Protein AF-A0A6L5QPS6-F1 (afdb_monomer_lite)

Sequence (572 aa):
MTLAFALTRRLPVKGLLPLLLSAAVSQAYAVDHGANGAADNKNQTLSGAGNVSATLSATGGNGGDGALSGGNGGAASAVLDLTALWTANATISATGGNGGNVVPANPDSGYGYGGDATASGVLHGAGAAGSATAQGGSFGGLYAGVPNAGNATSSLTALTSGAQAVDLASSAYAGLGGGASVASLLVDSGVAQPAAGHASVTGNVKAIGNDATTAGNSTATLGLRGSGNLSGSSLALAGAVFDDPYVGQSPRATALSTVTGVTSGQHDVSLTSTAKTGVRFPADGTAIANASGQSGSGKVVVGADASTVGYTYVVGAATAHAVARATEQGGSATATASADGMSSSALAEAYSVGAGSAKAVAIGSTGELLGGGSTIAHSTSTDGGQRALYASVVSASNYTATSETSFGGLGLVLPGLQSPYANGYATATAGGAAGLGGGVQAANGPGFGYVELETHHSWQQSIAADHLWLKFLDVNSTPLGYFSLDISNNGQSLYFGEFNSQSEADQFFIGHALDLGPLGVGMQNLVIHSSLATGSYGFSYILAVPEPLEWLLMLSGLTLVMVAARRKSRQS

Foldseek 3Di:
DDDDDDDPDCPPVVVVVVVVVVVVVVVVVCQAEWAAWAAWEEEDEDEDAAEDADEWEWETGATGEYAQEWHAWYATYTEYEYYYQAEYEYEWEWETYAIYYHPPDDVNGYWYAWYATETEYEYEYQEYEYETEWEIYATHDDDFADQRIYAWEWEYEYDHLQNEEYYYEWETHIYHRAYEWYTEYAYAQNPVPPRGHQHEYEYEWYFAFDAGRAAHETATYEHEEGAHAYAYETEFEIHHDDPDPPDPEHDEHETHWEYEYEHEEAHEYHYEWEFEYEDEPPYEYETETYEEYEYAQYEYAYETYFEYDYDPDFNYETETYWYFYHRHANYETETEFETAGLEYETEFEFEHEHQYETEWEWEYEHDAERGEYETETETEYEHLHHYEYETEYEEQAAYEYEYEYEYEEPPFDADDDDDDDDDDDWDPPPHDTSKDKYKYKYAHAPYAHKYKYKYKDKYFYADKFFWKKKAWDDKDWDWAAKKKKWKAKPPHTQDIDIDRTPVRVCVPRPGDMDTSGIDDGTMIMMMIMMMGRHTMMMIMIIIDRDDPVNVVVVVVVVVVVVVVVVVVVVVD

Structure (mmCIF, N/CA/C/O backbone):
data_AF-A0A6L5QPS6-F1
#
_entry.id   AF-A0A6L5QPS6-F1
#
loop_
_atom_site.group_PDB
_atom_site.id
_atom_site.type_symbol
_atom_site.label_atom_id
_atom_site.label_alt_id
_atom_site.label_comp_id
_atom_site.label_asym_id
_atom_site.label_entity_id
_atom_site.label_seq_id
_atom_site.pdbx_PDB_ins_code
_atom_site.Cartn_x
_atom_site.Cartn_y
_atom_site.Cartn_z
_atom_site.occupancy
_atom_site.B_iso_or_equiv
_atom_site.auth_seq_id
_atom_site.auth_comp_id
_atom_site.auth_asym_id
_atom_site.auth_atom_id
_atom_site.pdbx_PDB_model_num
ATOM 1 N N . MET A 1 1 ? 53.210 -7.205 -31.992 1.00 38.84 1 MET A N 1
ATOM 2 C CA . MET A 1 1 ? 52.910 -8.606 -32.346 1.00 38.84 1 MET A CA 1
ATOM 3 C C . MET A 1 1 ? 52.880 -8.701 -33.855 1.00 38.84 1 MET A C 1
ATOM 5 O O . MET A 1 1 ? 52.059 -8.070 -34.506 1.00 38.84 1 MET A O 1
ATOM 9 N N . THR A 1 2 ? 53.888 -9.368 -34.385 1.00 39.31 2 THR A N 1
ATOM 10 C CA . THR A 1 2 ? 54.191 -9.566 -35.796 1.00 39.31 2 THR A CA 1
ATOM 11 C C . THR A 1 2 ? 53.205 -10.574 -36.376 1.00 39.31 2 THR A C 1
ATOM 13 O O . THR A 1 2 ? 53.222 -11.731 -35.970 1.00 39.31 2 THR A O 1
ATOM 16 N N . LEU A 1 3 ? 52.372 -10.166 -37.333 1.00 34.25 3 LEU A N 1
ATOM 17 C CA . LEU A 1 3 ? 51.776 -11.106 -38.279 1.00 34.25 3 LEU A CA 1
ATOM 18 C C . LEU A 1 3 ? 51.963 -10.554 -39.692 1.00 34.25 3 LEU A C 1
ATOM 20 O O . LEU A 1 3 ? 51.116 -9.871 -40.256 1.00 34.25 3 LEU A O 1
ATOM 24 N N . ALA A 1 4 ? 53.149 -10.828 -40.224 1.00 46.09 4 ALA A N 1
ATOM 25 C CA . ALA A 1 4 ? 53.470 -10.692 -41.628 1.00 46.09 4 ALA A CA 1
ATOM 26 C C . ALA A 1 4 ? 53.530 -12.099 -42.238 1.00 46.09 4 ALA A C 1
ATOM 28 O O . ALA A 1 4 ? 54.220 -12.968 -41.717 1.00 46.09 4 ALA A O 1
ATOM 29 N N . PHE A 1 5 ? 52.833 -12.251 -43.365 1.00 51.28 5 PHE A N 1
ATOM 30 C CA . PHE A 1 5 ? 53.126 -13.172 -44.465 1.00 51.28 5 PHE A CA 1
ATOM 31 C C . PHE A 1 5 ? 53.144 -14.687 -44.206 1.00 51.28 5 PHE A C 1
ATOM 33 O O . PHE A 1 5 ? 54.154 -15.249 -43.807 1.00 51.28 5 PHE A O 1
ATOM 40 N N . ALA A 1 6 ? 52.079 -15.360 -44.663 1.00 42.16 6 ALA A N 1
ATOM 41 C CA . ALA A 1 6 ? 52.181 -16.554 -45.516 1.00 42.16 6 ALA A CA 1
ATOM 42 C C . ALA A 1 6 ? 50.801 -16.945 -46.084 1.00 42.16 6 ALA A C 1
ATOM 44 O O . ALA A 1 6 ? 50.193 -17.912 -45.641 1.00 42.16 6 ALA A O 1
ATOM 45 N N . LEU A 1 7 ? 50.293 -16.213 -47.084 1.00 39.31 7 LEU A N 1
ATOM 46 C CA . LEU A 1 7 ? 49.258 -16.758 -47.974 1.00 39.31 7 LEU A CA 1
ATOM 47 C C . LEU A 1 7 ? 49.334 -16.136 -49.379 1.00 39.31 7 LEU A C 1
ATOM 49 O O . LEU A 1 7 ? 48.450 -15.419 -49.832 1.00 39.31 7 LEU A O 1
ATOM 53 N N . THR A 1 8 ? 50.400 -16.439 -50.117 1.00 44.50 8 THR A N 1
ATOM 54 C CA . THR A 1 8 ? 50.493 -16.235 -51.573 1.00 44.50 8 THR A CA 1
ATOM 55 C C . THR A 1 8 ? 49.768 -17.356 -52.330 1.00 44.50 8 THR A C 1
ATOM 57 O O . THR A 1 8 ? 50.321 -18.006 -53.214 1.00 44.50 8 THR A O 1
ATOM 60 N N . ARG A 1 9 ? 48.490 -17.593 -52.010 1.00 46.75 9 ARG A N 1
ATOM 61 C CA . ARG A 1 9 ? 47.566 -18.258 -52.939 1.00 46.75 9 ARG A CA 1
ATOM 62 C C . ARG A 1 9 ? 46.756 -17.162 -53.613 1.00 46.75 9 ARG A C 1
ATOM 64 O O . ARG A 1 9 ? 46.099 -16.384 -52.931 1.00 46.75 9 ARG A O 1
ATOM 71 N N . ARG A 1 10 ? 46.830 -17.095 -54.947 1.00 50.41 10 ARG A N 1
ATOM 72 C CA . ARG A 1 10 ? 45.977 -16.250 -55.795 1.00 50.41 10 ARG A CA 1
ATOM 73 C C . ARG A 1 10 ? 44.511 -16.605 -55.524 1.00 50.41 10 ARG A C 1
ATOM 75 O O . ARG A 1 10 ? 43.948 -17.455 -56.206 1.00 50.41 10 ARG A O 1
ATOM 82 N N . LEU A 1 11 ? 43.905 -15.986 -54.514 1.00 52.47 11 LEU A N 1
ATOM 83 C CA . LEU A 1 11 ? 42.456 -15.939 -54.399 1.00 52.47 11 LEU A CA 1
ATOM 84 C C . LEU A 1 11 ? 41.959 -15.232 -55.667 1.00 52.47 11 LEU A C 1
ATOM 86 O O . LEU A 1 11 ? 42.456 -14.147 -55.986 1.00 52.47 11 LEU A O 1
ATOM 90 N N . PRO A 1 12 ? 41.062 -15.846 -56.454 1.00 54.41 12 PRO A N 1
ATOM 91 C CA . PRO A 1 12 ? 40.547 -15.206 -57.649 1.00 54.41 12 PRO A CA 1
ATOM 92 C C . PRO A 1 12 ? 39.875 -13.900 -57.223 1.00 54.41 12 PRO A C 1
ATOM 94 O O . PRO A 1 12 ? 38.937 -13.912 -56.433 1.00 54.41 12 PRO A O 1
ATOM 97 N N . VAL A 1 13 ? 40.344 -12.772 -57.760 1.00 57.28 13 VAL A N 1
ATOM 98 C CA . VAL A 1 13 ? 39.807 -11.416 -57.512 1.00 57.28 13 VAL A CA 1
ATOM 99 C C . VAL A 1 13 ? 38.279 -11.362 -57.708 1.00 57.28 13 VAL A C 1
ATOM 101 O O . VAL A 1 13 ? 37.589 -10.587 -57.052 1.00 57.28 13 VAL A O 1
ATOM 104 N N . LYS A 1 14 ? 37.731 -12.277 -58.522 1.00 57.00 14 LYS A N 1
ATOM 105 C CA . LYS A 1 14 ? 36.289 -12.494 -58.719 1.00 57.00 14 LYS A CA 1
ATOM 106 C C . LYS A 1 14 ? 35.514 -12.903 -57.451 1.00 57.00 14 LYS A C 1
ATOM 108 O O . LYS A 1 14 ? 34.314 -12.680 -57.417 1.00 57.00 14 LYS A O 1
ATOM 113 N N . GLY A 1 15 ? 36.161 -13.473 -56.430 1.00 57.41 15 GLY A N 1
ATOM 114 C CA . GLY A 1 15 ? 35.536 -13.837 -55.147 1.00 57.41 15 GLY A CA 1
ATOM 115 C C . GLY A 1 15 ? 35.641 -12.763 -54.057 1.00 57.41 15 GLY A C 1
ATOM 116 O O . GLY A 1 15 ? 34.850 -12.771 -53.121 1.00 57.41 15 GLY A O 1
ATOM 117 N N . LEU A 1 16 ? 36.576 -11.814 -54.189 1.00 61.75 16 LEU A N 1
ATOM 118 C CA . LEU A 1 16 ? 36.757 -10.692 -53.255 1.00 61.75 16 LEU A CA 1
ATOM 119 C C . LEU A 1 16 ? 35.862 -9.497 -53.594 1.00 61.75 16 LEU A C 1
ATOM 121 O O . LEU A 1 16 ? 35.421 -8.793 -52.692 1.00 61.75 16 LEU A O 1
ATOM 125 N N . LEU A 1 17 ? 35.564 -9.286 -54.879 1.00 68.19 17 LEU A N 1
ATOM 126 C CA . LEU A 1 17 ? 34.702 -8.190 -55.323 1.00 68.19 17 LEU A CA 1
ATOM 127 C C . LEU A 1 17 ? 33.279 -8.263 -54.729 1.00 68.19 17 LEU A C 1
ATOM 129 O O . LEU A 1 17 ? 32.826 -7.240 -54.229 1.00 68.19 17 LEU A O 1
ATOM 133 N N . PRO A 1 18 ? 32.593 -9.428 -54.688 1.00 73.31 18 PRO A N 1
ATOM 134 C CA . PRO A 1 18 ? 31.280 -9.540 -54.047 1.00 73.31 18 PRO A CA 1
ATOM 135 C C . PRO A 1 18 ? 31.333 -9.270 -52.540 1.00 73.31 18 PRO A C 1
ATOM 137 O O . PRO A 1 18 ? 30.413 -8.666 -52.008 1.00 73.31 18 PRO A O 1
ATOM 140 N N . LEU A 1 19 ? 32.426 -9.665 -51.876 1.00 68.06 19 LEU A N 1
ATOM 141 C CA . LEU A 1 19 ? 32.671 -9.463 -50.442 1.00 68.06 19 LEU A CA 1
ATOM 142 C C . LEU A 1 19 ? 32.925 -7.989 -50.092 1.00 68.06 19 LEU A C 1
ATOM 144 O O . LEU A 1 19 ? 32.402 -7.476 -49.105 1.00 68.06 19 LEU A O 1
ATOM 148 N N . LEU A 1 20 ? 33.705 -7.292 -50.920 1.00 71.38 20 LEU A N 1
ATOM 149 C CA . LEU A 1 20 ? 33.946 -5.856 -50.778 1.00 71.38 20 LEU A CA 1
ATOM 150 C C . LEU A 1 20 ? 32.694 -5.046 -51.118 1.00 71.38 20 LEU A C 1
ATOM 152 O O . LEU A 1 20 ? 32.397 -4.079 -50.424 1.00 71.38 20 LEU A O 1
ATOM 156 N N . LEU A 1 21 ? 31.931 -5.460 -52.134 1.00 73.12 21 LEU A N 1
ATOM 157 C CA . LEU A 1 21 ? 30.673 -4.811 -52.494 1.00 73.12 21 LEU A CA 1
ATOM 158 C C . LEU A 1 21 ? 29.606 -5.040 -51.415 1.00 73.12 21 LEU A C 1
ATOM 160 O O . LEU A 1 21 ? 28.920 -4.095 -51.048 1.00 73.12 21 LEU A O 1
ATOM 164 N N . SER A 1 22 ? 29.515 -6.242 -50.832 1.00 63.16 22 SER A N 1
ATOM 165 C CA . SER A 1 22 ? 28.620 -6.500 -49.697 1.00 63.16 22 SER A CA 1
ATOM 166 C C . SER A 1 22 ? 29.027 -5.717 -48.451 1.00 63.16 22 SER A C 1
ATOM 168 O O . SER A 1 22 ? 28.158 -5.211 -47.750 1.00 63.16 22 SER A O 1
ATOM 170 N N . ALA A 1 23 ? 30.330 -5.562 -48.189 1.00 66.69 23 ALA A N 1
ATOM 171 C CA . ALA A 1 23 ? 30.818 -4.748 -47.077 1.00 66.69 23 ALA A CA 1
ATOM 172 C C . ALA A 1 23 ? 30.535 -3.252 -47.296 1.00 66.69 23 ALA A C 1
ATOM 174 O O . ALA A 1 23 ? 30.089 -2.580 -46.374 1.00 66.69 23 ALA A O 1
ATOM 175 N N . ALA A 1 24 ? 30.727 -2.740 -48.515 1.00 66.81 24 ALA A N 1
ATOM 176 C CA . ALA A 1 24 ? 30.450 -1.347 -48.857 1.00 66.81 24 ALA A CA 1
ATOM 177 C C . ALA A 1 24 ? 28.946 -1.026 -48.836 1.00 66.81 24 ALA A C 1
ATOM 179 O O . ALA A 1 24 ? 28.555 -0.001 -48.289 1.00 66.81 24 ALA A O 1
ATOM 180 N N . VAL A 1 25 ? 28.094 -1.913 -49.365 1.00 70.31 25 VAL A N 1
ATOM 181 C CA . VAL A 1 25 ? 26.629 -1.764 -49.298 1.00 70.31 25 VAL A CA 1
ATOM 182 C C . VAL A 1 25 ? 26.139 -1.877 -47.853 1.00 70.31 25 VAL A C 1
ATOM 184 O O . VAL A 1 25 ? 25.292 -1.095 -47.442 1.00 70.31 25 VAL A O 1
ATOM 187 N N . SER A 1 26 ? 26.714 -2.780 -47.050 1.00 62.50 26 SER A N 1
ATOM 188 C CA . SER A 1 26 ? 26.416 -2.879 -45.616 1.00 62.50 26 SER A CA 1
ATOM 189 C C . SER A 1 26 ? 26.836 -1.629 -44.840 1.00 62.50 26 SER A C 1
ATOM 191 O O . SER A 1 26 ? 26.133 -1.249 -43.909 1.00 62.50 26 SER A O 1
ATOM 193 N N . GLN A 1 27 ? 27.956 -0.995 -45.197 1.00 64.62 27 GLN A N 1
ATOM 194 C CA . GLN A 1 27 ? 28.400 0.256 -44.577 1.00 64.62 27 GLN A CA 1
ATOM 195 C C . GLN A 1 27 ? 27.537 1.442 -45.013 1.00 64.62 27 GLN A C 1
ATOM 197 O O . GLN A 1 27 ? 27.144 2.229 -44.165 1.00 64.62 27 GLN A O 1
ATOM 202 N N . ALA A 1 28 ? 27.190 1.550 -46.299 1.00 60.47 28 ALA A N 1
ATOM 203 C CA . ALA A 1 28 ? 26.304 2.602 -46.798 1.00 60.47 28 ALA A CA 1
ATOM 204 C C . ALA A 1 28 ? 24.897 2.496 -46.184 1.00 60.47 28 ALA A C 1
ATOM 206 O O . ALA A 1 28 ? 24.364 3.485 -45.693 1.00 60.47 28 ALA A O 1
ATOM 207 N N . TYR A 1 29 ? 24.343 1.283 -46.102 1.00 65.69 29 TYR A N 1
ATOM 208 C CA . TYR A 1 29 ? 23.060 1.046 -45.441 1.00 65.69 29 TYR A CA 1
ATOM 209 C C . TYR A 1 29 ? 23.103 1.389 -43.945 1.00 65.69 29 TYR A C 1
ATOM 211 O O . TYR A 1 29 ? 22.142 1.953 -43.442 1.00 65.69 29 TYR A O 1
ATOM 219 N N . ALA A 1 30 ? 24.213 1.106 -43.250 1.00 59.34 30 ALA A N 1
ATOM 220 C CA . ALA A 1 30 ? 24.397 1.452 -41.836 1.00 59.34 30 ALA A CA 1
ATOM 221 C C . ALA A 1 30 ? 24.592 2.961 -41.576 1.00 59.34 30 ALA A C 1
ATOM 223 O O . ALA A 1 30 ? 24.396 3.423 -40.456 1.00 59.34 30 ALA A O 1
ATOM 224 N N . VAL A 1 31 ? 25.010 3.725 -42.590 1.00 65.88 31 VAL A N 1
ATOM 225 C CA . VAL A 1 31 ? 25.101 5.194 -42.528 1.00 65.88 31 VAL A CA 1
ATOM 226 C C . VAL A 1 31 ? 23.722 5.821 -42.752 1.00 65.88 31 VAL A C 1
ATOM 228 O O . VAL A 1 31 ? 23.354 6.776 -42.069 1.00 65.88 31 VAL A O 1
ATOM 231 N N . ASP A 1 32 ? 22.932 5.251 -43.662 1.00 72.12 32 ASP A N 1
ATOM 232 C CA . ASP A 1 32 ? 21.562 5.702 -43.906 1.00 72.12 32 ASP A CA 1
ATOM 233 C C . ASP A 1 32 ? 20.609 5.264 -42.778 1.00 72.12 32 ASP A C 1
ATOM 235 O O . ASP A 1 32 ? 19.732 6.027 -42.382 1.00 72.12 32 ASP A O 1
ATOM 239 N N . HIS A 1 33 ? 20.800 4.069 -42.216 1.00 75.12 33 HIS A N 1
ATOM 240 C CA . HIS A 1 33 ? 19.988 3.488 -41.145 1.00 75.12 33 HIS A CA 1
ATOM 241 C C . HIS A 1 33 ? 20.911 3.075 -40.000 1.00 75.12 33 HIS A C 1
ATOM 243 O O . HIS A 1 33 ? 21.719 2.159 -40.150 1.00 75.12 33 HIS A O 1
ATOM 249 N N . GLY A 1 34 ? 20.784 3.731 -38.852 1.00 80.31 34 GLY A N 1
ATOM 250 C CA . GLY A 1 34 ? 21.595 3.452 -37.680 1.00 80.31 34 GLY A CA 1
ATOM 251 C C . GLY A 1 34 ? 21.561 1.971 -37.298 1.00 80.31 34 GLY A C 1
ATOM 252 O O . GLY A 1 34 ? 20.514 1.322 -37.323 1.00 80.31 34 GLY A O 1
ATOM 253 N N . ALA A 1 35 ? 22.722 1.405 -36.967 1.00 86.00 35 ALA A N 1
ATOM 254 C CA . ALA A 1 35 ? 22.820 -0.007 -36.608 1.00 86.00 35 ALA A CA 1
ATOM 255 C C . ALA A 1 35 ? 22.093 -0.298 -35.286 1.00 86.00 35 ALA A C 1
ATOM 257 O O . ALA A 1 35 ? 22.225 0.456 -34.329 1.00 86.00 35 ALA A O 1
ATOM 258 N N . ASN A 1 36 ? 21.379 -1.419 -35.187 1.00 89.12 36 ASN A N 1
ATOM 259 C CA . ASN A 1 36 ? 20.800 -1.829 -33.908 1.00 89.12 36 ASN A CA 1
ATOM 260 C C . ASN A 1 36 ? 21.899 -2.188 -32.898 1.00 89.12 36 ASN A C 1
ATOM 262 O O . ASN A 1 36 ? 22.894 -2.836 -33.233 1.00 89.12 36 ASN A O 1
ATOM 266 N N . GLY A 1 37 ? 21.677 -1.811 -31.646 1.00 91.62 37 GLY A N 1
ATOM 267 C CA . GLY A 1 37 ? 22.487 -2.200 -30.513 1.00 91.62 37 GLY A CA 1
ATOM 268 C C . GLY A 1 37 ? 22.411 -3.701 -30.245 1.00 91.62 37 GLY A C 1
ATOM 269 O O . GLY A 1 37 ? 21.368 -4.339 -30.399 1.00 91.62 37 GLY A O 1
ATOM 270 N N . ALA A 1 38 ? 23.538 -4.284 -29.840 1.00 93.56 38 ALA A N 1
ATOM 271 C CA . ALA A 1 38 ? 23.609 -5.704 -29.514 1.00 93.56 38 ALA A CA 1
ATOM 272 C C . ALA A 1 38 ? 22.822 -6.017 -28.233 1.00 93.56 38 ALA A C 1
ATOM 274 O O . ALA A 1 38 ? 22.978 -5.325 -27.229 1.00 93.56 38 ALA A O 1
ATOM 275 N N . ALA A 1 39 ? 22.012 -7.074 -28.244 1.00 94.88 39 ALA A N 1
ATOM 276 C CA . ALA A 1 39 ? 21.380 -7.569 -27.025 1.00 94.88 39 ALA A CA 1
ATOM 277 C C . ALA A 1 39 ? 22.409 -8.258 -26.109 1.00 94.88 39 ALA A C 1
ATOM 279 O O . ALA A 1 39 ? 23.333 -8.913 -26.600 1.00 94.88 39 ALA A O 1
ATOM 280 N N . ASP A 1 40 ? 22.218 -8.165 -24.793 1.00 97.06 40 ASP A N 1
ATOM 281 C CA . ASP A 1 40 ? 23.028 -8.877 -23.799 1.00 97.06 40 ASP A CA 1
ATOM 282 C C . ASP A 1 40 ? 22.136 -9.720 -22.889 1.00 97.06 40 ASP A C 1
ATOM 284 O O . ASP A 1 40 ? 21.285 -9.203 -22.170 1.00 97.06 40 ASP A O 1
ATOM 288 N N . ASN A 1 41 ? 22.343 -11.035 -22.920 1.00 96.31 41 ASN A N 1
ATOM 289 C CA . ASN A 1 41 ? 21.582 -11.993 -22.131 1.00 96.31 41 ASN A CA 1
ATOM 290 C C . ASN A 1 41 ? 22.547 -12.802 -21.265 1.00 96.31 41 ASN A C 1
ATOM 292 O O . ASN A 1 41 ? 23.407 -13.525 -21.777 1.00 96.31 41 ASN A O 1
ATOM 296 N N . LYS A 1 42 ? 22.388 -12.699 -19.948 1.00 96.88 42 LYS A N 1
ATOM 297 C CA . LYS A 1 42 ? 23.136 -13.456 -18.948 1.00 96.88 42 LYS A CA 1
ATOM 298 C C . LYS A 1 42 ? 22.184 -14.354 -18.172 1.00 96.88 42 LYS A C 1
ATOM 300 O O . LYS A 1 42 ? 21.180 -13.891 -17.639 1.00 96.88 42 LYS A O 1
ATOM 305 N N . ASN A 1 43 ? 22.537 -15.627 -18.071 1.00 97.00 43 ASN A N 1
ATOM 306 C CA . ASN A 1 43 ? 21.845 -16.586 -17.223 1.00 97.00 43 ASN A CA 1
ATOM 307 C C . ASN A 1 43 ? 22.882 -17.336 -16.386 1.00 97.00 43 ASN A C 1
ATOM 309 O O . ASN A 1 43 ? 23.893 -17.791 -16.929 1.00 97.00 43 ASN A O 1
ATOM 313 N N . GLN A 1 44 ? 22.655 -17.433 -15.081 1.00 97.12 44 GLN A N 1
ATOM 314 C CA . GLN A 1 44 ? 23.566 -18.094 -14.163 1.00 97.12 44 GLN A CA 1
ATOM 315 C C . GLN A 1 44 ? 22.801 -18.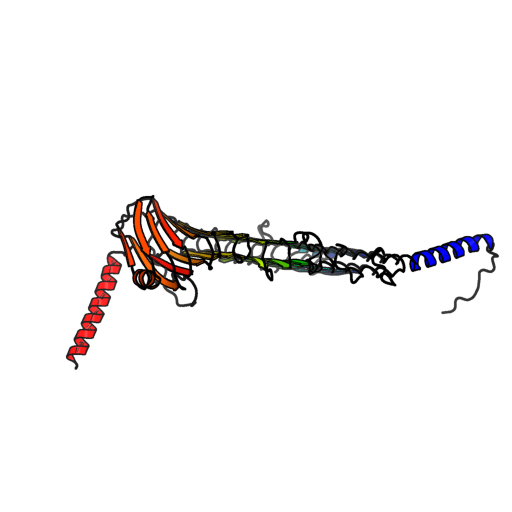875 -13.093 1.00 97.12 44 GLN A C 1
ATOM 317 O O . GLN A 1 44 ? 21.887 -18.356 -12.462 1.00 97.12 44 GLN A O 1
ATOM 322 N N . THR A 1 45 ? 23.244 -20.105 -12.839 1.00 97.00 45 THR A N 1
ATOM 323 C CA . THR A 1 45 ? 22.790 -20.923 -11.710 1.00 97.00 45 THR A CA 1
ATOM 324 C C . THR A 1 45 ? 23.988 -21.240 -10.827 1.00 97.00 45 THR A C 1
ATOM 326 O O . THR A 1 45 ? 25.023 -21.695 -11.320 1.00 97.00 45 THR A O 1
ATOM 329 N N . LEU A 1 46 ? 23.872 -20.990 -9.527 1.00 95.88 46 LEU A N 1
ATOM 330 C CA . LEU A 1 46 ? 24.936 -21.199 -8.548 1.00 95.88 46 LEU A CA 1
ATOM 331 C C . LEU A 1 46 ? 24.397 -21.960 -7.342 1.00 95.88 46 LEU A C 1
ATOM 333 O O . LEU A 1 46 ? 23.305 -21.682 -6.854 1.00 95.88 46 LEU A O 1
ATOM 337 N N . SER A 1 47 ? 25.191 -22.900 -6.832 1.00 95.38 47 SER A N 1
ATOM 338 C CA . SER A 1 47 ? 24.875 -23.626 -5.604 1.00 95.38 47 SER A CA 1
ATOM 339 C C . SER A 1 47 ? 26.105 -23.777 -4.713 1.00 95.38 47 SER A C 1
ATOM 341 O O . SER A 1 47 ? 27.227 -23.907 -5.209 1.00 95.38 47 SER A O 1
ATOM 343 N N . GLY A 1 48 ? 25.916 -23.747 -3.393 1.00 92.88 48 GLY A N 1
ATOM 344 C CA . GLY A 1 48 ? 27.017 -23.884 -2.441 1.00 92.88 48 GLY A CA 1
ATOM 345 C C . GLY A 1 48 ? 26.582 -24.285 -1.033 1.00 92.88 48 GLY A C 1
ATOM 346 O O . GLY A 1 48 ? 25.488 -23.965 -0.573 1.00 92.88 48 GLY A O 1
ATOM 347 N N . ALA A 1 49 ? 27.478 -24.983 -0.331 1.00 87.12 49 ALA A N 1
ATOM 348 C CA . ALA A 1 49 ? 27.227 -25.564 0.992 1.00 87.12 49 ALA A CA 1
ATOM 349 C C . ALA A 1 49 ? 27.275 -24.555 2.164 1.00 87.12 49 ALA A C 1
ATOM 351 O O . ALA A 1 49 ? 27.179 -24.945 3.324 1.00 87.12 49 ALA A O 1
ATOM 352 N N . GLY A 1 50 ? 27.441 -23.264 1.886 1.00 91.69 50 GLY A N 1
ATOM 353 C CA . GLY A 1 50 ? 27.519 -22.211 2.898 1.00 91.69 50 GLY A CA 1
ATOM 354 C C . GLY A 1 50 ? 26.804 -20.957 2.423 1.00 91.69 50 GLY A C 1
ATOM 355 O O . GLY A 1 50 ? 25.788 -21.051 1.737 1.00 91.69 50 GLY A O 1
ATOM 356 N N . ASN A 1 51 ? 27.351 -19.791 2.762 1.00 93.69 51 ASN A N 1
ATOM 357 C CA . ASN A 1 51 ? 26.924 -18.542 2.142 1.00 93.69 51 ASN A CA 1
ATOM 358 C C . ASN A 1 51 ? 27.349 -18.541 0.674 1.00 93.69 51 ASN A C 1
ATOM 360 O O . ASN A 1 51 ? 28.494 -18.877 0.360 1.00 93.69 51 ASN A O 1
ATOM 364 N N . VAL A 1 52 ? 26.448 -18.135 -0.211 1.00 96.31 52 VAL A N 1
ATOM 365 C CA . VAL A 1 52 ? 26.746 -17.993 -1.637 1.00 96.31 52 VAL A CA 1
ATOM 366 C C . VAL A 1 52 ? 26.416 -16.570 -2.039 1.00 96.31 52 VAL A C 1
ATOM 368 O O . VAL A 1 52 ? 25.364 -16.054 -1.670 1.00 96.31 52 VAL A O 1
ATOM 371 N N . SER A 1 53 ? 27.326 -15.933 -2.770 1.00 96.81 53 SER A N 1
ATOM 372 C CA . SER A 1 53 ? 27.163 -14.561 -3.240 1.00 96.81 53 SER A CA 1
ATOM 373 C C . SER A 1 53 ? 27.377 -14.496 -4.744 1.00 96.81 53 SER A C 1
ATOM 375 O O . SER A 1 53 ? 28.333 -15.083 -5.253 1.00 96.81 53 SER A O 1
ATOM 377 N N . ALA A 1 54 ? 26.514 -13.770 -5.447 1.00 96.81 54 ALA A N 1
ATOM 378 C CA . ALA A 1 54 ? 26.581 -13.623 -6.893 1.00 96.81 54 ALA A CA 1
ATOM 379 C C . ALA A 1 54 ? 26.191 -12.213 -7.340 1.00 96.81 54 ALA A C 1
ATOM 381 O O . ALA A 1 54 ? 25.248 -11.617 -6.818 1.00 96.81 54 ALA A O 1
ATOM 382 N N . THR A 1 55 ? 26.892 -11.720 -8.358 1.00 97.56 55 THR A N 1
ATOM 383 C CA . THR A 1 55 ? 26.545 -10.483 -9.060 1.00 97.56 55 THR A CA 1
ATOM 384 C C . THR A 1 55 ? 26.391 -10.796 -10.539 1.00 97.56 55 THR A C 1
ATOM 386 O O . THR A 1 55 ? 27.327 -11.306 -11.155 1.00 97.56 55 THR A O 1
ATOM 389 N N . LEU A 1 56 ? 25.234 -10.475 -11.110 1.00 97.81 56 LEU A N 1
ATOM 390 C CA . LEU A 1 56 ? 24.928 -10.687 -12.520 1.00 97.81 56 LEU A CA 1
ATOM 391 C C . LEU A 1 56 ? 24.482 -9.368 -13.149 1.00 97.81 56 LEU A C 1
ATOM 393 O O . LEU A 1 56 ? 23.547 -8.737 -12.664 1.00 97.81 56 LEU A O 1
ATOM 397 N N . SER A 1 57 ? 25.144 -8.950 -14.228 1.00 97.75 57 SER A N 1
ATOM 398 C CA . SER A 1 57 ? 24.811 -7.714 -14.941 1.00 97.75 57 SER A CA 1
ATOM 399 C C . SER A 1 57 ? 24.713 -7.970 -16.438 1.00 97.75 57 SER A C 1
ATOM 401 O O . SER A 1 57 ? 25.619 -8.582 -17.007 1.00 97.75 57 SER A O 1
ATOM 403 N N . ALA A 1 58 ? 23.647 -7.473 -17.060 1.00 97.69 58 ALA A N 1
ATOM 404 C CA . ALA A 1 58 ? 23.465 -7.443 -18.506 1.00 97.69 58 ALA A CA 1
ATOM 405 C C . ALA A 1 58 ? 23.294 -6.000 -18.995 1.00 97.69 58 ALA A C 1
ATOM 407 O O . ALA A 1 58 ? 22.562 -5.215 -18.386 1.00 97.69 58 ALA A O 1
ATOM 408 N N . THR A 1 59 ? 23.957 -5.637 -20.091 1.00 97.50 59 THR A N 1
ATOM 409 C CA . THR A 1 59 ? 23.868 -4.286 -20.666 1.00 97.50 59 THR A CA 1
ATOM 410 C C . THR A 1 59 ? 23.713 -4.353 -22.176 1.00 97.50 59 THR A C 1
ATOM 412 O O . THR A 1 59 ? 24.621 -4.784 -22.886 1.00 97.50 59 THR A O 1
ATOM 415 N N . GLY A 1 60 ? 22.560 -3.901 -22.661 1.00 95.88 60 GLY A N 1
ATOM 416 C CA . GLY A 1 60 ? 22.276 -3.795 -24.082 1.00 95.88 60 GLY A CA 1
ATOM 417 C C . GLY A 1 60 ? 23.109 -2.690 -24.727 1.00 95.88 60 GLY A C 1
ATOM 418 O O . GLY A 1 60 ? 23.324 -1.627 -24.146 1.00 95.88 60 GLY A O 1
ATOM 419 N N . GLY A 1 61 ? 23.600 -2.935 -25.939 1.00 94.69 61 GLY A N 1
ATOM 420 C CA . GLY A 1 61 ? 24.309 -1.932 -26.727 1.00 94.69 61 GLY A CA 1
ATOM 421 C C . GLY A 1 61 ? 23.372 -0.818 -27.188 1.00 94.69 61 GLY A C 1
ATOM 422 O O . GLY A 1 61 ? 22.193 -1.057 -27.423 1.00 94.69 61 GLY A O 1
ATOM 423 N N . ASN A 1 62 ? 23.884 0.397 -27.359 1.00 93.06 62 ASN A N 1
ATOM 424 C CA . ASN A 1 62 ? 23.095 1.490 -27.929 1.00 93.06 62 ASN A CA 1
ATOM 425 C C . ASN A 1 62 ? 22.875 1.285 -29.433 1.00 93.06 62 ASN A C 1
ATOM 427 O O . ASN A 1 62 ? 23.732 0.719 -30.117 1.00 93.06 62 ASN A O 1
ATOM 431 N N . GLY A 1 63 ? 21.751 1.782 -29.938 1.00 90.00 63 GLY A N 1
ATOM 432 C CA . GLY A 1 63 ? 21.543 1.967 -31.364 1.00 90.00 63 GLY A CA 1
ATOM 433 C C . GLY A 1 63 ? 22.498 3.024 -31.920 1.00 90.00 63 GLY A C 1
ATOM 434 O O . GLY A 1 63 ? 22.809 4.011 -31.256 1.00 90.00 63 GLY A O 1
ATOM 435 N N . GLY A 1 64 ? 22.992 2.801 -33.132 1.00 87.56 64 GLY A N 1
ATOM 436 C CA . GLY A 1 64 ? 23.768 3.775 -33.885 1.00 87.56 64 GLY A CA 1
ATOM 437 C C . GLY A 1 64 ? 22.880 4.884 -34.438 1.00 87.56 64 GLY A C 1
ATOM 438 O O . GLY A 1 64 ? 21.693 4.676 -34.686 1.00 87.56 64 GLY A O 1
ATOM 439 N N . ASP A 1 65 ? 23.467 6.054 -34.661 1.00 86.06 65 ASP A N 1
ATOM 440 C CA . ASP A 1 65 ? 22.792 7.148 -35.355 1.00 86.06 65 ASP A CA 1
ATOM 441 C C . ASP A 1 65 ? 22.721 6.857 -36.866 1.00 86.06 65 ASP A C 1
ATOM 443 O O . ASP A 1 65 ? 23.622 6.216 -37.414 1.00 86.06 65 ASP A O 1
ATOM 447 N N . GLY A 1 66 ? 21.677 7.330 -37.547 1.00 80.81 66 GLY A N 1
ATOM 448 C CA . GLY A 1 66 ? 21.537 7.197 -39.004 1.00 80.81 66 GLY A CA 1
ATOM 449 C C . GLY A 1 66 ? 20.973 8.451 -39.666 1.00 80.81 66 GLY A C 1
ATOM 450 O O . GLY A 1 66 ? 20.415 9.320 -39.001 1.00 80.81 66 GLY A O 1
ATOM 451 N N . ALA A 1 67 ? 21.132 8.573 -40.983 1.00 78.81 67 ALA A N 1
ATOM 452 C CA . ALA A 1 67 ? 20.651 9.741 -41.728 1.00 78.81 67 ALA A CA 1
ATOM 453 C C . ALA A 1 67 ? 19.135 9.720 -42.013 1.00 78.81 67 ALA A C 1
ATOM 455 O O . ALA A 1 67 ? 18.507 10.773 -42.106 1.00 78.81 67 ALA A O 1
ATOM 456 N N . LEU A 1 68 ? 18.550 8.527 -42.152 1.00 76.69 68 LEU A N 1
ATOM 457 C CA . LEU A 1 68 ? 17.131 8.289 -42.448 1.00 76.69 68 LEU A CA 1
ATOM 458 C C . LEU A 1 68 ? 16.391 7.621 -41.286 1.00 76.69 68 LEU A C 1
ATOM 460 O O . LEU A 1 68 ? 15.182 7.811 -41.144 1.00 76.69 68 LEU A O 1
ATOM 464 N N . SER A 1 69 ? 17.094 6.835 -40.467 1.00 81.44 69 SER A N 1
ATOM 465 C CA . SER A 1 69 ? 16.535 6.261 -39.244 1.00 81.44 69 SER A CA 1
ATOM 466 C C . SER A 1 69 ? 17.592 5.970 -38.182 1.00 81.44 69 SER A C 1
ATOM 468 O O . SER A 1 69 ? 18.692 5.540 -38.521 1.00 81.44 69 SER A O 1
ATOM 470 N N . GLY A 1 70 ? 17.252 6.133 -36.905 1.00 83.75 70 GLY A N 1
ATOM 471 C CA . GLY A 1 70 ? 18.090 5.712 -35.781 1.00 83.75 70 GLY A CA 1
ATOM 472 C C . GLY A 1 70 ? 17.998 4.202 -35.548 1.00 83.75 70 GLY A C 1
ATOM 473 O O . GLY A 1 70 ? 16.952 3.597 -35.776 1.00 83.75 70 GLY A O 1
ATOM 474 N N . GLY A 1 71 ? 19.087 3.582 -35.095 1.00 88.25 71 GLY A N 1
ATOM 475 C CA . GLY A 1 71 ? 19.090 2.170 -34.711 1.00 88.25 71 GLY A CA 1
ATOM 476 C C . GLY A 1 71 ? 18.390 1.941 -33.374 1.00 88.25 71 GLY A C 1
ATOM 477 O O . GLY A 1 71 ? 18.393 2.807 -32.502 1.00 88.25 71 GLY A O 1
ATOM 478 N N . ASN A 1 72 ? 17.821 0.760 -33.164 1.00 90.75 72 ASN A N 1
ATOM 479 C CA . ASN A 1 72 ? 17.219 0.407 -31.877 1.00 90.75 72 ASN A CA 1
ATOM 480 C C . ASN A 1 72 ? 18.295 0.082 -30.846 1.00 90.75 72 ASN A C 1
ATOM 482 O O . ASN A 1 72 ? 19.306 -0.530 -31.178 1.00 90.75 72 ASN A O 1
ATOM 486 N N . GLY A 1 73 ? 18.058 0.424 -29.588 1.00 92.88 73 GLY A N 1
ATOM 487 C CA . GLY A 1 73 ? 18.828 -0.071 -28.462 1.00 92.88 73 GLY A CA 1
ATOM 488 C C . GLY A 1 73 ? 18.665 -1.580 -28.287 1.00 92.88 73 GLY A C 1
ATOM 489 O O . GLY A 1 73 ? 17.593 -2.148 -28.499 1.00 92.88 73 GLY A O 1
ATOM 490 N N . GLY A 1 74 ? 19.747 -2.247 -27.902 1.00 94.81 74 GLY A N 1
ATOM 491 C CA . GLY A 1 74 ? 19.758 -3.670 -27.595 1.00 94.81 74 GLY A CA 1
ATOM 492 C C . GLY A 1 74 ? 19.041 -3.961 -26.279 1.00 94.81 74 GLY A C 1
ATOM 493 O O . GLY A 1 74 ? 19.164 -3.209 -25.313 1.00 94.81 74 GLY A O 1
ATOM 494 N N . ALA A 1 75 ? 18.309 -5.070 -26.222 1.00 96.31 75 ALA A N 1
ATOM 495 C CA . ALA A 1 75 ? 17.691 -5.537 -24.983 1.00 96.31 75 ALA A CA 1
ATOM 496 C C . ALA A 1 75 ? 18.736 -6.088 -23.993 1.00 96.31 75 ALA A C 1
ATOM 498 O O . ALA A 1 75 ? 19.797 -6.570 -24.401 1.00 96.31 75 ALA A O 1
ATOM 499 N N . ALA A 1 76 ? 18.419 -6.063 -22.698 1.00 97.94 76 ALA A N 1
ATOM 500 C CA . ALA A 1 76 ? 19.244 -6.632 -21.636 1.00 97.94 76 ALA A CA 1
ATOM 501 C C . ALA A 1 76 ? 18.450 -7.596 -20.748 1.00 97.94 76 ALA A C 1
ATOM 503 O O . ALA A 1 76 ? 17.376 -7.256 -20.253 1.00 97.94 76 ALA A O 1
ATOM 504 N N . SER A 1 77 ? 18.999 -8.781 -20.485 1.00 98.19 77 SER A N 1
ATOM 505 C CA . SER A 1 77 ? 18.400 -9.766 -19.580 1.00 98.19 77 SER A CA 1
ATOM 506 C C . SER A 1 77 ? 19.441 -10.364 -18.640 1.00 98.19 77 SER A C 1
ATOM 508 O O . SER A 1 77 ? 20.444 -10.912 -19.094 1.00 98.19 77 SER A O 1
ATOM 510 N N . ALA A 1 78 ? 19.202 -10.283 -17.333 1.00 98.38 78 ALA A N 1
ATOM 511 C CA . ALA A 1 78 ? 20.002 -10.927 -16.299 1.00 98.38 78 ALA A CA 1
ATOM 512 C C . ALA A 1 78 ? 19.108 -11.850 -15.459 1.00 98.38 78 ALA A C 1
ATOM 514 O O . ALA A 1 78 ? 18.197 -11.382 -14.777 1.00 98.38 78 ALA A O 1
ATOM 515 N N . VAL A 1 79 ? 19.373 -13.157 -15.507 1.00 98.19 79 VAL A N 1
ATOM 516 C CA . VAL A 1 79 ? 18.623 -14.189 -14.775 1.00 98.19 79 VAL A CA 1
ATOM 517 C C . VAL A 1 79 ? 19.563 -14.972 -13.860 1.00 98.19 79 VAL A C 1
ATOM 519 O O . VAL A 1 79 ? 20.527 -15.572 -14.333 1.00 98.19 79 VAL A O 1
ATOM 522 N N . LEU A 1 80 ? 19.288 -14.965 -12.556 1.00 97.94 80 LEU A N 1
ATOM 523 C CA . LEU A 1 80 ? 20.087 -15.656 -11.544 1.00 97.94 80 LEU A CA 1
ATOM 524 C C . LEU A 1 80 ? 19.230 -16.635 -10.734 1.00 97.94 80 LEU A C 1
ATOM 526 O O . LEU A 1 80 ? 18.209 -16.260 -10.166 1.00 97.94 80 LEU A O 1
ATOM 530 N N . ASP A 1 81 ? 19.703 -17.865 -10.603 1.00 97.69 81 ASP A N 1
ATOM 531 C CA . ASP A 1 81 ? 19.206 -18.835 -9.627 1.00 97.69 81 ASP A CA 1
ATOM 532 C C . ASP A 1 81 ? 20.333 -19.155 -8.636 1.00 97.69 81 ASP A C 1
ATOM 534 O O . ASP A 1 81 ? 21.421 -19.592 -9.028 1.00 97.69 81 ASP A O 1
ATOM 538 N N . LEU A 1 82 ? 20.110 -18.862 -7.355 1.00 96.44 82 LEU A N 1
ATOM 539 C CA . LEU A 1 82 ? 21.114 -18.958 -6.304 1.00 96.44 82 LEU A CA 1
ATOM 540 C C . LEU A 1 82 ? 20.613 -19.842 -5.166 1.00 96.44 82 LEU A C 1
ATOM 542 O O . LEU A 1 82 ? 19.699 -19.475 -4.432 1.00 96.44 82 LEU A O 1
ATOM 546 N N . THR A 1 83 ? 21.279 -20.973 -4.959 1.00 96.38 83 THR A N 1
ATOM 547 C CA . THR A 1 83 ? 21.004 -21.876 -3.840 1.00 96.38 83 THR A CA 1
ATOM 548 C C . THR A 1 83 ? 22.155 -21.881 -2.839 1.00 96.38 83 THR A C 1
ATOM 550 O O . THR A 1 83 ? 23.280 -22.270 -3.150 1.00 96.38 83 THR A O 1
ATOM 553 N N . ALA A 1 84 ? 21.871 -21.494 -1.604 1.00 93.25 84 ALA A N 1
ATOM 554 C CA . ALA A 1 84 ? 22.793 -21.531 -0.480 1.00 93.25 84 ALA A CA 1
ATOM 555 C C . ALA A 1 84 ? 22.231 -22.442 0.614 1.00 93.25 84 ALA A C 1
ATOM 557 O O . ALA A 1 84 ? 21.028 -22.461 0.846 1.00 93.25 84 ALA A O 1
ATOM 558 N N . LEU A 1 85 ? 23.081 -23.170 1.345 1.00 89.62 85 LEU A N 1
ATOM 559 C CA . LEU A 1 85 ? 22.614 -23.806 2.586 1.00 89.62 85 LEU A CA 1
ATOM 560 C C . LEU A 1 85 ? 22.351 -22.767 3.686 1.00 89.62 85 LEU A C 1
ATOM 562 O O . LEU A 1 85 ? 21.524 -23.002 4.563 1.00 89.62 85 LEU A O 1
ATOM 566 N N . TRP A 1 86 ? 23.078 -21.645 3.669 1.00 91.12 86 TRP A N 1
ATOM 567 C CA . TRP A 1 86 ? 22.965 -20.567 4.656 1.00 91.12 86 TRP A CA 1
ATOM 568 C C . TRP A 1 86 ? 22.357 -19.322 4.001 1.00 91.12 86 TRP A C 1
ATOM 570 O O . TRP A 1 86 ? 21.192 -19.360 3.620 1.00 91.12 86 TRP A O 1
ATOM 580 N N . THR A 1 87 ? 23.101 -18.227 3.842 1.00 92.88 87 THR A N 1
ATOM 581 C CA . THR A 1 87 ? 22.575 -17.012 3.210 1.00 92.88 87 THR A CA 1
ATOM 582 C C . THR A 1 87 ? 22.837 -17.009 1.704 1.00 92.88 87 THR A C 1
ATOM 584 O O . THR A 1 87 ? 23.982 -17.176 1.270 1.00 92.88 87 THR A O 1
ATOM 587 N N . ALA A 1 88 ? 21.797 -16.756 0.910 1.00 96.00 88 ALA A N 1
ATOM 588 C CA . ALA A 1 88 ? 21.911 -16.450 -0.515 1.00 96.00 88 ALA A CA 1
ATOM 589 C C . ALA A 1 88 ? 21.994 -14.927 -0.723 1.00 96.00 88 ALA A C 1
ATOM 591 O O . ALA A 1 88 ? 21.052 -14.214 -0.386 1.00 96.00 88 ALA A O 1
ATOM 592 N N . ASN A 1 89 ? 23.106 -14.427 -1.269 1.00 96.69 89 ASN A N 1
ATOM 593 C CA . ASN A 1 89 ? 23.324 -13.003 -1.538 1.00 96.69 89 ASN A CA 1
ATOM 594 C C . ASN A 1 89 ? 23.361 -12.718 -3.045 1.00 96.69 89 ASN A C 1
ATOM 596 O O . ASN A 1 89 ? 24.232 -13.238 -3.744 1.00 96.69 89 ASN A O 1
ATOM 600 N N . ALA A 1 90 ? 22.472 -11.869 -3.554 1.00 96.94 90 ALA A N 1
ATOM 601 C CA . ALA A 1 90 ? 22.380 -11.604 -4.991 1.00 96.94 90 ALA A CA 1
ATOM 602 C C . ALA A 1 90 ? 22.292 -10.117 -5.343 1.00 96.94 90 ALA A C 1
ATOM 604 O O . ALA A 1 90 ? 21.484 -9.382 -4.785 1.00 96.94 90 ALA A O 1
ATOM 605 N N . THR A 1 91 ? 23.048 -9.701 -6.355 1.00 98.06 91 THR A N 1
ATOM 606 C CA . THR A 1 91 ? 22.863 -8.407 -7.022 1.00 98.06 91 THR A CA 1
ATOM 607 C C . THR A 1 91 ? 22.661 -8.647 -8.510 1.00 98.06 91 THR A C 1
ATOM 609 O O . THR A 1 91 ? 23.566 -9.124 -9.193 1.00 98.06 91 THR A O 1
ATOM 612 N N . ILE A 1 92 ? 21.474 -8.330 -9.020 1.00 98.38 92 ILE A N 1
ATOM 613 C CA . ILE A 1 92 ? 21.075 -8.591 -10.406 1.00 98.38 92 ILE A CA 1
ATOM 614 C C . ILE A 1 92 ? 20.741 -7.256 -11.062 1.00 98.38 92 ILE A C 1
ATOM 616 O O . ILE A 1 92 ? 19.925 -6.500 -10.537 1.00 98.38 92 ILE A O 1
ATOM 620 N N . SER A 1 93 ? 21.360 -6.956 -12.200 1.00 98.25 93 SER A N 1
ATOM 621 C CA . SER A 1 93 ? 21.128 -5.713 -12.936 1.00 98.25 93 SER A CA 1
ATOM 622 C C . SER A 1 93 ? 20.933 -5.972 -14.425 1.00 98.25 93 SER A C 1
ATOM 624 O O . SER A 1 93 ? 21.685 -6.733 -15.032 1.00 98.25 93 SER A O 1
ATOM 626 N N . ALA A 1 94 ? 19.957 -5.307 -15.031 1.00 98.00 94 ALA A N 1
ATOM 627 C CA . ALA A 1 94 ? 19.778 -5.275 -16.476 1.00 98.00 94 ALA A CA 1
ATOM 628 C C . ALA A 1 94 ? 19.518 -3.842 -16.940 1.00 98.00 94 ALA A C 1
ATOM 630 O O . ALA A 1 94 ? 18.635 -3.169 -16.407 1.00 98.00 94 ALA A O 1
ATOM 631 N N . THR A 1 95 ? 20.264 -3.390 -17.944 1.00 97.50 95 THR A N 1
ATOM 632 C CA . THR A 1 95 ? 20.117 -2.047 -18.519 1.00 97.50 95 THR A CA 1
ATOM 633 C C . THR A 1 95 ? 19.989 -2.146 -20.030 1.00 97.50 95 THR A C 1
ATOM 635 O O . THR A 1 95 ? 20.931 -2.565 -20.701 1.00 97.50 95 THR A O 1
ATOM 638 N N . GLY A 1 96 ? 18.826 -1.782 -20.562 1.00 96.06 96 GLY A N 1
ATOM 639 C CA . GLY A 1 96 ? 18.584 -1.732 -21.998 1.00 96.06 96 GLY A CA 1
ATOM 640 C C . GLY A 1 96 ? 19.389 -0.612 -22.655 1.00 96.06 96 GLY A C 1
ATOM 641 O O . GLY A 1 96 ? 19.645 0.427 -22.044 1.00 96.06 96 GLY A O 1
ATOM 642 N N . GLY A 1 97 ? 19.805 -0.825 -23.900 1.00 94.75 97 GLY A N 1
ATOM 643 C CA . GLY A 1 97 ? 20.520 0.182 -24.677 1.00 94.75 97 GLY A CA 1
ATOM 644 C C . GLY A 1 97 ? 19.602 1.319 -25.117 1.00 94.75 97 GLY A C 1
ATOM 645 O O . GLY A 1 97 ? 18.410 1.114 -25.337 1.00 94.75 97 GLY A O 1
ATOM 646 N N . ASN A 1 98 ? 20.142 2.519 -25.289 1.00 91.94 98 ASN A N 1
ATOM 647 C CA . ASN A 1 98 ? 19.376 3.646 -25.823 1.00 91.94 98 ASN A CA 1
ATOM 648 C C . ASN A 1 98 ? 19.175 3.506 -27.338 1.00 91.94 98 ASN A C 1
ATOM 650 O O . ASN A 1 98 ? 20.029 2.941 -28.025 1.00 91.94 98 ASN A O 1
ATOM 654 N N . GLY A 1 99 ? 18.077 4.051 -27.858 1.00 88.25 99 GLY A N 1
ATOM 655 C CA . GLY A 1 99 ? 17.891 4.232 -29.297 1.00 88.25 99 GLY A CA 1
ATOM 656 C C . GLY A 1 99 ? 18.880 5.251 -29.875 1.00 88.25 99 GLY A C 1
ATOM 657 O O . GLY A 1 99 ? 19.318 6.166 -29.177 1.00 88.25 99 GLY A O 1
ATOM 658 N N . GLY A 1 100 ? 19.239 5.083 -31.145 1.00 86.12 100 GLY A N 1
ATOM 659 C CA . GLY A 1 100 ? 20.061 6.024 -31.904 1.00 86.12 100 GLY A CA 1
ATOM 660 C C . GLY A 1 100 ? 19.255 7.204 -32.450 1.00 86.12 100 GLY A C 1
ATOM 661 O O . GLY A 1 100 ? 18.032 7.124 -32.605 1.00 86.12 100 GLY A O 1
ATOM 662 N N . ASN A 1 101 ? 19.950 8.297 -32.759 1.00 83.19 101 ASN A N 1
ATOM 663 C CA . ASN A 1 101 ? 19.372 9.537 -33.276 1.00 83.19 101 ASN A CA 1
ATOM 664 C C . ASN A 1 101 ? 19.319 9.558 -34.811 1.00 83.19 101 ASN A C 1
ATOM 666 O O . ASN A 1 101 ? 20.030 8.813 -35.489 1.00 83.19 101 ASN A O 1
ATOM 670 N N . VAL A 1 102 ? 18.520 10.478 -35.361 1.00 75.25 102 VAL A N 1
ATOM 671 C CA . VAL A 1 102 ? 18.544 10.812 -36.794 1.00 75.25 102 VAL A CA 1
ATOM 672 C C . VAL A 1 102 ? 19.253 12.146 -37.033 1.00 75.25 102 VAL A C 1
ATOM 674 O O . VAL A 1 102 ? 18.934 13.139 -36.375 1.00 75.25 102 VAL A O 1
ATOM 677 N N . VAL A 1 103 ? 20.194 12.194 -37.986 1.00 71.31 103 VAL A N 1
ATOM 678 C CA . VAL A 1 103 ? 20.957 13.410 -38.331 1.00 71.31 103 VAL A CA 1
ATOM 679 C C . VAL A 1 103 ? 20.975 13.657 -39.852 1.00 71.31 103 VAL A C 1
ATOM 681 O O . VAL A 1 103 ? 21.554 12.847 -40.574 1.00 71.31 103 VAL A O 1
ATOM 684 N N . PRO A 1 104 ? 20.462 14.801 -40.363 1.00 65.12 104 PRO A N 1
ATOM 685 C CA . PRO A 1 104 ? 19.771 15.879 -39.650 1.00 65.12 104 PRO A CA 1
ATOM 686 C C . PRO A 1 104 ? 18.346 15.472 -39.256 1.00 65.12 104 PRO A C 1
ATOM 688 O O . PRO A 1 104 ? 17.729 14.657 -39.931 1.00 65.12 104 PRO A O 1
ATOM 691 N N . ALA A 1 105 ? 17.825 16.063 -38.178 1.00 60.19 105 ALA A N 1
ATOM 692 C CA . ALA A 1 105 ? 16.486 15.792 -37.662 1.00 60.19 105 ALA A CA 1
ATOM 693 C C . ALA A 1 105 ? 15.407 16.126 -38.710 1.00 60.19 105 ALA A C 1
ATOM 695 O O . ALA A 1 105 ? 14.912 17.250 -38.776 1.00 60.19 105 ALA A O 1
ATOM 696 N N . ASN A 1 106 ? 15.065 15.155 -39.553 1.00 62.06 106 ASN A N 1
ATOM 697 C CA . ASN A 1 106 ? 13.889 15.218 -40.400 1.00 62.06 106 ASN A CA 1
ATOM 698 C C . ASN A 1 106 ? 12.696 14.737 -39.554 1.00 62.06 106 ASN A C 1
A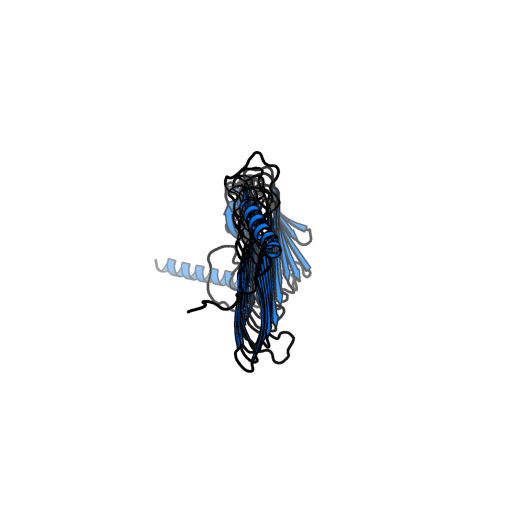TOM 700 O O . ASN A 1 106 ? 12.742 13.606 -39.073 1.00 62.06 106 ASN A O 1
ATOM 704 N N . PRO A 1 107 ? 11.644 15.540 -39.340 1.00 58.81 107 PRO A N 1
ATOM 705 C CA . PRO A 1 107 ? 10.470 15.107 -38.576 1.00 58.81 107 PRO A CA 1
ATOM 706 C C . PRO A 1 107 ? 9.771 13.863 -39.161 1.00 58.81 107 PRO A C 1
ATOM 708 O O . PRO A 1 107 ? 9.071 13.175 -38.427 1.00 58.81 107 PRO A O 1
ATOM 711 N N . ASP A 1 108 ? 10.020 13.525 -40.433 1.00 59.97 108 ASP A N 1
ATOM 712 C CA . ASP A 1 108 ? 9.463 12.337 -41.100 1.00 59.97 108 ASP A CA 1
ATOM 713 C C . ASP A 1 108 ? 10.348 11.071 -40.982 1.00 59.97 108 ASP A C 1
ATOM 715 O O . ASP A 1 108 ? 10.067 10.049 -41.611 1.00 59.97 108 ASP A O 1
ATOM 719 N N . SER A 1 109 ? 11.451 11.125 -40.225 1.00 60.09 109 SER A N 1
ATOM 720 C CA . SER A 1 109 ? 12.432 10.031 -40.122 1.00 60.09 109 SER A CA 1
ATOM 721 C C . SER A 1 109 ? 12.178 9.076 -38.946 1.00 60.09 109 SER A C 1
ATOM 723 O O . SER A 1 109 ? 11.687 9.469 -37.890 1.00 60.09 109 SER A O 1
ATOM 725 N N . GLY A 1 110 ? 12.501 7.789 -39.129 1.00 65.06 110 GLY A N 1
ATOM 726 C CA . GLY A 1 110 ? 12.245 6.742 -38.135 1.00 65.06 110 GLY A CA 1
ATOM 727 C C . GLY A 1 110 ? 13.241 6.788 -36.977 1.00 65.06 110 GLY A C 1
ATOM 728 O O . GLY A 1 110 ? 14.425 6.540 -37.161 1.00 65.06 110 GLY A O 1
ATOM 729 N N . TYR A 1 111 ? 12.793 7.084 -35.766 1.00 74.00 111 TYR A N 1
ATOM 730 C CA . TYR A 1 111 ? 13.672 7.121 -34.596 1.00 74.00 111 TYR A CA 1
ATOM 731 C C . TYR A 1 111 ? 14.015 5.725 -34.051 1.00 74.00 111 TYR A C 1
ATOM 733 O O . TYR A 1 111 ? 13.224 4.789 -34.177 1.00 74.00 111 TYR A O 1
ATOM 741 N N . GLY A 1 112 ? 15.169 5.612 -33.384 1.00 79.00 112 GLY A N 1
ATOM 742 C CA . GLY A 1 112 ? 15.566 4.399 -32.678 1.00 79.00 112 GLY A CA 1
ATOM 743 C C . GLY A 1 112 ? 14.772 4.184 -31.387 1.00 79.00 112 GLY A C 1
ATOM 744 O O . GLY A 1 112 ? 14.623 5.102 -30.576 1.00 79.00 112 GLY A O 1
ATOM 745 N N . TYR A 1 113 ? 14.297 2.958 -31.173 1.00 87.19 113 TYR A N 1
ATOM 746 C CA . TYR A 1 113 ? 13.604 2.552 -29.946 1.00 87.19 113 TYR A CA 1
ATOM 747 C C . TYR A 1 113 ? 14.606 2.227 -28.833 1.00 87.19 113 TYR A C 1
ATOM 749 O O . TYR A 1 113 ? 15.686 1.710 -29.108 1.00 87.19 113 TYR A O 1
ATOM 757 N N . GLY A 1 114 ? 14.257 2.489 -27.575 1.00 88.94 114 GLY A N 1
ATOM 758 C CA . GLY A 1 114 ? 15.017 2.012 -26.421 1.00 88.94 114 GLY A CA 1
ATOM 759 C C . GLY A 1 114 ? 14.877 0.497 -26.238 1.00 88.94 114 GLY A C 1
ATOM 760 O O . GLY A 1 114 ? 13.818 -0.071 -26.488 1.00 88.94 114 GLY A O 1
ATOM 761 N N . GLY A 1 115 ? 15.944 -0.169 -25.800 1.00 93.00 115 GLY A N 1
ATOM 762 C CA . GLY A 1 115 ? 15.936 -1.604 -25.523 1.00 93.00 115 GLY A CA 1
ATOM 763 C C . GLY A 1 115 ? 15.256 -1.942 -24.195 1.00 93.00 115 GLY A C 1
ATOM 764 O O . GLY A 1 115 ? 15.425 -1.231 -23.205 1.00 93.00 115 GLY A O 1
ATOM 765 N N . ASP A 1 116 ? 14.518 -3.050 -24.147 1.00 95.25 116 ASP A N 1
ATOM 766 C CA . ASP A 1 116 ? 13.917 -3.555 -22.907 1.00 95.25 116 ASP A CA 1
ATOM 767 C C . ASP A 1 116 ? 14.975 -4.077 -21.920 1.00 95.25 116 ASP A C 1
ATOM 769 O O . ASP A 1 116 ? 16.052 -4.535 -22.315 1.00 95.25 116 ASP A O 1
ATOM 773 N N . ALA A 1 117 ? 14.650 -4.067 -20.626 1.00 97.50 117 ALA A N 1
ATOM 774 C CA . ALA A 1 117 ? 15.497 -4.601 -19.565 1.00 97.50 117 ALA A CA 1
ATOM 775 C C . ALA A 1 117 ? 14.742 -5.552 -18.633 1.00 97.50 117 ALA A C 1
ATOM 777 O O . ALA A 1 117 ? 13.664 -5.228 -18.135 1.00 97.50 117 ALA A O 1
ATOM 778 N N . THR A 1 118 ? 15.334 -6.713 -18.348 1.00 98.25 118 THR A N 1
ATOM 779 C CA . THR A 1 118 ? 14.786 -7.715 -17.423 1.00 98.25 118 THR A CA 1
ATOM 780 C C . THR A 1 118 ? 15.835 -8.183 -16.417 1.00 98.25 118 THR A C 1
ATOM 782 O O . THR A 1 118 ? 16.856 -8.739 -16.813 1.00 98.25 118 THR A O 1
ATOM 785 N N . ALA A 1 119 ? 15.575 -8.019 -15.121 1.00 98.38 119 ALA A N 1
ATOM 786 C CA . ALA A 1 119 ? 16.406 -8.543 -14.035 1.00 98.38 119 ALA A CA 1
ATOM 787 C C . ALA A 1 119 ? 15.583 -9.501 -13.164 1.00 98.38 119 ALA A C 1
ATOM 789 O O . ALA A 1 119 ? 14.654 -9.065 -12.490 1.00 98.38 119 ALA A O 1
ATOM 790 N N . SER A 1 120 ? 15.912 -10.795 -13.168 1.00 98.00 120 SER A N 1
ATOM 791 C CA . SER A 1 120 ? 15.156 -11.819 -12.437 1.00 98.00 120 SER A CA 1
ATOM 792 C C . SER A 1 120 ? 16.045 -12.687 -11.554 1.00 98.00 120 SER A C 1
ATOM 794 O O . SER A 1 120 ? 17.084 -13.166 -12.008 1.00 98.00 120 SER A O 1
ATOM 796 N N . GLY A 1 121 ? 15.610 -12.942 -10.320 1.00 97.50 121 GLY A N 1
ATOM 797 C CA . GLY A 1 121 ? 16.325 -13.771 -9.354 1.00 97.50 121 GLY A CA 1
ATOM 798 C C . GLY A 1 121 ? 15.440 -14.743 -8.579 1.00 97.50 121 GLY A C 1
ATOM 799 O O . GLY A 1 121 ? 14.336 -14.382 -8.170 1.00 97.50 121 GLY A O 1
ATOM 800 N N . VAL A 1 122 ? 15.959 -15.939 -8.301 1.00 97.56 122 VAL A N 1
ATOM 801 C CA . VAL A 1 122 ? 15.408 -16.860 -7.296 1.00 97.56 122 VAL A CA 1
ATOM 802 C C . VAL A 1 122 ? 16.500 -17.210 -6.289 1.00 97.56 122 VAL A C 1
ATOM 804 O O . VAL A 1 122 ? 17.595 -17.614 -6.676 1.00 97.56 122 VAL A O 1
ATOM 807 N N . LEU A 1 123 ? 16.218 -17.012 -5.000 1.00 96.81 123 LEU A N 1
ATOM 808 C CA . LEU A 1 123 ? 17.154 -17.220 -3.897 1.00 96.81 123 LEU A CA 1
ATOM 809 C C . LEU A 1 123 ? 16.628 -18.307 -2.957 1.00 96.81 123 LEU A C 1
ATOM 811 O O . LEU A 1 123 ? 15.539 -18.183 -2.397 1.00 96.81 123 LEU A O 1
ATOM 815 N N . HIS A 1 124 ? 17.426 -19.345 -2.740 1.00 94.81 124 HIS A N 1
ATOM 816 C CA . HIS A 1 124 ? 17.132 -20.427 -1.807 1.00 94.81 124 HIS A CA 1
ATOM 817 C C . HIS A 1 124 ? 18.150 -20.439 -0.667 1.00 94.81 124 HIS A C 1
ATOM 819 O O . HIS A 1 124 ? 19.354 -20.382 -0.922 1.00 94.81 124 HIS A O 1
ATOM 825 N N . GLY A 1 125 ? 17.687 -20.563 0.580 1.00 91.88 125 GLY A N 1
ATOM 826 C CA . GLY A 1 125 ? 18.582 -20.785 1.719 1.00 91.88 125 GLY A CA 1
ATOM 827 C C . GLY A 1 125 ? 17.954 -20.643 3.100 1.00 91.88 125 GLY A C 1
ATOM 828 O O . GLY A 1 125 ? 16.741 -20.637 3.262 1.00 91.88 125 GLY A O 1
ATOM 829 N N . ALA A 1 126 ? 18.785 -20.546 4.132 1.00 89.69 126 ALA A N 1
ATOM 830 C CA . ALA A 1 126 ? 18.351 -20.228 5.491 1.00 89.69 126 ALA A CA 1
ATOM 831 C C . ALA A 1 126 ? 17.901 -18.764 5.637 1.00 89.69 126 ALA A C 1
ATOM 833 O O . ALA A 1 126 ? 17.009 -18.466 6.429 1.00 89.69 126 ALA A O 1
ATOM 834 N N . GLY A 1 127 ? 18.516 -17.875 4.856 1.00 92.06 127 GLY A N 1
ATOM 835 C CA . GLY A 1 127 ? 18.168 -16.464 4.699 1.00 92.06 127 GLY A CA 1
ATOM 836 C C . GLY A 1 127 ? 18.561 -15.978 3.308 1.00 92.06 127 GLY A C 1
ATOM 837 O O . GLY A 1 127 ? 19.183 -16.713 2.533 1.00 92.06 127 GLY A O 1
ATOM 838 N N . ALA A 1 128 ? 18.207 -14.741 2.983 1.00 94.88 128 ALA A N 1
ATOM 839 C CA . ALA A 1 128 ? 18.494 -14.168 1.674 1.00 94.88 128 ALA A CA 1
ATOM 840 C C . ALA A 1 128 ? 18.693 -12.657 1.768 1.00 94.88 128 ALA A C 1
ATOM 842 O O . ALA A 1 128 ? 17.925 -11.972 2.434 1.00 94.88 128 ALA A O 1
ATOM 843 N N . ALA A 1 129 ? 19.689 -12.128 1.070 1.00 96.75 129 ALA A N 1
ATOM 844 C CA . ALA A 1 129 ? 19.866 -10.692 0.931 1.00 96.75 129 ALA A CA 1
ATOM 845 C C . ALA A 1 129 ? 20.158 -10.328 -0.521 1.00 96.75 129 ALA A C 1
ATOM 847 O O . ALA A 1 129 ? 20.764 -11.108 -1.257 1.00 96.75 129 ALA A O 1
ATOM 848 N N . GLY A 1 130 ? 19.740 -9.150 -0.970 1.00 96.31 130 GLY A N 1
ATOM 849 C CA . GLY A 1 130 ? 20.014 -8.779 -2.349 1.00 96.31 130 GLY A CA 1
ATOM 850 C C . GLY A 1 130 ? 19.049 -7.826 -3.014 1.00 96.31 130 GLY A C 1
ATOM 851 O O . GLY A 1 130 ? 18.091 -7.327 -2.429 1.00 96.31 130 GLY A O 1
ATOM 852 N N . SER A 1 131 ? 19.324 -7.578 -4.288 1.00 97.88 131 SER A N 1
ATOM 853 C CA . SER A 1 131 ? 18.517 -6.695 -5.115 1.00 97.88 131 SER A CA 1
ATOM 854 C C . SER A 1 131 ? 18.461 -7.140 -6.574 1.00 97.88 131 SER A C 1
ATOM 856 O O . SER A 1 131 ? 19.425 -7.693 -7.108 1.00 97.88 131 SER A O 1
ATOM 858 N N . ALA A 1 132 ? 17.335 -6.856 -7.225 1.00 98.31 132 ALA A N 1
ATOM 859 C CA . ALA A 1 132 ? 17.167 -6.949 -8.670 1.00 98.31 132 ALA A CA 1
ATOM 860 C C . ALA A 1 132 ? 16.774 -5.575 -9.229 1.00 98.31 132 ALA A C 1
ATOM 862 O O . ALA A 1 132 ? 15.778 -4.987 -8.802 1.00 98.31 132 ALA A O 1
ATOM 863 N N . THR A 1 133 ? 17.536 -5.055 -10.190 1.00 98.38 133 THR A N 1
ATOM 864 C CA . THR A 1 133 ? 17.292 -3.747 -10.813 1.00 98.38 133 THR A CA 1
ATOM 865 C C . THR A 1 133 ? 17.204 -3.872 -12.327 1.00 98.38 133 THR A C 1
ATOM 867 O O . THR A 1 133 ? 18.135 -4.352 -12.965 1.00 98.38 133 THR A O 1
ATOM 870 N N . ALA A 1 134 ? 16.105 -3.406 -12.914 1.00 97.62 134 ALA A N 1
ATOM 871 C CA . ALA A 1 134 ? 15.947 -3.297 -14.359 1.00 97.62 134 ALA A CA 1
ATOM 872 C C . ALA A 1 134 ? 15.778 -1.833 -14.766 1.00 97.62 134 ALA A C 1
ATOM 874 O O . ALA A 1 134 ? 15.010 -1.100 -14.141 1.00 97.62 134 ALA A O 1
ATOM 875 N N . GLN A 1 135 ? 16.474 -1.417 -15.819 1.00 96.38 135 GLN A N 1
ATOM 876 C CA . GLN A 1 135 ? 16.374 -0.076 -16.382 1.00 96.38 135 GLN A CA 1
ATOM 877 C C . GLN A 1 135 ? 16.211 -0.144 -17.900 1.00 96.38 135 GLN A C 1
ATOM 879 O O . GLN A 1 135 ? 17.123 -0.576 -18.601 1.00 96.38 135 GLN A O 1
ATOM 884 N N . GLY A 1 136 ? 15.060 0.291 -18.403 1.00 93.12 136 GLY A N 1
ATOM 885 C CA . GLY A 1 136 ? 14.785 0.354 -19.833 1.00 93.12 136 GLY A CA 1
ATOM 886 C C . GLY A 1 136 ? 15.650 1.402 -20.533 1.00 93.12 136 GLY A C 1
ATOM 887 O O . GLY A 1 136 ? 16.014 2.428 -19.952 1.00 93.12 136 GLY A O 1
ATOM 888 N N . GLY A 1 137 ? 15.976 1.141 -21.794 1.00 90.75 137 GLY A N 1
ATOM 889 C CA . GLY A 1 137 ? 16.700 2.067 -22.652 1.00 90.75 137 GLY A CA 1
ATOM 890 C C . GLY A 1 137 ? 15.861 3.290 -23.008 1.00 90.75 137 GLY A C 1
ATOM 891 O O . GLY A 1 137 ? 14.648 3.198 -23.201 1.00 90.75 137 GLY A O 1
ATOM 892 N N . SER A 1 138 ? 16.501 4.449 -23.111 1.00 87.81 138 SER A N 1
ATOM 893 C CA . SER A 1 138 ? 15.835 5.697 -23.492 1.00 87.81 138 SER A CA 1
ATOM 894 C C . SER A 1 138 ? 15.714 5.846 -25.005 1.00 87.81 138 SER A C 1
ATOM 896 O O . SER A 1 138 ? 16.501 5.289 -25.772 1.00 87.81 138 SER A O 1
ATOM 898 N N . PHE A 1 139 ? 14.736 6.638 -25.422 1.00 80.31 139 PHE A N 1
ATOM 899 C CA . PHE A 1 139 ? 14.573 7.083 -26.798 1.00 80.31 139 PHE A CA 1
ATOM 900 C C . PHE A 1 139 ? 15.695 8.047 -27.238 1.00 80.31 139 PHE A C 1
ATOM 902 O O . PHE A 1 139 ? 16.137 8.889 -26.455 1.00 80.31 139 PHE A O 1
ATOM 909 N N . GLY A 1 140 ? 16.136 7.937 -28.496 1.00 62.00 140 GLY A N 1
ATOM 910 C CA . GLY A 1 140 ? 17.191 8.762 -29.105 1.00 62.00 140 GLY A CA 1
ATOM 911 C C . GLY A 1 140 ? 16.666 9.960 -29.904 1.00 62.00 140 GLY A C 1
ATOM 912 O O . GLY A 1 140 ? 16.935 10.075 -31.096 1.00 62.00 140 GLY A O 1
ATOM 913 N N . GLY A 1 141 ? 15.872 10.849 -29.304 1.00 63.66 141 GLY A N 1
ATOM 914 C CA . GLY A 1 141 ? 15.353 12.018 -30.022 1.00 63.66 141 GLY A CA 1
ATOM 915 C C . GLY A 1 141 ? 14.646 13.048 -29.140 1.00 63.66 141 GLY A C 1
ATOM 916 O O . GLY A 1 141 ? 14.283 12.777 -28.000 1.00 63.66 141 GLY A O 1
ATOM 917 N N . LEU A 1 142 ? 14.457 14.254 -29.685 1.00 56.09 142 LEU A N 1
ATOM 918 C CA . LEU A 1 142 ? 13.847 15.409 -29.004 1.00 56.09 142 LEU A CA 1
ATOM 919 C C . LEU A 1 142 ? 12.328 15.538 -29.219 1.00 56.09 142 LEU A C 1
ATOM 921 O O . LEU A 1 142 ? 11.708 16.393 -28.591 1.00 56.09 142 LEU A O 1
ATOM 925 N N . TYR A 1 143 ? 11.726 14.734 -30.104 1.00 61.28 143 TYR A N 1
ATOM 926 C CA . TYR A 1 143 ? 10.293 14.832 -30.386 1.00 61.28 143 TYR A CA 1
ATOM 927 C C . TYR A 1 143 ? 9.462 14.052 -29.362 1.00 61.28 143 TYR A C 1
ATOM 929 O O . TYR A 1 143 ? 9.462 12.824 -29.322 1.00 61.28 143 TYR A O 1
ATOM 937 N N . ALA A 1 144 ? 8.741 14.813 -28.546 1.00 53.19 144 ALA A N 1
ATOM 938 C CA . ALA A 1 144 ? 7.688 14.364 -27.651 1.00 53.19 144 ALA A CA 1
ATOM 939 C C . ALA A 1 144 ? 6.502 13.817 -28.466 1.00 53.19 144 ALA A C 1
ATOM 941 O O . ALA A 1 144 ? 5.862 14.590 -29.174 1.00 53.19 144 ALA A O 1
ATOM 942 N N . GLY A 1 145 ? 6.197 12.516 -28.397 1.00 54.94 145 GLY A N 1
ATOM 943 C CA . GLY A 1 145 ? 4.938 12.014 -28.972 1.00 54.94 145 GLY A CA 1
ATOM 944 C C . GLY A 1 145 ? 4.871 10.556 -29.429 1.00 54.94 145 GLY A C 1
ATOM 945 O O . GLY A 1 145 ? 3.772 10.101 -29.738 1.00 54.94 145 GLY A O 1
ATOM 946 N N . VAL A 1 146 ? 5.976 9.799 -29.469 1.00 59.12 146 VAL A N 1
ATOM 947 C CA . VAL A 1 146 ? 5.945 8.376 -29.873 1.00 59.12 146 VAL A CA 1
ATOM 948 C C . VAL A 1 146 ? 6.445 7.478 -28.725 1.00 59.12 146 VAL A C 1
ATOM 950 O O . VAL A 1 146 ? 7.564 7.699 -28.255 1.00 59.12 146 VAL A O 1
ATOM 953 N N . PRO A 1 147 ? 5.649 6.493 -28.245 1.00 58.53 147 PRO A N 1
ATOM 954 C CA . PRO A 1 147 ? 6.000 5.627 -27.112 1.00 58.53 147 PRO A CA 1
ATOM 955 C C . PRO A 1 147 ? 7.070 4.612 -27.516 1.00 58.53 147 PRO A C 1
ATOM 957 O O . PRO A 1 147 ? 6.761 3.483 -27.893 1.00 58.53 147 PRO A O 1
ATOM 960 N N . ASN A 1 148 ? 8.334 5.023 -27.460 1.00 70.12 148 ASN A N 1
ATOM 961 C CA . ASN A 1 148 ? 9.443 4.265 -28.043 1.00 70.12 148 ASN A CA 1
ATOM 962 C C . ASN A 1 148 ? 10.561 3.951 -27.040 1.00 70.12 148 ASN A C 1
ATOM 964 O O . ASN A 1 148 ? 11.658 3.570 -27.445 1.00 70.12 148 ASN A O 1
ATOM 968 N N . ALA A 1 149 ? 10.317 4.118 -25.740 1.00 82.12 149 ALA A N 1
ATOM 969 C CA . ALA A 1 149 ? 11.271 3.740 -24.703 1.00 82.12 149 ALA A CA 1
ATOM 970 C C . ALA A 1 149 ? 11.162 2.262 -24.308 1.00 82.12 149 ALA A C 1
ATOM 972 O O . ALA A 1 149 ? 10.092 1.659 -24.376 1.00 82.12 149 ALA A O 1
ATOM 973 N N . GLY A 1 150 ? 12.276 1.705 -23.837 1.00 88.12 150 GLY A N 1
ATOM 974 C CA . GLY A 1 150 ? 12.333 0.335 -23.348 1.00 88.12 150 GLY A CA 1
ATOM 975 C C . GLY A 1 150 ? 11.562 0.155 -22.042 1.00 88.12 150 GLY A C 1
ATOM 976 O O . GLY A 1 150 ? 11.596 1.009 -21.144 1.00 88.12 150 GLY A O 1
ATOM 977 N N . ASN A 1 151 ? 10.903 -0.990 -21.916 1.00 92.75 151 ASN A N 1
ATOM 978 C CA . ASN A 1 151 ? 10.261 -1.435 -20.689 1.00 92.75 151 ASN A CA 1
ATOM 979 C C . ASN A 1 151 ? 11.300 -1.950 -19.689 1.00 92.75 151 ASN A C 1
ATOM 981 O O . ASN A 1 151 ? 12.375 -2.428 -20.060 1.00 92.75 151 ASN A O 1
ATOM 985 N N . ALA A 1 152 ? 10.956 -1.906 -18.405 1.00 95.88 152 ALA A N 1
ATOM 986 C CA . ALA A 1 152 ? 11.775 -2.461 -17.335 1.00 95.88 152 ALA A CA 1
ATOM 987 C C . ALA A 1 152 ? 10.979 -3.455 -16.494 1.00 95.88 152 ALA A C 1
ATOM 989 O O . ALA A 1 152 ? 9.939 -3.110 -15.936 1.00 95.88 152 ALA A O 1
ATOM 990 N N . THR A 1 153 ? 11.496 -4.674 -16.360 1.00 97.88 153 THR A N 1
ATOM 991 C CA . THR A 1 153 ? 10.913 -5.721 -15.515 1.00 97.88 153 THR A CA 1
ATOM 992 C C . THR A 1 153 ? 11.938 -6.217 -14.503 1.00 97.88 153 THR A C 1
ATOM 994 O O . THR A 1 153 ? 12.996 -6.717 -14.878 1.00 97.88 153 THR A O 1
ATOM 997 N N . SER A 1 154 ? 11.631 -6.105 -13.215 1.00 98.31 154 SER A N 1
ATOM 998 C CA . SER A 1 154 ? 12.434 -6.661 -12.129 1.00 98.31 154 SER A CA 1
ATOM 999 C C . SER A 1 154 ? 11.611 -7.646 -11.302 1.00 98.31 154 SER A C 1
ATOM 1001 O O . SER A 1 154 ? 10.474 -7.360 -10.923 1.00 98.31 154 SER A O 1
ATOM 1003 N N . SER A 1 155 ? 12.181 -8.811 -11.008 1.00 98.19 155 SER A N 1
ATOM 1004 C CA . SER A 1 155 ? 11.547 -9.827 -10.171 1.00 98.19 155 SER A CA 1
ATOM 1005 C C . SER A 1 155 ? 12.558 -10.516 -9.272 1.00 98.19 155 SER A C 1
ATOM 1007 O O . SER A 1 155 ? 13.602 -10.981 -9.724 1.00 98.19 155 SER A O 1
ATOM 1009 N N . LEU A 1 156 ? 12.243 -10.632 -7.989 1.00 97.69 156 LEU A N 1
ATOM 1010 C CA . LEU A 1 156 ? 13.057 -11.388 -7.047 1.00 97.69 156 LEU A CA 1
ATOM 1011 C C . LEU A 1 156 ? 12.153 -12.280 -6.205 1.00 97.69 156 LEU A C 1
ATOM 1013 O O . LEU A 1 156 ? 11.134 -11.838 -5.683 1.00 97.69 156 LEU A O 1
ATOM 1017 N N . THR A 1 157 ? 12.502 -13.555 -6.097 1.00 97.69 157 THR A N 1
ATOM 1018 C CA . THR A 1 157 ? 11.804 -14.508 -5.232 1.00 97.69 157 THR A CA 1
ATOM 1019 C C . THR A 1 157 ? 12.792 -15.091 -4.241 1.00 97.69 157 THR A C 1
ATOM 1021 O O . THR A 1 157 ? 13.888 -15.484 -4.634 1.00 97.69 157 THR A O 1
ATOM 1024 N N . ALA A 1 158 ? 12.416 -15.174 -2.969 1.00 95.25 158 ALA A N 1
ATOM 1025 C CA . ALA A 1 158 ? 13.182 -15.895 -1.967 1.00 95.25 158 ALA A CA 1
ATOM 1026 C C . ALA A 1 158 ? 12.337 -16.966 -1.289 1.00 95.25 158 ALA A C 1
ATOM 1028 O O . ALA A 1 158 ? 11.233 -16.705 -0.813 1.00 95.25 158 ALA A O 1
ATOM 1029 N N . LEU A 1 159 ? 12.898 -18.168 -1.247 1.00 94.00 159 LEU A N 1
ATOM 1030 C CA . LEU A 1 159 ? 12.330 -19.348 -0.617 1.00 94.00 159 LEU A CA 1
ATOM 1031 C C . LEU A 1 159 ? 13.299 -19.766 0.483 1.00 94.00 159 LEU A C 1
ATOM 1033 O O . LEU A 1 159 ? 14.319 -20.411 0.214 1.00 94.00 159 LEU A O 1
ATOM 1037 N N . THR A 1 160 ? 13.020 -19.338 1.712 1.00 90.75 160 THR A N 1
ATOM 1038 C CA . THR A 1 160 ? 13.926 -19.532 2.842 1.00 90.75 160 THR A CA 1
ATOM 1039 C C . THR A 1 160 ? 13.312 -20.365 3.958 1.00 90.75 160 THR A C 1
ATOM 1041 O O . THR A 1 160 ? 12.095 -20.495 4.085 1.00 90.75 160 THR A O 1
ATOM 1044 N N . SER A 1 161 ? 14.167 -20.958 4.792 1.00 87.06 161 SER A N 1
ATOM 1045 C CA . SER A 1 161 ? 13.717 -21.678 5.990 1.00 87.06 161 SER A CA 1
ATOM 1046 C C . SER A 1 161 ? 13.364 -20.756 7.165 1.00 87.06 161 SER A C 1
ATOM 1048 O O . SER A 1 161 ? 12.927 -21.242 8.204 1.00 87.06 161 SER A O 1
ATOM 1050 N N . GLY A 1 162 ? 13.601 -19.445 7.048 1.00 80.81 162 GLY A N 1
ATOM 1051 C CA . GLY A 1 162 ? 13.399 -18.466 8.121 1.00 80.81 162 GLY A CA 1
ATOM 1052 C C . GLY A 1 162 ? 14.396 -18.541 9.278 1.00 80.81 162 GLY A C 1
ATOM 1053 O O . GLY A 1 162 ? 14.254 -17.822 10.265 1.00 80.81 162 GLY A O 1
ATOM 1054 N N . ALA A 1 163 ? 15.434 -19.377 9.176 1.00 84.56 163 ALA A N 1
ATOM 1055 C CA . ALA A 1 163 ? 16.486 -19.464 10.189 1.00 84.56 163 ALA A CA 1
ATOM 1056 C C . ALA A 1 163 ? 17.397 -18.219 10.230 1.00 84.56 163 ALA A C 1
ATOM 1058 O O . ALA A 1 163 ? 18.063 -17.982 11.237 1.00 84.56 163 ALA A O 1
ATOM 1059 N N . GLN A 1 164 ? 17.437 -17.425 9.158 1.00 89.06 164 GLN A N 1
ATOM 1060 C CA . GLN A 1 164 ? 18.189 -16.174 9.058 1.00 89.06 164 GLN A CA 1
ATOM 1061 C C . GLN A 1 164 ? 17.334 -15.077 8.417 1.00 89.06 164 GLN A C 1
ATOM 1063 O O . GLN A 1 164 ? 16.342 -15.358 7.745 1.00 89.06 164 GLN A O 1
ATOM 1068 N N . ALA A 1 165 ? 17.721 -13.820 8.647 1.00 91.88 165 ALA A N 1
ATOM 1069 C CA . ALA A 1 165 ? 16.984 -12.666 8.147 1.00 91.88 165 ALA A CA 1
ATOM 1070 C C . ALA A 1 165 ? 16.912 -12.654 6.614 1.00 91.88 165 ALA A C 1
ATOM 1072 O O . ALA A 1 165 ? 17.806 -13.157 5.924 1.00 91.88 165 ALA A O 1
ATOM 1073 N N . VAL A 1 166 ? 15.840 -12.053 6.103 1.00 95.06 166 VAL A N 1
ATOM 1074 C CA . VAL A 1 166 ? 15.658 -11.799 4.676 1.00 95.06 166 VAL A CA 1
ATOM 1075 C C . VAL A 1 166 ? 15.580 -10.294 4.443 1.00 95.06 166 VAL A C 1
ATOM 1077 O O . VAL A 1 166 ? 14.784 -9.629 5.099 1.00 95.06 166 VAL A O 1
ATOM 1080 N N . ASP A 1 167 ? 16.386 -9.761 3.527 1.00 97.00 167 ASP A N 1
ATOM 1081 C CA . ASP A 1 167 ? 16.380 -8.341 3.146 1.00 97.00 167 ASP A CA 1
ATOM 1082 C C . ASP A 1 167 ? 16.550 -8.183 1.633 1.00 97.00 167 ASP A C 1
ATOM 1084 O O . ASP A 1 167 ? 17.635 -8.387 1.083 1.00 97.00 167 ASP A O 1
ATOM 1088 N N . LEU A 1 168 ? 15.454 -7.877 0.940 1.00 97.81 168 LEU A N 1
ATOM 1089 C CA . LEU A 1 168 ? 15.407 -7.923 -0.517 1.00 97.81 168 LEU A CA 1
ATOM 1090 C C . LEU A 1 168 ? 14.785 -6.671 -1.121 1.00 97.81 168 LEU A C 1
ATOM 1092 O O . LEU A 1 168 ? 13.839 -6.089 -0.587 1.00 97.81 168 LEU A O 1
ATOM 1096 N N . ALA A 1 169 ? 15.282 -6.299 -2.299 1.00 98.06 169 ALA A N 1
ATOM 1097 C CA . ALA A 1 169 ? 14.736 -5.200 -3.080 1.00 98.06 169 ALA A CA 1
ATOM 1098 C C . ALA A 1 169 ? 14.517 -5.573 -4.554 1.00 98.06 169 ALA A C 1
ATOM 1100 O O . ALA A 1 169 ? 15.356 -6.212 -5.185 1.00 98.06 169 ALA A O 1
ATOM 1101 N N . SER A 1 170 ? 13.412 -5.116 -5.139 1.00 98.38 170 SER A N 1
ATOM 1102 C CA . SER A 1 170 ? 13.165 -5.170 -6.584 1.00 98.38 170 SER A CA 1
ATOM 1103 C C . SER A 1 170 ? 12.855 -3.766 -7.094 1.00 98.38 170 SER A C 1
ATOM 1105 O O . SER A 1 170 ? 12.005 -3.067 -6.548 1.00 98.38 170 SER A O 1
ATOM 1107 N N . SER A 1 171 ? 13.581 -3.311 -8.111 1.00 98.06 171 SER A N 1
ATOM 1108 C CA . SER A 1 171 ? 13.394 -1.990 -8.711 1.00 98.06 171 SER A CA 1
ATOM 1109 C C . SER A 1 171 ? 13.331 -2.064 -10.234 1.00 98.06 171 SER A C 1
ATOM 1111 O O . SER A 1 171 ? 14.186 -2.685 -10.861 1.00 98.06 171 SER A O 1
ATOM 1113 N N . ALA A 1 172 ? 12.348 -1.402 -10.833 1.00 97.00 172 ALA A N 1
ATOM 1114 C CA . ALA A 1 172 ? 12.196 -1.269 -12.275 1.00 97.00 172 ALA A CA 1
ATOM 1115 C C . ALA A 1 172 ? 12.028 0.206 -12.655 1.00 97.00 172 ALA A C 1
ATOM 1117 O O . ALA A 1 172 ? 11.175 0.903 -12.105 1.00 97.00 172 ALA A O 1
ATOM 1118 N N . TYR A 1 173 ? 12.838 0.666 -13.604 1.00 94.12 173 TYR A N 1
ATOM 1119 C CA . TYR A 1 173 ? 12.855 2.037 -14.102 1.00 94.12 173 TYR A CA 1
ATOM 1120 C C . TYR A 1 173 ? 12.653 2.017 -15.612 1.00 94.12 173 TYR A C 1
ATOM 1122 O O . TYR A 1 173 ? 13.528 1.565 -16.348 1.00 94.12 173 TYR A O 1
ATOM 1130 N N . ALA A 1 174 ? 11.506 2.483 -16.084 1.00 90.00 174 ALA A N 1
ATOM 1131 C CA . ALA A 1 174 ? 11.263 2.608 -17.512 1.00 90.00 174 ALA A CA 1
ATOM 1132 C C . ALA A 1 174 ? 12.255 3.581 -18.169 1.00 90.00 174 ALA A C 1
ATOM 1134 O O . ALA A 1 174 ? 12.727 4.531 -17.536 1.00 90.00 174 ALA A O 1
ATOM 1135 N N . GLY A 1 175 ? 12.542 3.362 -19.452 1.00 84.38 175 GLY A N 1
ATOM 1136 C CA . GLY A 1 175 ? 13.336 4.298 -20.239 1.00 84.38 175 GLY A CA 1
ATOM 1137 C C . GLY A 1 175 ? 12.621 5.631 -20.473 1.00 84.38 175 GLY A C 1
ATOM 1138 O O . GLY A 1 175 ? 11.396 5.744 -20.342 1.00 84.38 175 GLY A O 1
ATOM 1139 N N . LEU A 1 176 ? 13.380 6.662 -20.857 1.00 81.06 176 LEU A N 1
ATOM 1140 C CA . LEU A 1 176 ? 12.788 7.960 -21.165 1.00 81.06 176 LEU A CA 1
ATOM 1141 C C . LEU A 1 176 ? 11.997 7.901 -22.484 1.00 81.06 176 LEU A C 1
ATOM 1143 O O . LEU A 1 176 ? 12.604 7.717 -23.537 1.00 81.06 176 LEU A O 1
ATOM 1147 N N . GLY A 1 177 ? 10.666 8.062 -22.417 1.00 71.12 177 GLY A N 1
ATOM 1148 C CA . GLY A 1 177 ? 9.771 8.144 -23.588 1.00 71.12 177 GLY A CA 1
ATOM 1149 C C . GLY A 1 177 ? 8.627 7.118 -23.599 1.00 71.12 177 GLY A C 1
ATOM 1150 O O . GLY A 1 177 ? 8.385 6.504 -24.635 1.00 71.12 177 GLY A O 1
ATOM 1151 N N . GLY A 1 178 ? 7.973 6.881 -22.450 1.00 73.00 178 GLY A N 1
ATOM 1152 C CA . GLY A 1 178 ? 6.742 6.075 -22.378 1.00 73.00 178 GLY A CA 1
ATOM 1153 C C . GLY A 1 178 ? 6.869 4.594 -22.022 1.00 73.00 178 GLY A C 1
ATOM 1154 O O . GLY A 1 178 ? 5.910 3.856 -22.225 1.00 73.00 178 GLY A O 1
ATOM 1155 N N . GLY A 1 179 ? 8.017 4.129 -21.521 1.00 82.19 179 GLY A N 1
ATOM 1156 C CA . GLY A 1 179 ? 8.180 2.720 -21.145 1.00 82.19 179 GLY A CA 1
ATOM 1157 C C . GLY A 1 179 ? 7.339 2.336 -19.919 1.00 82.19 179 GLY A C 1
ATOM 1158 O O . GLY A 1 179 ? 7.100 3.159 -19.027 1.00 82.19 179 GLY A O 1
ATOM 1159 N N . ALA A 1 180 ? 6.931 1.069 -19.841 1.00 89.75 180 ALA A N 1
ATOM 1160 C CA . ALA A 1 180 ? 6.302 0.500 -18.653 1.00 89.75 180 ALA A CA 1
ATOM 1161 C C . ALA A 1 180 ? 7.352 -0.017 -17.656 1.00 89.75 180 ALA A C 1
ATOM 1163 O O . ALA A 1 180 ? 8.437 -0.470 -18.036 1.00 89.75 180 ALA A O 1
ATOM 1164 N N . SER A 1 181 ? 7.015 0.020 -16.367 1.00 94.06 181 SER A N 1
ATOM 1165 C CA . SER A 1 181 ? 7.843 -0.531 -15.295 1.00 94.06 181 SER A CA 1
ATOM 1166 C C . SER A 1 181 ? 7.068 -1.550 -14.462 1.00 94.06 181 SER A C 1
ATOM 1168 O O . SER A 1 181 ? 5.952 -1.296 -14.006 1.00 94.06 181 SER A O 1
ATOM 1170 N N . VAL A 1 182 ? 7.659 -2.724 -14.252 1.00 97.38 182 VAL A N 1
ATOM 1171 C CA . VAL A 1 182 ? 7.089 -3.793 -13.425 1.00 97.38 182 VAL A CA 1
ATOM 1172 C C . VAL A 1 182 ? 8.151 -4.269 -12.446 1.00 97.38 182 VAL A C 1
ATOM 1174 O O . VAL A 1 182 ? 9.194 -4.768 -12.857 1.00 97.38 182 VAL A O 1
ATOM 1177 N N . ALA A 1 183 ? 7.899 -4.126 -11.150 1.00 98.00 183 ALA A N 1
ATOM 1178 C CA . ALA A 1 183 ? 8.767 -4.621 -10.089 1.00 98.00 183 ALA A CA 1
ATOM 1179 C C . ALA A 1 183 ? 7.983 -5.573 -9.180 1.00 98.00 183 ALA A C 1
ATOM 1181 O O . ALA A 1 183 ? 6.859 -5.273 -8.770 1.00 98.00 183 ALA A O 1
ATOM 1182 N N . SER A 1 184 ? 8.568 -6.724 -8.859 1.00 98.31 184 SER A N 1
ATOM 1183 C CA . SER A 1 184 ? 7.933 -7.741 -8.021 1.00 98.31 184 SER A CA 1
ATOM 1184 C C . SER A 1 184 ? 8.917 -8.383 -7.048 1.00 98.31 184 SER A C 1
ATOM 1186 O O . SER A 1 184 ? 10.053 -8.707 -7.397 1.00 98.31 184 SER A O 1
ATOM 1188 N N . LEU A 1 185 ? 8.471 -8.581 -5.810 1.00 98.38 185 LEU A N 1
ATOM 1189 C CA . LEU A 1 185 ? 9.217 -9.294 -4.780 1.00 98.38 185 LEU A CA 1
ATOM 1190 C C . LEU A 1 185 ? 8.285 -10.248 -4.038 1.00 98.38 185 LEU A C 1
ATOM 1192 O O . LEU A 1 185 ? 7.262 -9.828 -3.495 1.00 98.38 185 LEU A O 1
ATOM 1196 N N . LEU A 1 186 ? 8.666 -11.521 -3.985 1.00 97.69 186 LEU A N 1
ATOM 1197 C CA . LEU A 1 186 ? 7.987 -12.543 -3.198 1.00 97.69 186 LEU A CA 1
ATOM 1198 C C . LEU A 1 186 ? 8.971 -13.175 -2.214 1.00 97.69 186 LEU A C 1
ATOM 1200 O O . LEU A 1 186 ? 10.015 -13.683 -2.615 1.00 97.69 186 LEU A O 1
ATOM 1204 N N . VAL A 1 187 ? 8.621 -13.185 -0.933 1.00 95.62 187 VAL A N 1
ATOM 1205 C CA . VAL A 1 187 ? 9.376 -13.881 0.110 1.00 95.62 187 VAL A CA 1
ATOM 1206 C C . VAL A 1 187 ? 8.474 -14.892 0.794 1.00 95.62 187 VAL A C 1
ATOM 1208 O O . VAL A 1 187 ? 7.429 -14.524 1.328 1.00 95.62 187 VAL A O 1
ATOM 1211 N N . ASP A 1 188 ? 8.909 -16.146 0.815 1.00 92.81 188 ASP A N 1
ATOM 1212 C CA . ASP A 1 188 ? 8.362 -17.188 1.678 1.00 92.81 188 ASP A CA 1
ATOM 1213 C C . ASP A 1 188 ? 9.461 -17.680 2.623 1.00 92.81 188 ASP A C 1
ATOM 1215 O O . ASP A 1 188 ? 10.405 -18.354 2.213 1.00 92.81 188 ASP A O 1
ATOM 1219 N N . SER A 1 189 ? 9.352 -17.276 3.885 1.00 85.00 189 SER A N 1
ATOM 1220 C CA . SER A 1 189 ? 10.292 -17.546 4.970 1.00 85.00 189 SER A CA 1
ATOM 1221 C C . SER A 1 189 ? 9.675 -18.541 5.953 1.00 85.00 189 SER A C 1
ATOM 1223 O O . SER A 1 189 ? 9.336 -18.210 7.089 1.00 85.00 189 SER A O 1
ATOM 1225 N N . GLY A 1 190 ? 9.464 -19.771 5.482 1.00 71.06 190 GLY A N 1
ATOM 1226 C CA . GLY A 1 190 ? 9.161 -20.918 6.335 1.00 71.06 190 GLY A CA 1
ATOM 1227 C C . GLY A 1 190 ? 7.737 -21.029 6.892 1.00 71.06 190 GLY A C 1
ATOM 1228 O O . GLY A 1 190 ? 7.510 -21.916 7.706 1.00 71.06 190 GLY A O 1
ATOM 1229 N N . VAL A 1 191 ? 6.743 -20.247 6.449 1.00 59.28 191 VAL A N 1
ATOM 1230 C CA . VAL A 1 191 ? 5.359 -20.354 6.988 1.00 59.28 191 VAL A CA 1
ATOM 1231 C C . VAL A 1 191 ? 4.772 -21.765 6.820 1.00 59.28 191 VAL A C 1
ATOM 1233 O O . VAL A 1 191 ? 3.974 -22.216 7.636 1.00 59.28 191 VAL A O 1
ATOM 1236 N N . ALA A 1 192 ? 5.203 -22.495 5.787 1.00 52.31 192 ALA A N 1
ATOM 1237 C CA . ALA A 1 192 ? 4.797 -23.876 5.527 1.00 52.31 192 ALA A CA 1
ATOM 1238 C C . ALA A 1 192 ? 5.667 -24.948 6.225 1.00 52.31 192 ALA A C 1
ATOM 1240 O O . ALA A 1 192 ? 5.434 -26.140 6.019 1.00 52.31 192 ALA A O 1
ATOM 1241 N N . GLN A 1 193 ? 6.685 -24.567 7.006 1.00 55.06 193 GLN A N 1
ATOM 1242 C CA . GLN A 1 193 ? 7.681 -25.488 7.566 1.00 55.06 193 GLN A CA 1
ATOM 1243 C C . GLN A 1 193 ? 7.646 -25.489 9.111 1.00 55.06 193 GLN A C 1
ATOM 1245 O O . GLN A 1 193 ? 7.883 -24.453 9.727 1.00 55.06 193 GLN A O 1
ATOM 1250 N N . PRO A 1 194 ? 7.442 -26.647 9.776 1.00 44.31 194 PRO A N 1
ATOM 1251 C CA . PRO A 1 194 ? 7.360 -26.756 11.245 1.00 44.31 194 PRO A CA 1
ATOM 1252 C C . PRO A 1 194 ? 8.618 -26.329 12.026 1.00 44.31 194 PRO A C 1
ATOM 1254 O O . PRO A 1 194 ? 8.574 -26.240 13.249 1.00 44.31 194 PRO A O 1
ATOM 1257 N N . ALA A 1 195 ? 9.743 -26.111 11.337 1.00 49.03 195 ALA A N 1
ATOM 1258 C CA . ALA A 1 195 ? 11.044 -25.751 11.905 1.00 49.03 195 ALA A CA 1
ATOM 1259 C C . ALA A 1 195 ? 11.496 -24.331 11.507 1.00 49.03 195 ALA A C 1
ATOM 1261 O O . ALA A 1 195 ? 12.697 -24.064 11.435 1.00 49.03 195 ALA A O 1
ATOM 1262 N N . ALA A 1 196 ? 10.555 -23.443 11.180 1.00 56.81 196 ALA A N 1
ATOM 1263 C CA . ALA A 1 196 ? 10.884 -22.102 10.726 1.00 56.81 196 ALA A CA 1
ATOM 1264 C C . ALA A 1 196 ? 11.464 -21.245 11.859 1.00 56.81 196 ALA A C 1
ATOM 1266 O O . ALA A 1 196 ? 10.900 -21.159 12.951 1.00 56.81 196 ALA A O 1
ATOM 1267 N N . GLY A 1 197 ? 12.610 -20.612 11.603 1.00 61.62 197 GLY A N 1
ATOM 1268 C CA . GLY A 1 197 ? 13.150 -19.611 12.521 1.00 61.62 197 GLY A CA 1
ATOM 1269 C C . GLY A 1 197 ? 12.282 -18.348 12.541 1.00 61.62 197 GLY A C 1
ATOM 1270 O O . GLY A 1 197 ? 11.490 -18.099 11.639 1.00 61.62 197 GLY A O 1
ATOM 1271 N N . HIS A 1 198 ? 12.419 -17.524 13.576 1.00 77.69 198 HIS A N 1
ATOM 1272 C CA . HIS A 1 198 ? 11.646 -16.282 13.727 1.00 77.69 198 HIS A CA 1
ATOM 1273 C C . HIS A 1 198 ? 12.373 -15.060 13.154 1.00 77.69 198 HIS A C 1
ATOM 1275 O O . HIS A 1 198 ? 12.263 -13.954 13.686 1.00 77.69 198 HIS A O 1
ATOM 1281 N N . ALA A 1 199 ? 13.188 -15.252 12.116 1.00 83.56 199 ALA A N 1
ATOM 1282 C CA . ALA A 1 199 ? 13.979 -14.162 11.576 1.00 83.56 199 ALA A CA 1
ATOM 1283 C C . ALA A 1 199 ? 13.098 -13.113 10.882 1.00 83.56 199 ALA A C 1
ATOM 1285 O O . ALA A 1 199 ? 12.072 -13.430 10.276 1.00 83.56 199 ALA A O 1
ATOM 1286 N N . SER A 1 200 ? 13.513 -11.851 10.975 1.00 91.94 200 SER A N 1
ATOM 1287 C CA . SER A 1 200 ? 12.811 -10.737 10.346 1.00 91.94 200 SER A CA 1
ATOM 1288 C C . SER A 1 200 ? 12.901 -10.802 8.823 1.00 91.94 200 SER A C 1
ATOM 1290 O O . SER A 1 200 ? 13.948 -11.151 8.269 1.00 91.94 200 SER A O 1
ATOM 1292 N N . VAL A 1 201 ? 11.829 -10.383 8.159 1.00 94.69 201 VAL A N 1
ATOM 1293 C CA . VAL A 1 201 ? 11.748 -10.258 6.705 1.00 94.69 201 VAL A CA 1
ATOM 1294 C C . VAL A 1 201 ? 11.503 -8.797 6.339 1.00 94.69 201 VAL A C 1
ATOM 1296 O O . VAL A 1 201 ? 10.502 -8.210 6.750 1.00 94.69 201 VAL A O 1
ATOM 1299 N N . THR A 1 202 ? 12.396 -8.242 5.525 1.00 96.56 202 THR A N 1
ATOM 1300 C CA . THR A 1 202 ? 12.295 -6.905 4.942 1.00 96.56 202 THR A CA 1
ATOM 1301 C C . THR A 1 202 ? 12.208 -7.012 3.422 1.00 96.56 202 THR A C 1
ATOM 1303 O O . THR A 1 202 ? 13.001 -7.715 2.793 1.00 96.56 202 THR A O 1
ATOM 1306 N N . GLY A 1 203 ? 11.247 -6.314 2.817 1.00 95.50 203 GLY A N 1
ATOM 1307 C CA . GLY A 1 203 ? 11.089 -6.277 1.364 1.00 95.50 203 GLY A CA 1
ATOM 1308 C C . GLY A 1 203 ? 10.756 -4.887 0.835 1.00 95.50 203 GLY A C 1
ATOM 1309 O O . GLY A 1 203 ? 9.889 -4.206 1.373 1.00 95.50 203 GLY A O 1
ATOM 1310 N N . ASN A 1 204 ? 11.412 -4.466 -0.244 1.00 97.56 204 ASN A N 1
ATOM 1311 C CA . ASN A 1 204 ? 11.157 -3.170 -0.878 1.00 97.56 204 ASN A CA 1
ATOM 1312 C C . ASN A 1 204 ? 10.949 -3.321 -2.386 1.00 97.56 204 ASN A C 1
ATOM 1314 O O . ASN A 1 204 ? 11.762 -3.938 -3.074 1.00 97.56 204 ASN A O 1
ATOM 1318 N N . VAL A 1 205 ? 9.877 -2.738 -2.919 1.00 96.94 205 VAL A N 1
ATOM 1319 C CA . VAL A 1 205 ? 9.545 -2.811 -4.348 1.00 96.94 205 VAL A CA 1
ATOM 1320 C C . VAL A 1 205 ? 9.305 -1.423 -4.908 1.00 96.94 205 VAL A C 1
ATOM 1322 O O . VAL A 1 205 ? 8.574 -0.627 -4.322 1.00 96.94 205 VAL A O 1
ATOM 1325 N N . LYS A 1 206 ? 9.913 -1.130 -6.058 1.00 97.25 206 LYS A N 1
ATOM 1326 C CA . LYS A 1 206 ? 9.809 0.174 -6.710 1.00 97.25 206 LYS A CA 1
ATOM 1327 C C . LYS A 1 206 ? 9.636 0.037 -8.218 1.00 97.25 206 LYS A C 1
ATOM 1329 O O . LYS A 1 206 ? 10.523 -0.474 -8.889 1.00 97.25 206 LYS A O 1
ATOM 1334 N N . ALA A 1 207 ? 8.539 0.551 -8.754 1.00 95.12 207 ALA A N 1
ATOM 1335 C CA . ALA A 1 207 ? 8.291 0.654 -10.187 1.00 95.12 207 ALA A CA 1
ATOM 1336 C C . ALA A 1 207 ? 8.118 2.130 -10.559 1.00 95.12 207 ALA A C 1
ATOM 1338 O O . ALA A 1 207 ? 7.215 2.797 -10.049 1.00 95.12 207 ALA A O 1
ATOM 1339 N N . ILE A 1 208 ? 9.011 2.655 -11.398 1.00 90.56 208 ILE A N 1
ATOM 1340 C CA . ILE A 1 208 ? 8.942 4.027 -11.906 1.00 90.56 208 ILE A CA 1
ATOM 1341 C C . ILE A 1 208 ? 8.805 3.998 -13.423 1.00 90.56 208 ILE A C 1
ATOM 1343 O O . ILE A 1 208 ? 9.747 3.669 -14.146 1.00 90.56 208 ILE A O 1
ATOM 1347 N N . GLY A 1 209 ? 7.624 4.376 -13.883 1.00 84.12 209 GLY A N 1
ATOM 1348 C CA . GLY A 1 209 ? 7.306 4.700 -15.263 1.00 84.12 209 GLY A CA 1
ATOM 1349 C C . GLY A 1 209 ? 7.736 6.135 -15.524 1.00 84.12 209 GLY A C 1
ATOM 1350 O O . GLY A 1 209 ? 7.647 6.981 -14.632 1.00 84.12 209 GLY A O 1
ATOM 1351 N N . ASN A 1 210 ? 8.261 6.406 -16.716 1.00 71.31 210 ASN A N 1
ATOM 1352 C CA . ASN A 1 210 ? 8.766 7.739 -17.010 1.00 71.31 210 ASN A CA 1
ATOM 1353 C C . ASN A 1 210 ? 7.662 8.715 -17.449 1.00 71.31 210 ASN A C 1
ATOM 1355 O O . ASN A 1 210 ? 6.675 8.333 -18.066 1.00 71.31 210 ASN A O 1
ATOM 1359 N N . ASP A 1 211 ? 7.934 9.988 -17.170 1.00 60.50 211 ASP A N 1
ATOM 1360 C CA . ASP A 1 211 ? 7.117 11.190 -17.321 1.00 60.50 211 ASP A CA 1
ATOM 1361 C C . ASP A 1 211 ? 6.985 11.714 -18.766 1.00 60.50 211 ASP A C 1
ATOM 1363 O O . ASP A 1 211 ? 6.144 12.551 -19.074 1.00 60.50 211 ASP A O 1
ATOM 1367 N N . ALA A 1 212 ? 7.819 11.242 -19.695 1.00 52.69 212 ALA A N 1
ATOM 1368 C CA . ALA A 1 212 ? 7.921 11.862 -21.012 1.00 52.69 212 ALA A CA 1
ATOM 1369 C C . ALA A 1 212 ? 6.791 11.424 -21.964 1.00 52.69 212 ALA A C 1
ATOM 1371 O O . ALA A 1 212 ? 6.925 10.448 -22.702 1.00 52.69 212 ALA A O 1
ATOM 1372 N N . THR A 1 213 ? 5.719 12.217 -22.036 1.00 53.78 213 THR A N 1
ATOM 1373 C CA . THR A 1 213 ? 4.865 12.390 -23.235 1.00 53.78 213 THR A CA 1
ATOM 1374 C C . THR A 1 213 ? 4.047 11.185 -23.683 1.00 53.78 213 THR A C 1
ATOM 1376 O O . THR A 1 213 ? 3.352 11.259 -24.680 1.00 53.78 213 THR A O 1
ATOM 1379 N N . THR A 1 214 ? 4.092 10.071 -22.959 1.00 60.69 214 THR A N 1
ATOM 1380 C CA . THR A 1 214 ? 3.348 8.834 -23.238 1.00 60.69 214 THR A CA 1
ATOM 1381 C C . THR A 1 214 ? 3.113 8.097 -21.922 1.00 60.69 214 THR A C 1
ATOM 1383 O O . THR A 1 214 ? 3.906 8.234 -20.995 1.00 60.69 214 THR A O 1
ATOM 1386 N N . ALA A 1 215 ? 2.005 7.360 -21.814 1.00 63.91 215 ALA A N 1
ATOM 1387 C CA . ALA A 1 215 ? 1.576 6.740 -20.562 1.00 63.91 215 ALA A CA 1
ATOM 1388 C C . ALA A 1 215 ? 2.569 5.676 -20.079 1.00 63.91 215 ALA A C 1
ATOM 1390 O O . ALA A 1 215 ? 2.563 4.545 -20.565 1.00 63.91 215 ALA A O 1
ATOM 1391 N N . GLY A 1 216 ? 3.393 6.021 -19.090 1.00 73.69 216 GLY A N 1
ATOM 1392 C CA . GLY A 1 216 ? 4.261 5.065 -18.412 1.00 73.69 216 GLY A CA 1
ATOM 1393 C C . GLY A 1 216 ? 3.495 4.333 -17.317 1.00 73.69 216 GLY A C 1
ATOM 1394 O O . GLY A 1 216 ? 3.365 4.858 -16.214 1.00 73.69 216 GLY A O 1
ATOM 1395 N N . ASN A 1 217 ? 2.988 3.131 -17.602 1.00 89.06 217 ASN A N 1
ATOM 1396 C CA . ASN A 1 217 ? 2.348 2.297 -16.580 1.00 89.06 217 ASN A CA 1
ATOM 1397 C C . ASN A 1 217 ? 3.383 1.722 -15.609 1.00 89.06 217 ASN A C 1
ATOM 1399 O O . ASN A 1 217 ? 4.444 1.246 -16.021 1.00 89.06 217 ASN A O 1
ATOM 1403 N N . SER A 1 218 ? 3.037 1.699 -14.326 1.00 93.94 218 SER A N 1
ATOM 1404 C CA . SER A 1 218 ? 3.926 1.250 -13.255 1.00 93.94 218 SER A CA 1
ATOM 1405 C C . SER A 1 218 ? 3.217 0.277 -12.339 1.00 93.94 218 SER A C 1
ATOM 1407 O O . SER A 1 218 ? 2.185 0.611 -11.764 1.00 93.94 218 SER A O 1
ATOM 1409 N N . THR A 1 219 ? 3.781 -0.917 -12.180 1.00 97.62 219 THR A N 1
ATOM 1410 C CA . THR A 1 219 ? 3.253 -1.958 -11.291 1.00 97.62 219 THR A CA 1
ATOM 1411 C C . THR A 1 219 ? 4.316 -2.390 -10.289 1.00 97.62 219 THR A C 1
ATOM 1413 O O . THR A 1 219 ? 5.355 -2.918 -10.677 1.00 97.62 219 THR A O 1
ATOM 1416 N N . ALA A 1 220 ? 4.050 -2.189 -9.001 1.00 98.31 220 ALA A N 1
ATOM 1417 C CA . ALA A 1 220 ? 4.883 -2.641 -7.892 1.00 98.31 220 ALA A CA 1
ATOM 1418 C C . ALA A 1 220 ? 4.103 -3.656 -7.042 1.00 98.31 220 ALA A C 1
ATOM 1420 O O . ALA A 1 220 ? 2.987 -3.380 -6.599 1.00 98.31 220 ALA A O 1
ATOM 1421 N N . THR A 1 221 ? 4.653 -4.854 -6.841 1.00 98.62 221 THR A N 1
ATOM 1422 C CA . THR A 1 221 ? 3.999 -5.923 -6.068 1.00 98.62 221 THR A CA 1
ATOM 1423 C C . THR A 1 221 ? 4.952 -6.557 -5.062 1.00 98.62 221 THR A C 1
ATOM 1425 O O . THR A 1 221 ? 5.983 -7.109 -5.438 1.00 98.62 221 THR A O 1
ATOM 1428 N N . LEU A 1 222 ? 4.578 -6.525 -3.784 1.00 98.62 222 LEU A N 1
ATOM 1429 C CA . LEU A 1 222 ? 5.315 -7.120 -2.674 1.00 98.62 222 LEU A CA 1
ATOM 1430 C C . LEU A 1 222 ? 4.459 -8.164 -1.943 1.00 98.62 222 LEU A C 1
ATOM 1432 O O . LEU A 1 222 ? 3.372 -7.857 -1.451 1.00 98.62 222 LEU A O 1
ATOM 1436 N N . GLY A 1 223 ? 4.963 -9.390 -1.828 1.00 98.25 223 GLY A N 1
ATOM 1437 C CA . GLY A 1 223 ? 4.380 -10.449 -1.004 1.00 98.25 223 GLY A CA 1
ATOM 1438 C C . GLY A 1 223 ? 5.375 -10.959 0.031 1.00 98.25 223 GLY A C 1
ATOM 1439 O O . GLY A 1 223 ? 6.425 -11.480 -0.334 1.00 98.25 223 GLY A O 1
ATOM 1440 N N . LEU A 1 224 ? 5.038 -10.835 1.313 1.00 96.38 224 LEU A N 1
ATOM 1441 C CA . LEU A 1 224 ? 5.840 -11.320 2.434 1.00 96.38 224 LEU A CA 1
ATOM 1442 C C . LEU A 1 224 ? 5.081 -12.407 3.200 1.00 96.38 224 LEU A C 1
ATOM 1444 O O . LEU A 1 224 ? 3.970 -12.200 3.686 1.00 96.38 224 LEU A O 1
ATOM 1448 N N . ARG A 1 225 ? 5.693 -13.574 3.348 1.00 94.19 225 ARG A N 1
ATOM 1449 C CA . ARG A 1 225 ? 5.224 -14.646 4.225 1.00 94.19 225 ARG A CA 1
ATOM 1450 C C . ARG A 1 225 ? 6.386 -15.041 5.115 1.00 94.19 225 ARG A C 1
ATOM 1452 O O . ARG A 1 225 ? 7.461 -15.346 4.608 1.00 94.19 225 ARG A O 1
ATOM 1459 N N . GLY A 1 226 ? 6.202 -15.017 6.427 1.00 89.69 226 GLY A N 1
ATOM 1460 C CA . GLY A 1 226 ? 7.263 -15.422 7.345 1.00 89.69 226 GLY A CA 1
ATOM 1461 C C . GLY A 1 226 ? 6.759 -15.814 8.722 1.00 89.69 226 GLY A C 1
ATOM 1462 O O . GLY A 1 226 ? 5.602 -15.615 9.054 1.00 89.69 226 GLY A O 1
ATOM 1463 N N . SER A 1 227 ? 7.641 -16.378 9.530 1.00 86.44 227 SER A N 1
ATOM 1464 C CA . SER A 1 227 ? 7.388 -16.739 10.930 1.00 86.44 227 SER A CA 1
ATOM 1465 C C . SER A 1 227 ? 8.017 -15.760 11.926 1.00 86.44 227 SER A C 1
ATOM 1467 O O . SER A 1 227 ? 8.114 -16.086 13.106 1.00 86.44 227 SER A O 1
ATOM 1469 N N . GLY A 1 228 ? 8.486 -14.598 11.461 1.00 90.81 228 GLY A N 1
ATOM 1470 C CA . GLY A 1 228 ? 9.064 -13.512 12.260 1.00 90.81 228 GLY A CA 1
ATOM 1471 C C . GLY A 1 228 ? 8.421 -12.159 11.938 1.00 90.81 228 GLY A C 1
ATOM 1472 O O . GLY A 1 228 ? 7.369 -12.101 11.296 1.00 90.81 228 GLY A O 1
ATOM 1473 N N . ASN A 1 229 ? 9.057 -11.067 12.370 1.00 94.62 229 ASN A N 1
ATOM 1474 C CA . ASN A 1 229 ? 8.593 -9.707 12.067 1.00 94.62 229 ASN A CA 1
ATOM 1475 C C . ASN A 1 229 ? 8.680 -9.412 10.565 1.00 94.62 229 ASN A C 1
ATOM 1477 O O . ASN A 1 229 ? 9.695 -9.715 9.934 1.00 94.62 229 ASN A O 1
ATOM 1481 N N . LEU A 1 230 ? 7.653 -8.769 10.011 1.00 96.88 230 LEU A N 1
ATOM 1482 C CA . LEU A 1 230 ? 7.586 -8.381 8.604 1.00 96.88 230 LEU A CA 1
ATOM 1483 C C . LEU A 1 230 ? 7.600 -6.859 8.468 1.00 96.88 230 LEU A C 1
ATOM 1485 O O . LEU A 1 230 ? 6.795 -6.164 9.089 1.00 96.88 230 LEU A O 1
ATOM 1489 N N . SER A 1 231 ? 8.471 -6.345 7.606 1.00 97.81 231 SER A N 1
ATOM 1490 C CA . SER A 1 231 ? 8.492 -4.941 7.201 1.00 97.81 231 SER A CA 1
ATOM 1491 C C . SER A 1 231 ? 8.540 -4.847 5.682 1.00 97.81 231 SER A C 1
ATOM 1493 O O . SER A 1 231 ? 9.350 -5.518 5.042 1.00 97.81 231 SER A O 1
ATOM 1495 N N . GLY A 1 232 ? 7.679 -4.036 5.075 1.00 97.69 232 GLY A N 1
ATOM 1496 C CA . GLY A 1 232 ? 7.637 -3.963 3.622 1.00 97.69 232 GLY A CA 1
ATOM 1497 C C . GLY A 1 232 ? 7.116 -2.659 3.051 1.00 97.69 232 GLY A C 1
ATOM 1498 O O . GLY A 1 232 ? 6.194 -2.053 3.595 1.00 97.69 232 GLY A O 1
ATOM 1499 N N . SER A 1 233 ? 7.679 -2.250 1.916 1.00 98.12 233 SER A N 1
ATOM 1500 C CA . SER A 1 233 ? 7.179 -1.111 1.149 1.00 98.12 233 SER A CA 1
ATOM 1501 C C . SER A 1 233 ? 7.059 -1.418 -0.344 1.00 98.12 233 SER A C 1
ATOM 1503 O O . SER A 1 233 ? 7.915 -2.077 -0.934 1.00 98.12 233 SER A O 1
ATOM 1505 N N . SER A 1 234 ? 5.981 -0.937 -0.961 1.00 98.25 234 SER A N 1
ATOM 1506 C CA . SER A 1 234 ? 5.749 -0.996 -2.403 1.00 98.25 234 SER A CA 1
ATOM 1507 C C . SER A 1 234 ? 5.452 0.406 -2.929 1.00 98.25 234 SER A C 1
ATOM 1509 O O . SER A 1 234 ? 4.581 1.099 -2.401 1.00 98.25 234 SER A O 1
ATOM 1511 N N . LEU A 1 235 ? 6.155 0.828 -3.978 1.00 97.62 235 LEU A N 1
ATOM 1512 C CA . LEU A 1 235 ? 6.010 2.143 -4.598 1.00 97.62 235 LEU A CA 1
ATOM 1513 C C . LEU A 1 235 ? 5.834 2.013 -6.112 1.00 97.62 235 LEU A C 1
ATOM 1515 O O . LEU A 1 235 ? 6.752 1.573 -6.802 1.00 97.62 235 LEU A O 1
ATOM 1519 N N . ALA A 1 236 ? 4.698 2.476 -6.627 1.00 95.81 236 ALA A N 1
ATOM 1520 C CA . ALA A 1 236 ? 4.462 2.662 -8.054 1.00 95.81 236 ALA A CA 1
ATOM 1521 C C . ALA A 1 236 ? 4.333 4.155 -8.376 1.00 95.81 236 ALA A C 1
ATOM 1523 O O . ALA A 1 236 ? 3.509 4.859 -7.794 1.00 95.81 236 ALA A O 1
ATOM 1524 N N . LEU A 1 237 ? 5.152 4.638 -9.304 1.00 91.75 237 LEU A N 1
ATOM 1525 C CA . LEU A 1 237 ? 5.138 6.013 -9.796 1.00 91.75 237 LEU A CA 1
ATOM 1526 C C . LEU A 1 237 ? 4.913 5.976 -11.302 1.00 91.75 237 LEU A C 1
ATOM 1528 O O . LEU A 1 237 ? 5.748 5.432 -12.019 1.00 91.75 237 LEU A O 1
ATOM 1532 N N . ALA A 1 238 ? 3.803 6.520 -11.779 1.00 88.50 238 ALA A N 1
ATOM 1533 C CA . ALA A 1 238 ? 3.502 6.652 -13.202 1.00 88.50 238 ALA A CA 1
ATOM 1534 C C . ALA A 1 238 ? 3.389 8.134 -13.575 1.00 88.50 238 ALA A C 1
ATOM 1536 O O . ALA A 1 238 ? 3.024 8.964 -12.741 1.00 88.50 238 ALA A O 1
ATOM 1537 N N . GLY A 1 239 ? 3.700 8.472 -14.822 1.00 74.88 239 GLY A N 1
ATOM 1538 C CA . GLY A 1 239 ? 3.646 9.844 -15.317 1.00 74.88 239 GLY A CA 1
ATOM 1539 C C . GLY A 1 239 ? 3.005 9.924 -16.696 1.00 74.88 239 GLY A C 1
ATOM 1540 O O . GLY A 1 239 ? 3.146 9.014 -17.514 1.00 74.88 239 GLY A O 1
ATOM 1541 N N . ALA A 1 240 ? 2.296 11.023 -16.930 1.00 60.00 240 ALA A N 1
ATOM 1542 C CA . ALA A 1 240 ? 1.874 11.490 -18.240 1.00 60.00 240 ALA A CA 1
ATOM 1543 C C . ALA A 1 240 ? 2.016 13.019 -18.280 1.00 60.00 240 ALA A C 1
ATOM 1545 O O . ALA A 1 240 ? 1.138 13.742 -17.801 1.00 60.00 240 ALA A O 1
ATOM 1546 N N . VAL A 1 241 ? 3.114 13.525 -18.848 1.00 56.97 241 VAL A N 1
ATOM 1547 C CA . VAL A 1 241 ? 3.252 14.951 -19.177 1.00 56.97 241 VAL A CA 1
ATOM 1548 C C . VAL A 1 241 ? 2.998 15.168 -20.659 1.00 56.97 241 VAL A C 1
ATOM 1550 O O . VAL A 1 241 ? 3.820 14.779 -21.484 1.00 56.97 241 VAL A O 1
ATOM 1553 N N . PHE A 1 242 ? 1.902 15.852 -20.991 1.00 54.69 242 PHE A N 1
ATOM 1554 C CA . PHE A 1 242 ? 1.757 16.545 -22.269 1.00 54.69 242 PHE A CA 1
ATOM 1555 C C . PHE A 1 242 ? 1.788 18.057 -22.043 1.00 54.69 242 PHE A C 1
ATOM 1557 O O . PHE A 1 242 ? 1.173 18.580 -21.114 1.00 54.69 242 PHE A O 1
ATOM 1564 N N . ASP A 1 243 ? 2.547 18.748 -22.893 1.00 52.31 243 ASP A N 1
ATOM 1565 C CA . ASP A 1 243 ? 2.624 20.215 -22.946 1.00 52.31 243 ASP A CA 1
ATOM 1566 C C . ASP A 1 243 ? 2.054 20.775 -24.262 1.00 52.31 243 ASP A C 1
ATOM 1568 O O . ASP A 1 243 ? 2.130 21.979 -24.498 1.00 52.31 243 ASP A O 1
ATOM 1572 N N . ASP A 1 244 ? 1.480 19.925 -25.125 1.00 52.94 244 ASP A N 1
ATOM 1573 C CA . ASP A 1 244 ? 0.962 20.355 -26.424 1.00 52.94 244 ASP A CA 1
ATOM 1574 C C . ASP A 1 244 ? -0.577 20.451 -26.423 1.00 52.94 244 ASP A C 1
ATOM 1576 O O . ASP A 1 244 ? -1.257 19.422 -26.413 1.00 52.94 244 ASP A O 1
ATOM 1580 N N . PRO A 1 245 ? -1.154 21.669 -26.461 1.00 54.38 245 PRO A N 1
ATOM 1581 C CA . PRO A 1 245 ? -2.601 21.872 -26.516 1.00 54.38 245 PRO A CA 1
ATOM 1582 C C . PRO A 1 245 ? -3.250 21.447 -27.848 1.00 54.38 245 PRO A C 1
ATOM 1584 O O . PRO A 1 245 ? -4.475 21.515 -27.958 1.00 54.38 245 PRO A O 1
ATOM 1587 N N . TYR A 1 246 ? -2.475 21.035 -28.859 1.00 54.62 246 TYR A N 1
ATOM 1588 C CA . TYR A 1 246 ? -2.973 20.684 -30.195 1.00 54.62 246 TYR A CA 1
ATOM 1589 C C . TYR A 1 246 ? -3.008 19.178 -30.492 1.00 54.62 246 TYR A C 1
ATOM 1591 O O . TYR A 1 246 ? -3.550 18.782 -31.527 1.00 54.62 246 TYR A O 1
ATOM 1599 N N . VAL A 1 247 ? -2.481 18.330 -29.605 1.00 52.22 247 VAL A N 1
ATOM 1600 C CA . VAL A 1 247 ? -2.492 16.867 -29.768 1.00 52.22 247 VAL A CA 1
ATOM 1601 C C . VAL A 1 247 ? -3.650 16.284 -28.949 1.00 52.22 247 VAL A C 1
ATOM 1603 O O . VAL A 1 247 ? -3.931 16.737 -27.843 1.00 52.22 247 VAL A O 1
ATOM 1606 N N . GLY A 1 248 ? -4.383 15.322 -29.522 1.00 54.38 248 GLY A N 1
ATOM 1607 C CA . GLY A 1 248 ? -5.539 14.681 -28.881 1.00 54.38 248 GLY A CA 1
ATOM 1608 C C . GLY A 1 248 ? -5.221 14.046 -27.517 1.00 54.38 248 GLY A C 1
ATOM 1609 O O . GLY A 1 248 ? -4.062 13.927 -27.138 1.00 54.38 248 GLY A O 1
ATOM 1610 N N . GLN A 1 249 ? -6.274 13.645 -26.789 1.00 56.50 249 GLN A N 1
ATOM 1611 C CA . GLN A 1 249 ? -6.225 13.116 -25.413 1.00 56.50 249 GLN A CA 1
ATOM 1612 C C . GLN A 1 249 ? -4.969 12.284 -25.107 1.00 56.50 249 GLN A C 1
ATOM 1614 O O . GLN A 1 249 ? -4.690 11.295 -25.789 1.00 56.50 249 GLN A O 1
ATOM 1619 N N . SER A 1 250 ? -4.249 12.665 -24.049 1.00 59.28 250 SER A N 1
ATOM 1620 C CA . SER A 1 250 ? -3.081 11.919 -23.583 1.00 59.28 250 SER A CA 1
ATOM 1621 C C . SER A 1 250 ? -3.478 10.493 -23.186 1.00 59.28 250 SER A C 1
ATOM 1623 O O . SER A 1 250 ? -4.538 10.299 -22.581 1.00 59.28 250 SER A O 1
ATOM 1625 N N . PRO A 1 251 ? -2.644 9.480 -23.473 1.00 67.50 251 PRO A N 1
ATOM 1626 C CA . PRO A 1 251 ? -2.900 8.128 -23.002 1.00 67.50 251 PRO A CA 1
ATOM 1627 C C . PRO A 1 251 ? -2.925 8.081 -21.465 1.00 67.50 251 PRO A C 1
ATOM 1629 O O . PRO A 1 251 ? -2.190 8.798 -20.785 1.00 67.50 251 PRO A O 1
ATOM 1632 N N . ARG A 1 252 ? -3.782 7.212 -20.923 1.00 75.81 252 ARG A N 1
ATOM 1633 C CA . ARG A 1 252 ? -3.997 7.039 -19.480 1.00 75.81 252 ARG A CA 1
ATOM 1634 C C . ARG A 1 252 ? -2.786 6.418 -18.792 1.00 75.81 252 ARG A C 1
ATOM 1636 O O . ARG A 1 252 ? -2.419 5.297 -19.133 1.00 75.81 252 ARG A O 1
ATOM 1643 N N . ALA A 1 253 ? -2.228 7.094 -17.788 1.00 84.88 253 ALA A N 1
ATOM 1644 C CA . ALA A 1 253 ? -1.160 6.549 -16.948 1.00 84.88 253 ALA A CA 1
ATOM 1645 C C . ALA A 1 253 ? -1.731 5.824 -15.722 1.00 84.88 253 ALA A C 1
ATOM 1647 O O . ALA A 1 253 ? -2.575 6.368 -15.008 1.00 84.88 253 ALA A O 1
ATOM 1648 N N . THR A 1 254 ? -1.246 4.610 -15.454 1.00 91.00 254 THR A N 1
ATOM 1649 C CA . THR A 1 254 ? -1.669 3.808 -14.296 1.00 91.00 254 THR A CA 1
ATOM 1650 C C . THR A 1 254 ? -0.496 3.516 -13.368 1.00 91.00 254 THR A C 1
ATOM 1652 O O . THR A 1 254 ? 0.498 2.926 -13.790 1.00 91.00 254 THR A O 1
ATOM 1655 N N . ALA A 1 255 ? -0.632 3.872 -12.091 1.00 94.31 255 ALA A N 1
ATOM 1656 C CA . ALA A 1 255 ? 0.239 3.413 -11.014 1.00 94.31 255 ALA A CA 1
ATOM 1657 C C . ALA A 1 255 ? -0.517 2.398 -10.149 1.00 94.31 255 ALA A C 1
ATOM 1659 O O . ALA A 1 255 ? -1.505 2.743 -9.505 1.00 94.31 255 ALA A O 1
ATOM 1660 N N . LEU A 1 256 ? -0.035 1.158 -10.111 1.00 97.50 256 LEU A N 1
ATOM 1661 C CA . LEU A 1 256 ? -0.564 0.086 -9.275 1.00 97.50 256 LEU A CA 1
ATOM 1662 C C . LEU A 1 256 ? 0.501 -0.361 -8.276 1.00 97.50 256 LEU A C 1
ATOM 1664 O O . LEU A 1 256 ? 1.551 -0.872 -8.661 1.00 97.50 256 LEU A O 1
ATOM 1668 N N . SER A 1 257 ? 0.216 -0.207 -6.990 1.00 98.44 257 SER A N 1
ATOM 1669 C CA . SER A 1 257 ? 1.066 -0.669 -5.899 1.00 98.44 257 SER A CA 1
ATOM 1670 C C . SER A 1 257 ? 0.293 -1.635 -5.011 1.00 98.44 257 SER A C 1
ATOM 1672 O O . SER A 1 257 ? -0.871 -1.404 -4.680 1.00 98.44 257 SER A O 1
ATOM 1674 N N . THR A 1 258 ? 0.900 -2.768 -4.669 1.00 98.62 258 THR A N 1
ATOM 1675 C CA . THR A 1 258 ? 0.278 -3.779 -3.809 1.00 98.62 258 THR A CA 1
ATOM 1676 C C . THR A 1 258 ? 1.304 -4.374 -2.858 1.00 98.62 258 THR A C 1
ATOM 1678 O O . THR A 1 258 ? 2.356 -4.843 -3.288 1.00 98.62 258 THR A O 1
ATOM 1681 N N . VAL A 1 259 ? 0.981 -4.398 -1.566 1.00 98.44 259 VAL A N 1
ATOM 1682 C CA . VAL A 1 259 ? 1.765 -5.066 -0.526 1.00 98.44 259 VAL A CA 1
ATOM 1683 C C . VAL A 1 259 ? 0.893 -6.021 0.284 1.00 98.44 259 VAL A C 1
ATOM 1685 O O . VAL A 1 259 ? -0.194 -5.668 0.740 1.00 98.44 259 VAL A O 1
ATOM 1688 N N . THR A 1 260 ? 1.381 -7.241 0.487 1.00 98.38 260 THR A N 1
ATOM 1689 C CA . THR A 1 260 ? 0.748 -8.242 1.350 1.00 98.38 260 THR A CA 1
ATOM 1690 C C . THR A 1 260 ? 1.770 -8.830 2.314 1.00 98.38 260 THR A C 1
ATOM 1692 O O . THR A 1 260 ? 2.913 -9.078 1.930 1.00 98.38 260 THR A O 1
ATOM 1695 N N . GLY A 1 261 ? 1.375 -9.047 3.566 1.00 96.75 261 GLY A N 1
ATOM 1696 C CA . GLY A 1 261 ? 2.237 -9.623 4.594 1.00 96.75 261 GLY A CA 1
ATOM 1697 C C . GLY A 1 261 ? 1.461 -10.511 5.554 1.00 96.75 261 GLY A C 1
ATOM 1698 O O . GLY A 1 261 ? 0.471 -10.074 6.135 1.00 96.75 261 GLY A O 1
ATOM 1699 N N . VAL A 1 262 ? 1.910 -11.750 5.739 1.00 95.31 262 VAL A N 1
ATOM 1700 C CA . VAL A 1 262 ? 1.299 -12.695 6.683 1.00 95.31 262 VAL A CA 1
ATOM 1701 C C . VAL A 1 262 ? 2.377 -13.316 7.553 1.00 95.31 262 VAL A C 1
ATOM 1703 O O . VAL A 1 262 ? 3.299 -13.950 7.032 1.00 95.31 262 VAL A O 1
ATOM 1706 N N . THR A 1 263 ? 2.237 -13.154 8.869 1.00 91.38 263 THR A N 1
ATOM 1707 C CA . THR A 1 263 ? 3.086 -13.823 9.855 1.00 91.38 263 THR A CA 1
ATOM 1708 C C . THR A 1 263 ? 2.296 -14.728 10.790 1.00 91.38 263 THR A C 1
ATOM 1710 O O . THR A 1 263 ? 1.125 -14.482 11.082 1.00 91.38 263 THR A O 1
ATOM 1713 N N . SER A 1 264 ? 2.933 -15.806 11.241 1.00 80.31 264 SER A N 1
ATOM 1714 C CA . SER A 1 264 ? 2.377 -16.726 12.236 1.00 80.31 264 SER A CA 1
ATOM 1715 C C . SER A 1 264 ? 2.757 -16.295 13.654 1.00 80.31 264 SER A C 1
ATOM 1717 O O . SER A 1 264 ? 3.932 -16.050 13.915 1.00 80.31 264 SER A O 1
ATOM 1719 N N . GLY A 1 265 ? 1.814 -16.303 14.598 1.00 80.06 265 GLY A N 1
ATOM 1720 C CA . GLY A 1 265 ? 2.100 -16.089 16.023 1.00 80.06 265 GLY A CA 1
ATOM 1721 C C . GLY A 1 265 ? 2.161 -14.616 16.437 1.00 80.06 265 GLY A C 1
ATOM 1722 O O . GLY A 1 265 ? 1.335 -13.813 16.015 1.00 80.06 265 GLY A O 1
ATOM 1723 N N . GLN A 1 266 ? 3.113 -14.258 17.303 1.00 87.06 266 GLN A N 1
ATOM 1724 C CA . GLN A 1 266 ? 3.118 -12.976 18.034 1.00 87.06 266 GLN A CA 1
ATOM 1725 C C . GLN A 1 266 ? 3.952 -11.864 17.373 1.00 87.06 266 GLN A C 1
ATOM 1727 O O . GLN A 1 266 ? 4.410 -10.951 18.055 1.00 87.06 266 GLN A O 1
ATOM 1732 N N . HIS A 1 267 ? 4.209 -11.956 16.069 1.00 92.88 267 HIS A N 1
ATOM 1733 C CA . HIS A 1 267 ? 5.161 -11.072 15.389 1.00 92.88 267 HIS A CA 1
ATOM 1734 C C . HIS A 1 267 ? 4.500 -9.861 14.750 1.00 92.88 267 HIS A C 1
ATOM 1736 O O . HIS A 1 267 ? 3.339 -9.903 14.337 1.00 92.88 267 HIS A O 1
ATOM 1742 N N . ASP A 1 268 ? 5.265 -8.788 14.623 1.00 95.38 268 ASP A N 1
ATOM 1743 C CA . ASP A 1 268 ? 4.770 -7.532 14.082 1.00 95.38 268 ASP A CA 1
ATOM 1744 C C . ASP A 1 268 ? 4.782 -7.533 12.551 1.00 95.38 268 ASP A C 1
ATOM 1746 O O . ASP A 1 268 ? 5.646 -8.128 11.902 1.00 95.38 268 ASP A O 1
ATOM 1750 N N . VAL A 1 269 ? 3.820 -6.822 11.968 1.00 97.31 269 VAL A N 1
ATOM 1751 C CA . VAL A 1 269 ? 3.682 -6.610 10.527 1.00 97.31 269 VAL A CA 1
ATOM 1752 C C . VAL A 1 269 ? 3.557 -5.115 10.274 1.00 97.31 269 VAL A C 1
ATOM 1754 O O . VAL A 1 269 ? 2.641 -4.478 10.783 1.00 97.31 269 VAL A O 1
ATOM 1757 N N . SER A 1 270 ? 4.463 -4.554 9.478 1.00 98.25 270 SER A N 1
ATOM 1758 C CA . SER A 1 270 ? 4.467 -3.141 9.093 1.00 98.25 270 SER A CA 1
ATOM 1759 C C . SER A 1 270 ? 4.583 -3.013 7.579 1.00 98.25 270 SER A C 1
ATOM 1761 O O . SER A 1 270 ? 5.643 -3.285 7.020 1.00 98.25 270 SER A O 1
ATOM 1763 N N . LEU A 1 271 ? 3.511 -2.603 6.901 1.00 98.44 271 LEU A N 1
ATOM 1764 C CA . LEU A 1 271 ? 3.451 -2.587 5.436 1.00 98.44 271 LEU A CA 1
ATOM 1765 C C . LEU A 1 271 ? 2.953 -1.248 4.897 1.00 98.44 271 LEU A C 1
ATOM 1767 O O . LEU A 1 271 ? 1.963 -0.712 5.388 1.00 98.44 271 LEU A O 1
ATOM 1771 N N . THR A 1 272 ? 3.570 -0.768 3.822 1.00 98.44 272 THR A N 1
ATOM 1772 C CA . THR A 1 272 ? 3.127 0.449 3.130 1.00 98.44 272 THR A CA 1
ATOM 1773 C C . THR A 1 272 ? 3.037 0.223 1.626 1.00 98.44 272 THR A C 1
ATOM 1775 O O . THR A 1 272 ? 3.989 -0.242 1.001 1.00 98.44 272 THR A O 1
ATOM 1778 N N . SER A 1 273 ? 1.908 0.589 1.026 1.00 98.56 273 SER A N 1
ATOM 1779 C CA . SER A 1 273 ? 1.722 0.659 -0.423 1.00 98.56 273 SER A CA 1
ATOM 1780 C C . SER A 1 273 ? 1.477 2.100 -0.843 1.00 98.56 273 SER A C 1
ATOM 1782 O O . SER A 1 273 ? 0.551 2.743 -0.359 1.00 98.56 273 SER A O 1
ATOM 1784 N N . THR A 1 274 ? 2.272 2.592 -1.784 1.00 98.00 274 THR A N 1
ATOM 1785 C CA . THR A 1 274 ? 2.135 3.933 -2.352 1.00 98.00 274 THR A CA 1
ATOM 1786 C C . THR A 1 274 ? 2.012 3.855 -3.868 1.00 98.00 274 THR A C 1
ATOM 1788 O O . THR A 1 274 ? 2.868 3.265 -4.528 1.00 98.00 274 THR A O 1
ATOM 1791 N N . ALA A 1 275 ? 0.977 4.471 -4.427 1.00 96.31 275 ALA A N 1
ATOM 1792 C CA . ALA A 1 275 ? 0.779 4.623 -5.862 1.00 96.31 275 ALA A CA 1
ATOM 1793 C C . ALA A 1 275 ? 0.560 6.098 -6.194 1.00 96.31 275 ALA A C 1
ATOM 1795 O O . ALA A 1 275 ? -0.326 6.738 -5.632 1.00 96.31 275 ALA A O 1
ATOM 1796 N N . LYS A 1 276 ? 1.364 6.655 -7.102 1.00 92.06 276 LYS A N 1
ATOM 1797 C CA . LYS A 1 276 ? 1.196 8.045 -7.537 1.00 92.06 276 LYS A CA 1
ATOM 1798 C C . LYS A 1 276 ? 1.214 8.153 -9.046 1.00 92.06 276 LYS A C 1
ATOM 1800 O O . LYS A 1 276 ? 2.084 7.574 -9.696 1.00 92.06 276 LYS A O 1
ATOM 1805 N N . THR A 1 277 ? 0.288 8.938 -9.579 1.00 88.06 277 THR A N 1
ATOM 1806 C CA . THR A 1 277 ? 0.282 9.328 -10.989 1.00 88.06 277 THR A CA 1
ATOM 1807 C C . THR A 1 277 ? 0.470 10.834 -11.118 1.00 88.06 277 THR A C 1
ATOM 1809 O O . THR A 1 277 ? -0.325 11.599 -10.567 1.00 88.06 277 THR A O 1
ATOM 1812 N N . GLY A 1 278 ? 1.490 11.268 -11.855 1.00 76.44 278 GLY A N 1
ATOM 1813 C CA . GLY A 1 278 ? 1.612 12.655 -12.304 1.00 76.44 278 GLY A CA 1
ATOM 1814 C C . GLY A 1 278 ? 0.848 12.857 -13.610 1.00 76.44 278 GLY A C 1
ATOM 1815 O O . GLY A 1 278 ? 1.066 12.100 -14.554 1.00 76.44 278 GLY A O 1
ATOM 1816 N N . VAL A 1 279 ? -0.043 13.851 -13.671 1.00 63.88 279 VAL A N 1
ATOM 1817 C CA . VAL A 1 279 ? -0.797 14.192 -14.889 1.00 63.88 279 VAL A CA 1
ATOM 1818 C C . VAL A 1 279 ? -0.633 15.669 -15.256 1.00 63.88 279 VAL A C 1
ATOM 1820 O O . VAL A 1 279 ? -0.809 16.561 -14.421 1.00 63.88 279 VAL A O 1
ATOM 1823 N N . ARG A 1 280 ? -0.323 15.950 -16.528 1.00 63.62 280 ARG A N 1
ATOM 1824 C CA . ARG A 1 280 ? -0.317 17.305 -17.105 1.00 63.62 280 ARG A CA 1
ATOM 1825 C C . ARG A 1 280 ? -1.181 17.342 -18.373 1.00 63.62 280 ARG A C 1
ATOM 1827 O O . ARG A 1 280 ? -0.932 16.595 -19.307 1.00 63.62 280 ARG A O 1
ATOM 1834 N N . PHE A 1 281 ? -2.216 18.180 -18.319 1.00 58.69 281 PHE A N 1
ATOM 1835 C CA . PHE A 1 281 ? -3.095 18.715 -19.376 1.00 58.69 281 PHE A CA 1
ATOM 1836 C C . PHE A 1 281 ? -3.218 18.057 -20.758 1.00 58.69 281 PHE A C 1
ATOM 1838 O O . PHE A 1 281 ? -2.268 18.103 -21.528 1.00 58.69 281 PHE A O 1
ATOM 1845 N N . PRO A 1 282 ? -4.465 17.749 -21.185 1.00 52.06 282 PRO A N 1
ATOM 1846 C CA . PRO A 1 282 ? -5.495 17.010 -20.453 1.00 52.06 282 PRO A CA 1
ATOM 1847 C C . PRO A 1 282 ? -5.103 15.523 -20.423 1.00 52.06 282 PRO A C 1
ATOM 1849 O O . PRO A 1 282 ? -4.973 14.881 -21.469 1.00 52.06 282 PRO A O 1
ATOM 1852 N N . ALA A 1 283 ? -4.892 14.983 -19.223 1.00 59.38 283 ALA A N 1
ATOM 1853 C CA . ALA A 1 283 ? -4.500 13.592 -19.029 1.00 59.38 283 ALA A CA 1
ATOM 1854 C C . ALA A 1 283 ? -5.287 12.964 -17.873 1.00 59.38 283 ALA A C 1
ATOM 1856 O O . ALA A 1 283 ? -5.357 13.524 -16.777 1.00 59.38 283 ALA A O 1
ATOM 1857 N N . ASP A 1 284 ? -5.852 11.790 -18.142 1.00 73.56 284 ASP A N 1
ATOM 1858 C CA . ASP A 1 284 ? -6.492 10.926 -17.155 1.00 73.56 284 ASP A CA 1
ATOM 1859 C C . ASP A 1 284 ? -5.421 10.036 -16.500 1.00 73.56 284 ASP A C 1
ATOM 1861 O O . ASP A 1 284 ? -4.573 9.451 -17.182 1.00 73.56 284 ASP A O 1
ATOM 1865 N N . GLY A 1 285 ? -5.472 9.895 -15.177 1.00 83.50 285 GLY A N 1
ATOM 1866 C CA . GLY A 1 285 ? -4.549 9.056 -14.407 1.00 83.50 285 GLY A CA 1
ATOM 1867 C C . GLY A 1 285 ? -5.288 8.133 -13.447 1.00 83.50 285 GLY A C 1
ATOM 1868 O O . GLY A 1 285 ? -6.383 8.451 -12.985 1.00 83.50 285 GLY A O 1
ATOM 1869 N N . THR A 1 286 ? -4.715 6.973 -13.142 1.00 91.00 286 THR A N 1
ATOM 1870 C CA . THR A 1 286 ? -5.262 6.054 -12.136 1.00 91.00 286 THR A CA 1
ATOM 1871 C C . THR A 1 286 ? -4.179 5.613 -11.161 1.00 91.00 286 THR A C 1
ATOM 1873 O O . THR A 1 286 ? -3.209 4.967 -11.556 1.00 91.00 286 THR A O 1
ATOM 1876 N N . ALA A 1 287 ? -4.350 5.944 -9.882 1.00 93.88 287 ALA A N 1
ATOM 1877 C CA . ALA A 1 287 ? -3.481 5.515 -8.792 1.00 93.88 287 ALA A CA 1
ATOM 1878 C C . ALA A 1 287 ? -4.217 4.498 -7.911 1.00 93.88 287 ALA A C 1
ATOM 1880 O O . ALA A 1 287 ? -5.267 4.811 -7.357 1.00 93.88 287 ALA A O 1
ATOM 1881 N N . ILE A 1 288 ? -3.671 3.290 -7.763 1.00 97.62 288 ILE A N 1
ATOM 1882 C CA . ILE A 1 288 ? -4.250 2.222 -6.937 1.00 97.62 288 ILE A CA 1
ATOM 1883 C C . ILE A 1 288 ? -3.196 1.720 -5.954 1.00 97.62 288 ILE A C 1
ATOM 1885 O O . ILE A 1 288 ? -2.168 1.183 -6.368 1.00 97.62 288 ILE A O 1
ATOM 1889 N N . ALA A 1 289 ? -3.460 1.860 -4.657 1.00 98.38 289 ALA A N 1
ATOM 1890 C CA . ALA A 1 289 ? -2.607 1.376 -3.580 1.00 98.38 289 ALA A CA 1
ATOM 1891 C C . ALA A 1 289 ? -3.361 0.369 -2.703 1.00 98.38 289 ALA A C 1
ATOM 1893 O O . ALA A 1 289 ? -4.367 0.715 -2.093 1.00 98.38 289 ALA A O 1
ATOM 1894 N N . ASN A 1 290 ? -2.838 -0.852 -2.586 1.00 98.56 290 ASN A N 1
ATOM 1895 C CA . ASN A 1 290 ? -3.425 -1.910 -1.760 1.00 98.56 290 ASN A CA 1
ATOM 1896 C C . ASN A 1 290 ? -2.419 -2.402 -0.716 1.00 98.56 290 ASN A C 1
ATOM 1898 O O . ASN A 1 290 ? -1.307 -2.798 -1.066 1.00 98.56 290 ASN A O 1
ATOM 1902 N N . ALA A 1 291 ? -2.804 -2.431 0.556 1.00 98.50 291 ALA A N 1
ATOM 1903 C CA . ALA A 1 291 ? -1.988 -2.954 1.644 1.00 98.50 291 ALA A CA 1
ATOM 1904 C C . ALA A 1 291 ? -2.792 -3.922 2.518 1.00 98.50 291 ALA A C 1
ATOM 1906 O O . ALA A 1 291 ? -3.844 -3.566 3.038 1.00 98.50 291 ALA A O 1
ATOM 1907 N N . SER A 1 292 ? -2.289 -5.141 2.716 1.00 98.44 292 SER A N 1
ATOM 1908 C CA . SER A 1 292 ? -2.930 -6.138 3.581 1.00 98.44 292 SER A CA 1
ATOM 1909 C C . SER A 1 292 ? -1.921 -6.833 4.487 1.00 98.44 292 SER A C 1
ATOM 1911 O O . SER A 1 292 ? -0.916 -7.363 4.018 1.00 98.44 292 SER A O 1
ATOM 1913 N N . GLY A 1 293 ? -2.189 -6.831 5.790 1.00 97.56 293 GLY A N 1
ATOM 1914 C CA . GLY A 1 293 ? -1.321 -7.384 6.820 1.00 97.56 293 GLY A CA 1
ATOM 1915 C C . GLY A 1 293 ? -2.089 -8.288 7.775 1.00 97.56 293 GLY A C 1
ATOM 1916 O O . GLY A 1 293 ? -3.205 -7.960 8.186 1.00 97.56 293 GLY A O 1
ATOM 1917 N N . GLN A 1 294 ? -1.477 -9.404 8.163 1.00 96.56 294 GLN A N 1
ATOM 1918 C CA . GLN A 1 294 ? -2.039 -10.328 9.143 1.00 96.56 294 GLN A CA 1
ATOM 1919 C C . GLN A 1 294 ? -0.977 -10.863 10.108 1.00 96.56 294 GLN A C 1
ATOM 1921 O O . GLN A 1 294 ? 0.094 -11.297 9.685 1.00 96.56 294 GLN A O 1
ATOM 1926 N N . SER A 1 295 ? -1.324 -10.887 11.394 1.00 94.56 295 SER A N 1
ATOM 1927 C CA . SER A 1 295 ? -0.574 -11.535 12.473 1.00 94.56 295 SER A CA 1
ATOM 1928 C C . SER A 1 295 ? -1.525 -12.302 13.405 1.00 94.56 295 SER A C 1
ATOM 1930 O O . SER A 1 295 ? -2.746 -12.110 13.359 1.00 94.56 295 SER A O 1
ATOM 1932 N N . GLY A 1 296 ? -0.979 -13.186 14.243 1.00 90.75 296 GLY A N 1
ATOM 1933 C CA . GLY A 1 296 ? -1.694 -13.786 15.369 1.00 90.75 296 GLY A CA 1
ATOM 1934 C C . GLY A 1 296 ? -1.954 -12.721 16.431 1.00 90.75 296 GLY A C 1
ATOM 1935 O O . GLY A 1 296 ? -2.920 -11.965 16.325 1.00 90.75 296 GLY A O 1
ATOM 1936 N N . SER A 1 297 ? -1.082 -12.629 17.434 1.00 89.19 297 SER A N 1
ATOM 1937 C CA . SER A 1 297 ? -1.203 -11.673 18.545 1.00 89.19 297 SER A CA 1
ATOM 1938 C C . SER A 1 297 ? -0.230 -10.486 18.459 1.00 89.19 297 SER A C 1
ATOM 1940 O O . SER A 1 297 ? -0.060 -9.771 19.446 1.00 89.19 297 SER A O 1
ATOM 1942 N N . GLY A 1 298 ? 0.462 -10.295 17.332 1.00 90.75 298 GLY A N 1
ATOM 1943 C CA . GLY A 1 298 ? 1.389 -9.175 17.141 1.00 90.75 298 GLY A CA 1
ATOM 1944 C C . GLY A 1 298 ? 0.698 -7.855 16.785 1.00 90.75 298 GLY A C 1
ATOM 1945 O O . GLY A 1 298 ? -0.532 -7.761 16.696 1.00 90.75 298 GLY A O 1
ATOM 1946 N N . LYS A 1 299 ? 1.497 -6.808 16.560 1.00 93.81 299 LYS A N 1
ATOM 1947 C CA . LYS A 1 299 ? 1.030 -5.514 16.052 1.00 93.81 299 LYS A CA 1
ATOM 1948 C C . LYS A 1 299 ? 1.040 -5.505 14.525 1.00 93.81 299 LYS A C 1
ATOM 1950 O O . LYS A 1 299 ? 2.078 -5.687 13.898 1.00 93.81 299 LYS A O 1
ATOM 1955 N N . VAL A 1 300 ? -0.103 -5.208 13.921 1.00 96.44 300 VAL A N 1
ATOM 1956 C CA . VAL A 1 300 ? -0.277 -5.076 12.472 1.00 96.44 300 VAL A CA 1
ATOM 1957 C C . VAL A 1 300 ? -0.543 -3.619 12.124 1.00 96.44 300 VAL A C 1
ATOM 1959 O O . VAL A 1 300 ? -1.560 -3.060 12.519 1.00 96.44 300 VAL A O 1
ATOM 1962 N N . VAL A 1 301 ? 0.360 -3.003 11.370 1.00 97.06 301 VAL A N 1
ATOM 1963 C CA . VAL A 1 301 ? 0.232 -1.641 10.847 1.00 97.06 301 VAL A CA 1
ATOM 1964 C C . VAL A 1 301 ? 0.319 -1.695 9.333 1.00 97.06 301 VAL A C 1
ATOM 1966 O O . VAL A 1 301 ? 1.325 -2.140 8.781 1.00 97.06 301 VAL A O 1
ATOM 1969 N N . VAL A 1 302 ? -0.720 -1.220 8.655 1.00 97.88 302 VAL A N 1
ATOM 1970 C CA . VAL A 1 302 ? -0.733 -1.129 7.196 1.00 97.88 302 VAL A CA 1
ATOM 1971 C C . VAL A 1 302 ? -1.154 0.258 6.729 1.00 97.88 302 VAL A C 1
ATOM 1973 O O . VAL A 1 302 ? -2.055 0.874 7.298 1.00 97.88 302 VAL A O 1
ATOM 1976 N N . GLY A 1 303 ? -0.496 0.741 5.680 1.00 97.94 303 GLY A N 1
ATOM 1977 C CA . GLY A 1 303 ? -0.784 2.015 5.034 1.00 97.94 303 GLY A CA 1
ATOM 1978 C C . GLY A 1 303 ? -0.957 1.857 3.526 1.00 97.94 303 GLY A C 1
ATOM 1979 O O . GLY A 1 303 ? -0.126 1.225 2.876 1.00 97.94 303 GLY A O 1
ATOM 1980 N N . ALA A 1 304 ? -1.999 2.462 2.966 1.00 98.12 304 ALA A N 1
ATOM 1981 C CA . ALA A 1 304 ? -2.205 2.613 1.531 1.00 98.12 304 ALA A CA 1
ATOM 1982 C C . ALA A 1 304 ? -2.357 4.101 1.185 1.00 98.12 304 ALA A C 1
ATOM 1984 O O . ALA A 1 304 ? -3.199 4.786 1.761 1.00 98.12 304 ALA A O 1
ATOM 1985 N N . ASP A 1 305 ? -1.541 4.596 0.257 1.00 97.00 305 ASP A N 1
ATOM 1986 C CA . ASP A 1 305 ? -1.547 5.985 -0.214 1.00 97.00 305 ASP A CA 1
ATOM 1987 C C . ASP A 1 305 ? -1.643 6.011 -1.744 1.00 97.00 305 ASP A C 1
ATOM 1989 O O . ASP A 1 305 ? -0.725 5.559 -2.436 1.00 97.00 305 ASP A O 1
ATOM 1993 N N . ALA A 1 306 ? -2.760 6.509 -2.265 1.00 95.31 306 ALA A N 1
ATOM 1994 C CA . ALA A 1 306 ? -3.011 6.681 -3.687 1.00 95.31 306 ALA A CA 1
ATOM 1995 C C . ALA A 1 306 ? -3.228 8.162 -4.002 1.00 95.31 306 ALA A C 1
ATOM 1997 O O . ALA A 1 306 ? -4.092 8.803 -3.410 1.00 95.31 306 ALA A O 1
ATOM 1998 N N . SER A 1 307 ? -2.480 8.707 -4.961 1.00 91.69 307 SER A N 1
ATOM 1999 C CA . SER A 1 307 ? -2.610 10.119 -5.332 1.00 91.69 307 SER A CA 1
ATOM 2000 C C . SER A 1 307 ? -2.468 10.348 -6.832 1.00 91.69 307 SER A C 1
ATOM 2002 O O . SER A 1 307 ? -1.565 9.815 -7.484 1.00 91.69 307 SER A O 1
ATOM 2004 N N . THR A 1 308 ? -3.345 11.186 -7.375 1.00 87.31 308 THR A N 1
ATOM 2005 C CA . THR A 1 308 ? -3.240 11.735 -8.725 1.00 87.31 308 THR A CA 1
ATOM 2006 C C . THR A 1 308 ? -2.963 13.235 -8.624 1.00 87.31 308 THR A C 1
ATOM 2008 O O . THR A 1 308 ? -3.839 13.998 -8.225 1.00 87.31 308 THR A O 1
ATOM 2011 N N . VAL A 1 309 ? -1.755 13.675 -8.980 1.00 71.00 309 VAL A N 1
ATOM 2012 C CA . VAL A 1 309 ? -1.359 15.092 -8.888 1.00 71.00 309 VAL A CA 1
ATOM 2013 C C . VAL A 1 309 ? -1.518 15.750 -10.256 1.00 71.00 309 VAL A C 1
ATOM 2015 O O . VAL A 1 309 ? -0.897 15.303 -11.221 1.00 71.00 309 VAL A O 1
ATOM 2018 N N . GLY A 1 310 ? -2.316 16.821 -10.338 1.00 60.53 310 GLY A N 1
ATOM 2019 C CA . GLY A 1 310 ? -2.516 17.608 -11.560 1.00 60.53 310 GLY A CA 1
ATOM 2020 C C . GLY A 1 310 ? -2.439 19.116 -11.313 1.00 60.53 310 GLY A C 1
ATOM 2021 O O . GLY A 1 310 ? -2.940 19.615 -10.311 1.00 60.53 310 GLY A O 1
ATOM 2022 N N . TYR A 1 311 ? -1.807 19.850 -12.235 1.00 54.59 311 TYR A N 1
ATOM 2023 C CA . TYR A 1 311 ? -1.423 21.259 -12.041 1.00 54.59 311 TYR A CA 1
ATOM 2024 C C . TYR A 1 311 ? -2.504 22.306 -12.354 1.00 54.59 311 TYR A C 1
ATOM 2026 O O . TYR A 1 311 ? -2.251 23.496 -12.172 1.00 54.59 311 TYR A O 1
ATOM 2034 N N . THR A 1 312 ? -3.677 21.940 -12.883 1.00 53.72 312 THR A N 1
ATOM 2035 C CA . THR A 1 312 ? -4.680 22.963 -13.279 1.00 53.72 312 THR A CA 1
ATOM 2036 C C . THR A 1 312 ? -6.132 22.444 -13.406 1.00 53.72 312 THR A C 1
ATOM 2038 O O . THR A 1 312 ? -7.033 23.259 -13.497 1.00 53.72 312 THR A O 1
ATOM 2041 N N . TYR A 1 313 ? -6.362 21.118 -13.417 1.00 56.22 313 TYR A N 1
ATOM 2042 C CA . TYR A 1 313 ? -7.616 20.385 -13.695 1.00 56.22 313 TYR A CA 1
ATOM 2043 C C . TYR A 1 313 ? -7.247 18.905 -13.484 1.00 56.22 313 TYR A C 1
ATOM 2045 O O . TYR A 1 313 ? -6.585 18.293 -14.323 1.00 56.22 313 TYR A O 1
ATOM 2053 N N . VAL A 1 314 ? -7.547 18.351 -12.315 1.00 53.50 314 VAL A N 1
ATOM 2054 C CA . VAL A 1 314 ? -7.244 16.947 -11.998 1.00 53.50 314 VAL A CA 1
ATOM 2055 C C . VAL A 1 314 ? -8.342 16.088 -12.620 1.00 53.50 314 VAL A C 1
ATOM 2057 O O . VAL A 1 314 ? -9.474 16.285 -12.231 1.00 53.50 314 VAL A O 1
ATOM 2060 N N . VAL A 1 315 ? -8.062 15.151 -13.536 1.00 67.12 315 VAL A N 1
ATOM 2061 C CA . VAL A 1 315 ? -9.067 14.193 -14.084 1.00 67.12 315 VAL A CA 1
ATOM 2062 C C . VAL A 1 315 ? -8.697 12.741 -13.727 1.00 67.12 315 VAL A C 1
ATOM 2064 O O . VAL A 1 315 ? -8.817 11.808 -14.515 1.00 67.12 315 VAL A O 1
ATOM 2067 N N . GLY A 1 316 ? -8.147 12.543 -12.526 1.00 79.44 316 GLY A N 1
ATOM 2068 C CA . GLY A 1 316 ? -7.602 11.258 -12.079 1.00 79.44 316 GLY A CA 1
ATOM 2069 C C . GLY A 1 316 ? -8.458 10.540 -11.037 1.00 79.44 316 GLY A C 1
ATOM 2070 O O . GLY A 1 316 ? -9.112 11.180 -10.212 1.00 79.44 316 GLY A O 1
ATOM 2071 N N . ALA A 1 317 ? -8.414 9.206 -11.056 1.00 88.94 317 ALA A N 1
ATOM 2072 C CA . ALA A 1 317 ? -8.992 8.355 -10.021 1.00 88.94 317 ALA A CA 1
ATOM 2073 C C . ALA A 1 317 ? -7.904 7.851 -9.058 1.00 88.94 317 ALA A C 1
ATOM 2075 O O . ALA A 1 317 ? -6.879 7.323 -9.494 1.00 88.94 317 ALA A O 1
ATOM 2076 N N . ALA A 1 318 ? -8.142 7.978 -7.755 1.00 92.25 318 ALA A N 1
ATOM 2077 C CA . ALA A 1 318 ? -7.280 7.460 -6.699 1.00 92.25 318 ALA A CA 1
ATOM 2078 C C . ALA A 1 318 ? -8.040 6.434 -5.850 1.00 92.25 318 ALA A C 1
ATOM 2080 O O . ALA A 1 318 ? -9.133 6.705 -5.357 1.00 92.25 318 ALA A O 1
ATOM 2081 N N . THR A 1 319 ? -7.467 5.250 -5.656 1.00 96.44 319 THR A N 1
ATOM 2082 C CA . THR A 1 319 ? -8.048 4.191 -4.822 1.00 96.44 319 THR A CA 1
ATOM 2083 C C . THR A 1 319 ? -7.012 3.665 -3.842 1.00 96.44 319 THR A C 1
ATOM 2085 O O . THR A 1 319 ? -5.971 3.155 -4.251 1.00 96.44 319 THR A O 1
ATOM 2088 N N . ALA A 1 320 ? -7.302 3.764 -2.549 1.00 97.38 320 ALA A N 1
ATOM 2089 C CA . ALA A 1 320 ? -6.462 3.245 -1.480 1.00 97.38 320 ALA A CA 1
ATOM 2090 C C . ALA A 1 320 ? -7.240 2.240 -0.627 1.00 97.38 320 ALA A C 1
ATOM 2092 O O . ALA A 1 320 ? -8.293 2.570 -0.086 1.00 97.38 320 ALA A O 1
ATOM 2093 N N . HIS A 1 321 ? -6.707 1.028 -0.473 1.00 98.25 321 HIS A N 1
ATOM 2094 C CA . HIS A 1 321 ? -7.285 -0.020 0.370 1.00 98.25 321 HIS A CA 1
ATOM 2095 C C . HIS A 1 321 ? -6.255 -0.553 1.363 1.00 98.25 321 HIS A C 1
ATOM 2097 O O . HIS A 1 321 ? -5.182 -1.013 0.975 1.00 98.25 321 HIS A O 1
ATOM 2103 N N . ALA A 1 322 ? -6.581 -0.499 2.651 1.00 97.94 322 ALA A N 1
ATOM 2104 C CA . ALA A 1 322 ? -5.716 -0.902 3.750 1.00 97.94 322 ALA A CA 1
ATOM 2105 C C . ALA A 1 322 ? -6.448 -1.885 4.679 1.00 97.94 322 ALA A C 1
ATOM 2107 O O . ALA A 1 322 ? -7.490 -1.543 5.226 1.00 97.94 322 ALA A O 1
ATOM 2108 N N . VAL A 1 323 ? -5.899 -3.084 4.898 1.00 98.31 323 VAL A N 1
ATOM 2109 C CA . VAL A 1 323 ? -6.493 -4.130 5.754 1.00 98.31 323 VAL A CA 1
ATOM 2110 C C . VAL A 1 323 ? -5.481 -4.647 6.778 1.00 98.31 323 VAL A C 1
ATOM 2112 O O . VAL A 1 323 ? -4.507 -5.301 6.406 1.00 98.31 323 VAL A O 1
ATOM 2115 N N . ALA A 1 324 ? -5.715 -4.408 8.068 1.00 97.06 324 ALA A N 1
ATOM 2116 C CA . ALA A 1 324 ? -4.911 -4.932 9.176 1.00 97.06 324 ALA A CA 1
ATOM 2117 C C . ALA A 1 324 ? -5.701 -5.954 10.000 1.00 97.06 324 ALA A C 1
ATOM 2119 O O . ALA A 1 324 ? -6.801 -5.659 10.467 1.00 97.06 324 ALA A O 1
ATOM 2120 N N . ARG A 1 325 ? -5.133 -7.145 10.227 1.00 95.75 325 ARG A N 1
ATOM 2121 C CA . ARG A 1 325 ? -5.774 -8.217 11.007 1.00 95.75 325 ARG A CA 1
ATOM 2122 C C . ARG A 1 325 ? -4.849 -8.800 12.074 1.00 95.75 325 ARG A C 1
ATOM 2124 O O . ARG A 1 325 ? -3.878 -9.473 11.743 1.00 95.75 325 ARG A O 1
ATOM 2131 N N . ALA A 1 326 ? -5.201 -8.615 13.339 1.00 92.69 326 ALA A N 1
ATOM 2132 C CA . ALA A 1 326 ? -4.688 -9.395 14.461 1.00 92.69 326 ALA A CA 1
ATOM 2133 C C . ALA A 1 326 ? -5.713 -10.484 14.812 1.00 92.69 326 ALA A C 1
ATOM 2135 O O . ALA A 1 326 ? -6.864 -10.183 15.125 1.00 92.69 326 ALA A O 1
ATOM 2136 N N . THR A 1 327 ? -5.322 -11.750 14.690 1.00 92.06 327 THR A N 1
ATOM 2137 C CA . THR A 1 327 ? -6.242 -12.904 14.710 1.00 92.06 327 THR A CA 1
ATOM 2138 C C . THR A 1 327 ? -6.249 -13.689 16.022 1.00 92.06 327 THR A C 1
ATOM 2140 O O . THR A 1 327 ? -7.129 -14.522 16.225 1.00 92.06 327 THR A O 1
ATOM 2143 N N . GLU A 1 328 ? -5.324 -13.400 16.935 1.00 88.25 328 GLU A N 1
ATOM 2144 C CA . GLU A 1 328 ? -5.254 -13.980 18.278 1.00 88.25 328 GLU A CA 1
ATOM 2145 C C . GLU A 1 328 ? -5.350 -12.883 19.349 1.00 88.25 328 GLU A C 1
ATOM 2147 O O . GLU A 1 328 ? -5.127 -11.697 19.085 1.00 88.25 328 GLU A O 1
ATOM 2152 N N . GLN A 1 329 ? -5.699 -13.281 20.575 1.00 85.31 329 GLN A N 1
ATOM 2153 C CA . GLN A 1 329 ? -5.920 -12.347 21.678 1.00 85.31 329 GLN A CA 1
ATOM 2154 C C . GLN A 1 329 ? -4.693 -11.470 21.962 1.00 85.31 329 GLN A C 1
ATOM 2156 O O . GLN A 1 329 ? -3.569 -11.958 22.053 1.00 85.31 329 GLN A O 1
ATOM 2161 N N . GLY A 1 330 ? -4.935 -10.172 22.165 1.00 79.31 330 GLY A N 1
ATOM 2162 C CA . GLY A 1 330 ? -3.915 -9.200 22.576 1.00 79.31 330 GLY A CA 1
ATOM 2163 C C . GLY A 1 330 ? -3.185 -8.503 21.425 1.00 79.31 330 GLY A C 1
ATOM 2164 O O . GLY A 1 330 ? -2.493 -7.517 21.672 1.00 79.31 330 GLY A O 1
ATOM 2165 N N . GLY A 1 331 ? -3.379 -8.946 20.180 1.00 86.62 331 GLY A N 1
ATOM 2166 C CA . GLY A 1 331 ? -2.810 -8.273 19.014 1.00 86.62 331 GLY A CA 1
ATOM 2167 C C . GLY A 1 331 ? -3.518 -6.964 18.670 1.00 86.62 331 GLY A C 1
ATOM 2168 O O . GLY A 1 331 ? -4.713 -6.793 18.915 1.00 86.62 331 GLY A O 1
ATOM 2169 N N . SER A 1 332 ? -2.784 -6.025 18.077 1.00 90.00 332 SER A N 1
ATOM 2170 C CA . SER A 1 332 ? -3.322 -4.720 17.670 1.00 90.00 332 SER A CA 1
ATOM 2171 C C . SER A 1 332 ? -3.296 -4.564 16.157 1.00 90.00 332 SER A C 1
ATOM 2173 O O . SER A 1 332 ? -2.363 -5.015 15.502 1.00 90.00 332 SER A O 1
ATOM 2175 N N . ALA A 1 333 ? -4.312 -3.918 15.595 1.00 92.44 333 ALA A N 1
ATOM 2176 C CA . ALA A 1 333 ? -4.451 -3.685 14.165 1.00 92.44 333 ALA A CA 1
ATOM 2177 C C . ALA A 1 333 ? -4.657 -2.196 13.884 1.00 92.44 333 ALA A C 1
ATOM 2179 O O . ALA A 1 333 ? -5.508 -1.544 14.486 1.00 92.44 333 ALA A O 1
ATOM 2180 N N . THR A 1 334 ? -3.872 -1.641 12.966 1.00 93.75 334 THR A N 1
ATOM 2181 C CA . THR A 1 334 ? -3.988 -0.267 12.477 1.00 93.75 334 THR A CA 1
ATOM 2182 C C . THR A 1 334 ? -3.953 -0.268 10.956 1.00 93.75 334 THR A C 1
ATOM 2184 O O . THR A 1 334 ? -2.955 -0.677 10.367 1.00 93.75 334 THR A O 1
ATOM 2187 N N . ALA A 1 335 ? -5.025 0.206 10.331 1.00 94.50 335 ALA A N 1
ATOM 2188 C CA . ALA A 1 335 ? -5.122 0.383 8.889 1.00 94.50 335 ALA A CA 1
ATOM 2189 C C . ALA A 1 335 ? -5.327 1.861 8.554 1.00 94.50 335 ALA A C 1
ATOM 2191 O O . ALA A 1 335 ? -6.215 2.504 9.114 1.00 94.50 335 ALA A O 1
ATOM 2192 N N . THR A 1 336 ? -4.524 2.380 7.629 1.00 95.00 336 THR A N 1
ATOM 2193 C CA . THR A 1 336 ? -4.640 3.749 7.120 1.00 95.00 336 THR A CA 1
ATOM 2194 C C . THR A 1 336 ? -4.754 3.727 5.601 1.00 95.00 336 THR A C 1
ATOM 2196 O O . THR A 1 336 ? -3.846 3.237 4.936 1.00 95.00 336 THR A O 1
ATOM 2199 N N . ALA A 1 337 ? -5.827 4.282 5.047 1.00 94.50 337 ALA A N 1
ATOM 2200 C CA . ALA A 1 337 ? -6.017 4.467 3.612 1.00 94.50 337 ALA A CA 1
ATOM 2201 C C . ALA A 1 337 ? -6.176 5.956 3.289 1.00 94.50 337 ALA A C 1
ATOM 2203 O O . ALA A 1 337 ? -6.964 6.647 3.929 1.00 94.50 337 ALA A O 1
ATOM 2204 N N . SER A 1 338 ? -5.434 6.446 2.301 1.00 94.31 338 SER A N 1
ATOM 2205 C CA . SER A 1 338 ? -5.480 7.830 1.830 1.00 94.31 338 SER A CA 1
ATOM 2206 C C . SER A 1 338 ? -5.606 7.847 0.313 1.00 94.31 338 SER A C 1
ATOM 2208 O O . SER A 1 338 ? -4.744 7.298 -0.371 1.00 94.31 338 SER A O 1
ATOM 2210 N N . ALA A 1 339 ? -6.662 8.464 -0.209 1.00 91.44 339 ALA A N 1
ATOM 2211 C CA . ALA A 1 339 ? -6.901 8.604 -1.640 1.00 91.44 339 ALA A CA 1
ATOM 2212 C C . ALA A 1 339 ? -7.110 10.077 -2.012 1.00 91.44 339 ALA A C 1
ATOM 2214 O O . ALA A 1 339 ? -8.026 10.721 -1.507 1.00 91.44 339 ALA A O 1
ATOM 2215 N N . ASP A 1 340 ? -6.282 10.592 -2.918 1.00 87.94 340 ASP A N 1
ATOM 2216 C CA . ASP A 1 340 ? -6.322 11.978 -3.390 1.00 87.94 340 ASP A CA 1
ATOM 2217 C C . ASP A 1 340 ? -6.440 12.036 -4.919 1.00 87.94 340 ASP A C 1
ATOM 2219 O O . ASP A 1 340 ? -5.505 11.694 -5.645 1.00 87.94 340 ASP A O 1
ATOM 2223 N N . GLY A 1 341 ? -7.605 12.435 -5.423 1.00 84.50 341 GLY A N 1
ATOM 2224 C CA . GLY A 1 341 ? -7.892 12.510 -6.857 1.00 84.50 341 GLY A CA 1
ATOM 2225 C C . GLY A 1 341 ? -9.308 13.006 -7.134 1.00 84.50 341 GLY A C 1
ATOM 2226 O O . GLY A 1 341 ? -10.124 13.086 -6.227 1.00 84.50 341 GLY A O 1
ATOM 2227 N N . MET A 1 342 ? -9.636 13.345 -8.382 1.00 80.88 342 MET A N 1
ATOM 2228 C CA . MET A 1 342 ? -10.984 13.828 -8.742 1.00 80.88 342 MET A CA 1
ATOM 2229 C C . MET A 1 342 ? -12.070 12.805 -8.392 1.00 80.88 342 MET A C 1
ATOM 2231 O O . MET A 1 342 ? -13.141 13.181 -7.921 1.00 80.88 342 MET A O 1
ATOM 2235 N N . SER A 1 343 ? -11.779 11.519 -8.583 1.00 86.19 343 SER A N 1
ATOM 2236 C CA . SER A 1 343 ? -12.552 10.438 -7.979 1.00 86.19 343 SER A CA 1
ATOM 2237 C C . SER A 1 343 ? -11.693 9.704 -6.965 1.00 86.19 343 SER A C 1
ATOM 2239 O O . SER A 1 343 ? -10.743 9.025 -7.352 1.00 86.19 343 SER A O 1
ATOM 2241 N N . SER A 1 344 ? -12.002 9.836 -5.678 1.00 87.88 344 SER A N 1
ATOM 2242 C CA . SER A 1 344 ? -11.239 9.187 -4.610 1.00 87.88 344 SER A CA 1
ATOM 2243 C C . SER A 1 344 ? -12.050 8.111 -3.894 1.00 87.88 344 SER A C 1
ATOM 2245 O O . SER A 1 344 ? -13.237 8.261 -3.616 1.00 87.88 344 SER A O 1
ATOM 2247 N N . SER A 1 345 ? -11.405 6.979 -3.624 1.00 92.75 345 SER A N 1
ATOM 2248 C CA . SER A 1 345 ? -11.958 5.902 -2.809 1.00 92.75 345 SER A CA 1
ATOM 2249 C C . SER A 1 345 ? -10.912 5.442 -1.803 1.00 92.75 345 SER A C 1
ATOM 2251 O O . SER A 1 345 ? -9.869 4.915 -2.188 1.00 92.75 345 SER A O 1
ATOM 2253 N N . ALA A 1 346 ? -11.172 5.661 -0.518 1.00 91.31 346 ALA A N 1
ATOM 2254 C CA . ALA A 1 346 ? -10.304 5.227 0.570 1.00 91.31 346 ALA A CA 1
ATOM 2255 C C . ALA A 1 346 ? -11.052 4.236 1.464 1.00 91.31 346 ALA A C 1
ATOM 2257 O O . ALA A 1 346 ? -12.062 4.597 2.059 1.00 91.31 346 ALA A O 1
ATOM 2258 N N . LEU A 1 347 ? -10.550 3.008 1.587 1.00 95.25 347 LEU A N 1
ATOM 2259 C CA . LEU A 1 347 ? -11.096 1.970 2.462 1.00 95.25 347 LEU A CA 1
ATOM 2260 C C . LEU A 1 347 ? -10.026 1.504 3.452 1.00 95.25 347 LEU A C 1
ATOM 2262 O O . LEU A 1 347 ? -8.994 0.968 3.048 1.00 95.25 347 LEU A O 1
ATOM 2266 N N . ALA A 1 348 ? -10.276 1.673 4.746 1.00 91.94 348 ALA A N 1
ATOM 2267 C CA . ALA A 1 348 ? -9.418 1.168 5.812 1.00 91.94 348 ALA A CA 1
ATOM 2268 C C . ALA A 1 348 ? -10.183 0.190 6.706 1.00 91.94 348 ALA A C 1
ATOM 2270 O O . ALA A 1 348 ? -11.232 0.529 7.240 1.00 91.94 348 ALA A O 1
ATOM 2271 N N . GLU A 1 349 ? -9.636 -1.002 6.920 1.00 95.12 349 GLU A N 1
ATOM 2272 C CA . GLU A 1 349 ? -10.245 -2.058 7.726 1.00 95.12 349 GLU A CA 1
ATOM 2273 C C . GLU A 1 349 ? -9.252 -2.565 8.775 1.00 95.12 349 GLU A C 1
ATOM 2275 O O . GLU A 1 349 ? -8.172 -3.059 8.446 1.00 95.12 349 GLU A O 1
ATOM 2280 N N . ALA A 1 350 ? -9.621 -2.478 10.050 1.00 91.69 350 ALA A N 1
ATOM 2281 C CA . ALA A 1 350 ? -8.839 -3.000 11.161 1.00 91.69 350 ALA A CA 1
ATOM 2282 C C . ALA A 1 350 ? -9.646 -4.020 11.967 1.00 91.69 350 ALA A C 1
ATOM 2284 O O . ALA A 1 350 ? -10.771 -3.757 12.396 1.00 91.69 350 ALA A O 1
ATOM 2285 N N . TYR A 1 351 ? -9.045 -5.183 12.199 1.00 91.75 351 TYR A N 1
ATOM 2286 C CA . TYR A 1 351 ? -9.626 -6.286 12.958 1.00 91.75 351 TYR A CA 1
ATOM 2287 C C . TYR A 1 351 ? -8.660 -6.751 14.047 1.00 91.75 351 TYR A C 1
ATOM 2289 O O . TYR A 1 351 ? -7.489 -7.007 13.765 1.00 91.75 351 TYR A O 1
ATOM 2297 N N . SER A 1 352 ? -9.151 -6.897 15.274 1.00 87.94 352 SER A N 1
ATOM 2298 C CA . SER A 1 352 ? -8.408 -7.454 16.410 1.00 87.94 352 SER A CA 1
ATOM 2299 C C . SER A 1 352 ? -9.257 -8.477 17.174 1.00 87.94 352 SER A C 1
ATOM 2301 O O . SER A 1 352 ? -10.482 -8.393 17.188 1.00 87.94 352 SER A O 1
ATOM 2303 N N . VAL A 1 353 ? -8.624 -9.446 17.835 1.00 83.12 353 VAL A N 1
ATOM 2304 C CA . VAL A 1 353 ? -9.292 -10.407 18.728 1.00 83.12 353 VAL A CA 1
ATOM 2305 C C . VAL A 1 353 ? -8.926 -10.103 20.181 1.00 83.12 353 VAL A C 1
ATOM 2307 O O . VAL A 1 353 ? -7.786 -9.764 20.508 1.00 83.12 353 VAL A O 1
ATOM 2310 N N . GLY A 1 354 ? -9.890 -10.258 21.088 1.00 71.69 354 GLY A N 1
ATOM 2311 C CA . GLY A 1 354 ? -9.665 -10.067 22.520 1.00 71.69 354 GLY A CA 1
ATOM 2312 C C . GLY A 1 354 ? -9.616 -8.597 22.951 1.00 71.69 354 GLY A C 1
ATOM 2313 O O . GLY A 1 354 ? -10.244 -7.724 22.350 1.00 71.69 354 GLY A O 1
ATOM 2314 N N . ALA A 1 355 ? -8.818 -8.327 23.988 1.00 66.00 355 ALA A N 1
ATOM 2315 C CA . ALA A 1 355 ? -8.562 -6.987 24.529 1.00 66.00 355 ALA A CA 1
ATOM 2316 C C . ALA A 1 355 ? -7.593 -6.134 23.674 1.00 66.00 355 ALA A C 1
ATOM 2318 O O . ALA A 1 355 ? -7.158 -5.066 24.107 1.00 66.00 355 ALA A O 1
ATOM 2319 N N . GLY A 1 356 ? -7.219 -6.608 22.482 1.00 70.19 356 GLY A N 1
ATOM 2320 C CA . GLY A 1 356 ? -6.360 -5.884 21.552 1.00 70.19 356 GLY A CA 1
ATOM 2321 C C . GLY A 1 356 ? -7.047 -4.666 20.923 1.00 70.19 356 GLY A C 1
ATOM 2322 O O . GLY A 1 356 ? -8.268 -4.525 20.984 1.00 70.19 356 GLY A O 1
ATOM 2323 N N . SER A 1 357 ? -6.270 -3.756 20.330 1.00 78.94 357 SER A N 1
ATOM 2324 C CA . SER A 1 357 ? -6.812 -2.529 19.735 1.00 78.94 357 SER A CA 1
ATOM 2325 C C . SER A 1 357 ? -7.043 -2.648 18.230 1.00 78.94 357 SER A C 1
ATOM 2327 O O . SER A 1 357 ? -6.258 -3.273 17.518 1.00 78.94 357 SER A O 1
ATOM 2329 N N . ALA A 1 358 ? -8.106 -2.017 17.730 1.00 81.25 358 ALA A N 1
ATOM 2330 C CA . ALA A 1 358 ? -8.382 -1.906 16.299 1.00 81.25 358 ALA A CA 1
ATOM 2331 C C . ALA A 1 358 ? -8.590 -0.434 15.914 1.00 81.25 358 ALA A C 1
ATOM 2333 O O . ALA A 1 358 ? -9.467 0.254 16.451 1.00 81.25 358 ALA A O 1
ATOM 2334 N N . LYS A 1 359 ? -7.768 0.061 14.985 1.00 85.88 359 LYS A N 1
ATOM 2335 C CA . LYS A 1 359 ? -7.807 1.438 14.487 1.00 85.88 359 LYS A CA 1
ATOM 2336 C C . LYS A 1 359 ? -7.881 1.475 12.966 1.00 85.88 359 LYS A C 1
ATOM 2338 O O . LYS A 1 359 ? -6.964 1.005 12.301 1.00 85.88 359 LYS A O 1
ATOM 2343 N N . ALA A 1 360 ? -8.922 2.098 12.430 1.00 83.56 360 ALA A N 1
ATOM 2344 C CA . ALA A 1 360 ? -9.065 2.329 10.997 1.00 83.56 360 ALA A CA 1
ATOM 2345 C C . ALA A 1 360 ? -9.139 3.828 10.704 1.00 83.56 360 ALA A C 1
ATOM 2347 O O . ALA A 1 360 ? -9.886 4.562 11.352 1.00 83.56 360 ALA A O 1
ATOM 2348 N N . VAL A 1 361 ? -8.334 4.276 9.746 1.00 86.38 361 VAL A N 1
ATOM 2349 C CA . VAL A 1 361 ? -8.263 5.667 9.305 1.00 86.38 361 VAL A CA 1
ATOM 2350 C C . VAL A 1 361 ? -8.417 5.703 7.797 1.00 86.38 361 VAL A C 1
ATOM 2352 O O . VAL A 1 361 ? -7.560 5.187 7.086 1.00 86.38 361 VAL A O 1
ATOM 2355 N N . ALA A 1 362 ? -9.477 6.330 7.309 1.00 83.75 362 ALA A N 1
ATOM 2356 C CA . ALA A 1 362 ? -9.688 6.528 5.884 1.00 83.75 362 ALA A CA 1
ATOM 2357 C C . ALA A 1 362 ? -9.752 8.030 5.587 1.00 83.75 362 ALA A C 1
ATOM 2359 O O . ALA A 1 362 ? -10.437 8.784 6.280 1.00 83.75 362 ALA A O 1
ATOM 2360 N N . ILE A 1 363 ? -9.001 8.471 4.582 1.00 85.12 363 ILE A N 1
ATOM 2361 C CA . ILE A 1 363 ? -8.890 9.874 4.182 1.00 85.12 363 ILE A CA 1
ATOM 2362 C C . ILE A 1 363 ? -9.144 9.964 2.683 1.00 85.12 363 ILE A C 1
ATOM 2364 O O . ILE A 1 363 ? -8.456 9.325 1.888 1.00 85.12 363 ILE A O 1
ATOM 2368 N N . GLY A 1 364 ? -10.125 10.775 2.310 1.00 82.50 364 GLY A N 1
ATOM 2369 C CA . GLY A 1 364 ? -10.455 11.073 0.925 1.00 82.50 364 GLY A CA 1
ATOM 2370 C C . GLY A 1 364 ? -10.271 12.548 0.620 1.00 82.50 364 GLY A C 1
ATOM 2371 O O . GLY A 1 364 ? -10.696 13.403 1.396 1.00 82.50 364 GLY A O 1
ATOM 2372 N N . SER A 1 365 ? -9.649 12.845 -0.512 1.00 81.81 365 SER A N 1
ATOM 2373 C CA . SER A 1 365 ? -9.466 14.200 -1.021 1.00 81.81 365 SER A CA 1
ATOM 2374 C C . SER A 1 365 ? -9.874 14.254 -2.489 1.00 81.81 365 SER A C 1
ATOM 2376 O O . SER A 1 365 ? -9.556 13.337 -3.253 1.00 81.81 365 SER A O 1
ATOM 2378 N N . THR A 1 366 ? -10.603 15.300 -2.884 1.00 74.56 366 THR A N 1
ATOM 2379 C CA . THR A 1 366 ? -10.948 15.567 -4.288 1.00 74.56 366 THR A CA 1
ATOM 2380 C C . THR A 1 366 ? -10.472 16.940 -4.738 1.00 74.56 366 THR A C 1
ATOM 2382 O O . THR A 1 366 ? -10.678 17.924 -4.031 1.00 74.56 366 THR A O 1
ATOM 2385 N N . GLY A 1 367 ? -9.918 17.021 -5.954 1.00 62.47 367 GLY A N 1
ATOM 2386 C CA . GLY A 1 367 ? -9.662 18.295 -6.637 1.00 62.47 367 GLY A CA 1
ATOM 2387 C C . GLY A 1 367 ? -10.955 19.057 -6.980 1.00 62.47 367 GLY A C 1
ATOM 2388 O O . GLY A 1 367 ? -12.033 18.468 -7.032 1.00 62.47 367 GLY A O 1
ATOM 2389 N N . GLU A 1 368 ? -10.848 20.372 -7.190 1.00 58.84 368 GLU A N 1
ATOM 2390 C CA . GLU A 1 368 ? -11.979 21.314 -7.249 1.00 58.84 368 GLU A CA 1
ATOM 2391 C C . GLU A 1 368 ? -13.096 20.996 -8.284 1.00 58.84 368 GLU A C 1
ATOM 2393 O O . GLU A 1 368 ? -12.870 20.449 -9.364 1.00 58.84 368 GLU A O 1
ATOM 2398 N N . LEU A 1 369 ? -14.312 21.450 -7.935 1.00 56.09 369 LEU A N 1
ATOM 2399 C CA . LEU A 1 369 ? -15.532 21.697 -8.730 1.00 56.09 369 LEU A CA 1
ATOM 2400 C C . LEU A 1 369 ? -16.396 20.527 -9.250 1.00 56.09 369 LEU A C 1
ATOM 2402 O O . LEU A 1 369 ? -17.603 20.739 -9.352 1.00 56.09 369 LEU A O 1
ATOM 2406 N N . LEU A 1 370 ? -15.873 19.336 -9.581 1.00 62.78 370 LEU A N 1
ATOM 2407 C CA . LEU A 1 370 ? -16.690 18.266 -10.217 1.00 62.78 370 LEU A CA 1
ATOM 2408 C C . LEU A 1 370 ? -16.380 16.819 -9.765 1.00 62.78 370 LEU A C 1
ATOM 2410 O O . LEU A 1 370 ? -16.871 15.867 -10.372 1.00 62.78 370 LEU A O 1
ATOM 2414 N N . GLY A 1 371 ? -15.558 16.638 -8.729 1.00 65.19 371 GLY A N 1
ATOM 2415 C CA . GLY A 1 371 ? -15.141 15.322 -8.231 1.00 65.19 371 GLY A CA 1
ATOM 2416 C C . GLY A 1 371 ? -16.073 14.726 -7.173 1.00 65.19 371 GLY A C 1
ATOM 2417 O O . GLY A 1 371 ? -16.709 15.460 -6.434 1.00 65.19 371 GLY A O 1
ATOM 2418 N N . GLY A 1 372 ? -16.133 13.401 -7.066 1.00 72.56 372 GLY A N 1
ATOM 2419 C CA . GLY A 1 372 ? -16.906 12.701 -6.035 1.00 72.56 372 GLY A CA 1
ATOM 2420 C C . GLY A 1 372 ? -16.154 11.475 -5.539 1.00 72.56 372 GLY A C 1
ATOM 2421 O O . GLY A 1 372 ? -15.299 10.944 -6.247 1.00 72.56 372 GLY A O 1
ATOM 2422 N N . GLY A 1 373 ? -16.447 11.016 -4.329 1.00 80.00 373 GLY A N 1
ATOM 2423 C CA . GLY A 1 373 ? -15.699 9.908 -3.751 1.00 80.00 373 GLY A CA 1
ATOM 2424 C C . GLY A 1 373 ? -16.356 9.270 -2.540 1.00 80.00 373 GLY A C 1
ATOM 2425 O O . GLY A 1 373 ? -17.460 9.638 -2.134 1.00 80.00 373 GLY A O 1
ATOM 2426 N N . SER A 1 374 ? -15.667 8.271 -1.999 1.00 84.31 374 SER A N 1
ATOM 2427 C CA . SER A 1 374 ? -16.106 7.519 -0.831 1.00 84.31 374 SER A CA 1
ATOM 2428 C C . SER A 1 374 ? -14.939 7.227 0.103 1.00 84.31 374 SER A C 1
ATOM 2430 O O . SER A 1 374 ? -13.874 6.777 -0.318 1.00 84.31 374 SER A O 1
ATOM 2432 N N . THR A 1 375 ? -15.150 7.473 1.390 1.00 82.06 375 THR A N 1
ATOM 2433 C CA . THR A 1 375 ? -14.172 7.199 2.443 1.00 82.06 375 THR A CA 1
ATOM 2434 C C . THR A 1 375 ? -14.818 6.292 3.469 1.00 82.06 375 THR A C 1
ATOM 2436 O O . THR A 1 375 ? -15.797 6.683 4.092 1.00 82.06 375 THR A O 1
ATOM 2439 N N . ILE A 1 376 ? -14.276 5.095 3.658 1.00 85.31 376 ILE A N 1
ATOM 2440 C CA . ILE A 1 376 ? -14.856 4.065 4.516 1.00 85.31 376 ILE A CA 1
ATOM 2441 C C . ILE A 1 376 ? -13.807 3.579 5.518 1.00 85.31 376 ILE A C 1
ATOM 2443 O O . ILE A 1 376 ? -12.739 3.103 5.130 1.00 85.31 376 ILE A O 1
ATOM 2447 N N . ALA A 1 377 ? -14.106 3.677 6.812 1.00 80.75 377 ALA A N 1
ATOM 2448 C CA . ALA A 1 377 ? -13.255 3.168 7.887 1.00 80.75 377 ALA A CA 1
ATOM 2449 C C . ALA A 1 377 ? -14.005 2.127 8.732 1.00 80.75 377 ALA A C 1
ATOM 2451 O O . ALA A 1 377 ? -14.974 2.461 9.405 1.00 80.75 377 ALA A O 1
ATOM 2452 N N . HIS A 1 378 ? -13.538 0.877 8.756 1.00 86.12 378 HIS A N 1
ATOM 2453 C CA . HIS A 1 378 ? -14.115 -0.209 9.555 1.00 86.12 378 HIS A CA 1
ATOM 2454 C C . HIS A 1 378 ? -13.166 -0.640 10.671 1.00 86.12 378 HIS A C 1
ATOM 2456 O O . HIS A 1 378 ? -12.030 -1.037 10.412 1.00 86.12 378 HIS A O 1
ATOM 2462 N N . SER A 1 379 ? -13.633 -0.634 11.918 1.00 82.38 379 SER A N 1
ATOM 2463 C CA . SER A 1 379 ? -12.876 -1.155 13.062 1.00 82.38 379 SER A CA 1
ATOM 2464 C C . SER A 1 379 ? -13.682 -2.179 13.846 1.00 82.38 379 SER A C 1
ATOM 2466 O O . SER A 1 379 ? -14.802 -1.932 14.296 1.00 82.38 379 SER A O 1
ATOM 2468 N N . THR A 1 380 ? -13.090 -3.349 14.046 1.00 81.62 380 THR A N 1
ATOM 2469 C CA . THR A 1 380 ? -13.750 -4.497 14.665 1.00 81.62 380 THR A CA 1
ATOM 2470 C C . THR A 1 380 ? -12.848 -5.156 15.703 1.00 81.62 380 THR A C 1
ATOM 2472 O O . THR A 1 380 ? -11.641 -5.306 15.519 1.00 81.62 380 THR A O 1
ATOM 2475 N N . SER A 1 381 ? -13.441 -5.532 16.834 1.00 77.00 381 SER A N 1
ATOM 2476 C CA . SER A 1 381 ? -12.768 -6.274 17.907 1.00 77.00 381 SER A CA 1
ATOM 2477 C C . SER A 1 381 ? -13.764 -7.068 18.745 1.00 77.00 381 SER A C 1
ATOM 2479 O O . SER A 1 381 ? -14.869 -6.587 19.008 1.00 77.00 381 SER A O 1
ATOM 2481 N N . THR A 1 382 ? -13.399 -8.281 19.159 1.00 73.00 382 THR A N 1
ATOM 2482 C CA . THR A 1 382 ? -14.351 -9.245 19.733 1.00 73.00 382 THR A CA 1
ATOM 2483 C C . THR A 1 382 ? -14.629 -9.062 21.229 1.00 73.00 382 THR A C 1
ATOM 2485 O O . THR A 1 382 ? -15.787 -9.197 21.604 1.00 73.00 382 THR A O 1
ATOM 2488 N N . ASP A 1 383 ? -13.657 -8.667 22.070 1.00 66.38 383 ASP A N 1
ATOM 2489 C CA . ASP A 1 383 ? -13.809 -8.709 23.546 1.00 66.38 383 ASP A CA 1
ATOM 2490 C C . ASP A 1 383 ? -13.491 -7.366 24.243 1.00 66.38 383 ASP A C 1
ATOM 2492 O O . ASP A 1 383 ? -12.719 -7.306 25.197 1.00 66.38 383 ASP A O 1
ATOM 2496 N N . GLY A 1 384 ? -14.071 -6.256 23.768 1.00 53.53 384 GLY A N 1
ATOM 2497 C CA . GLY A 1 384 ? -14.008 -4.971 24.490 1.00 53.53 384 GLY A CA 1
ATOM 2498 C C . GLY A 1 384 ? -12.676 -4.203 24.418 1.00 53.53 384 GLY A C 1
ATOM 2499 O O . GLY A 1 384 ? -12.479 -3.261 25.180 1.00 53.53 384 GLY A O 1
ATOM 2500 N N . GLY A 1 385 ? -11.770 -4.556 23.500 1.00 57.31 385 GLY A N 1
ATOM 2501 C CA . GLY A 1 385 ? -10.526 -3.810 23.278 1.00 57.31 385 GLY A CA 1
ATOM 2502 C C . GLY A 1 385 ? -10.719 -2.355 22.808 1.00 57.31 385 GLY A C 1
ATOM 2503 O O . GLY A 1 385 ? -11.799 -1.976 22.341 1.00 57.31 385 GLY A O 1
ATOM 2504 N N . GLN A 1 386 ? -9.663 -1.536 22.938 1.00 59.62 386 GLN A N 1
ATOM 2505 C CA . GLN A 1 386 ? -9.666 -0.111 22.561 1.00 59.62 386 GLN A CA 1
ATOM 2506 C C . GLN A 1 386 ? -9.909 0.087 21.060 1.00 59.62 386 GLN A C 1
ATOM 2508 O O . GLN A 1 386 ? -9.328 -0.610 20.224 1.00 59.62 386 GLN A O 1
ATOM 2513 N N . ARG A 1 387 ? -10.733 1.079 20.706 1.00 61.97 387 ARG A N 1
ATOM 2514 C CA . ARG A 1 387 ? -11.120 1.358 19.315 1.00 61.97 387 ARG A CA 1
ATOM 2515 C C . ARG A 1 387 ? -11.039 2.840 19.022 1.00 61.97 387 ARG A C 1
ATOM 2517 O O . ARG A 1 387 ? -11.482 3.659 19.822 1.00 61.97 387 ARG A O 1
ATOM 2524 N N . ALA A 1 388 ? -10.514 3.157 17.850 1.00 58.41 388 ALA A N 1
ATOM 2525 C CA . ALA A 1 388 ? -10.527 4.506 17.316 1.00 58.41 388 ALA A CA 1
ATOM 2526 C C . ALA A 1 388 ? -10.784 4.443 15.815 1.00 58.41 388 ALA A C 1
ATOM 2528 O O . ALA A 1 388 ? -10.189 3.618 15.118 1.00 58.41 388 ALA A O 1
ATOM 2529 N N . LEU A 1 389 ? -11.653 5.317 15.322 1.00 64.88 389 LEU A N 1
ATOM 2530 C CA . LEU A 1 389 ? -11.935 5.441 13.900 1.00 64.88 389 LEU A CA 1
ATOM 2531 C C . LEU A 1 389 ? -11.978 6.891 13.524 1.00 64.88 389 LEU A C 1
ATOM 2533 O O . LEU A 1 389 ? -12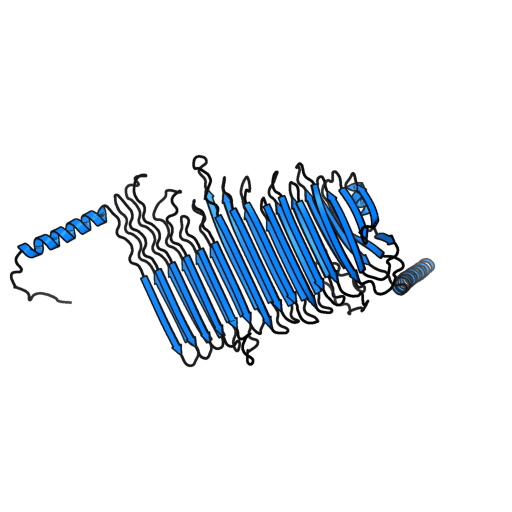.369 7.755 14.312 1.00 64.88 389 LEU A O 1
ATOM 2537 N N . TYR A 1 390 ? -11.561 7.110 12.293 1.00 65.06 390 TYR A N 1
ATOM 2538 C CA . TYR A 1 390 ? -11.526 8.422 11.713 1.00 65.06 390 TYR A CA 1
ATOM 2539 C C . TYR A 1 390 ? -11.736 8.287 10.211 1.00 65.06 390 TYR A C 1
ATOM 2541 O O . TYR A 1 390 ? -10.869 7.769 9.502 1.00 65.06 390 TYR A O 1
ATOM 2549 N N . ALA A 1 391 ? -12.898 8.734 9.746 1.00 63.53 391 ALA A N 1
ATOM 2550 C CA . ALA A 1 391 ? -13.142 8.998 8.339 1.00 63.53 391 ALA A CA 1
ATOM 2551 C C . ALA A 1 391 ? -13.079 10.511 8.129 1.00 63.53 391 ALA A C 1
ATOM 2553 O O . ALA A 1 391 ? -13.747 11.282 8.824 1.00 63.53 391 ALA A O 1
ATOM 2554 N N . SER A 1 392 ? -12.241 10.931 7.187 1.00 68.38 392 SER A N 1
ATOM 2555 C CA . SER A 1 392 ? -12.038 12.338 6.866 1.00 68.38 392 SER A CA 1
ATOM 2556 C C . SER A 1 392 ? -12.157 12.577 5.378 1.00 68.38 392 SER A C 1
ATOM 2558 O O . SER A 1 392 ? -11.696 11.776 4.557 1.00 68.38 392 SER A O 1
ATOM 2560 N N . VAL A 1 393 ? -12.799 13.689 5.046 1.00 61.66 393 VAL A N 1
ATOM 2561 C CA . VAL A 1 393 ? -13.070 14.092 3.676 1.00 61.66 393 VAL A CA 1
ATOM 2562 C C . VAL A 1 393 ? -12.712 15.553 3.496 1.00 61.66 393 VAL A C 1
ATOM 2564 O O . VAL A 1 393 ? -13.178 16.425 4.231 1.00 61.66 393 VAL A O 1
ATOM 2567 N N . VAL A 1 394 ? -11.929 15.823 2.461 1.00 66.81 394 VAL A N 1
ATOM 2568 C CA . VAL A 1 394 ? -11.690 17.168 1.945 1.00 66.81 394 VAL A CA 1
ATOM 2569 C C . VAL A 1 394 ? -12.236 17.203 0.522 1.00 66.81 394 VAL A C 1
ATOM 2571 O O . VAL A 1 394 ? -11.642 16.627 -0.386 1.00 66.81 394 VAL A O 1
ATOM 2574 N N . SER A 1 395 ? -13.400 17.822 0.326 1.00 64.31 395 SER A N 1
ATOM 2575 C CA . SER A 1 395 ? -14.095 17.818 -0.961 1.00 64.31 395 SER A CA 1
ATOM 2576 C C . SER A 1 395 ? -14.484 19.213 -1.451 1.00 64.31 395 SER A C 1
ATOM 2578 O O . SER A 1 395 ? -14.513 20.187 -0.703 1.00 64.31 395 SER A O 1
ATOM 2580 N N . ALA A 1 396 ? -14.773 19.297 -2.748 1.00 51.03 396 ALA A N 1
ATOM 2581 C CA . ALA A 1 396 ? -15.392 20.443 -3.407 1.00 51.03 396 ALA A CA 1
ATOM 2582 C C . ALA A 1 396 ? -16.780 20.103 -4.001 1.00 51.03 396 ALA A C 1
ATOM 2584 O O . ALA A 1 396 ? -17.347 20.933 -4.715 1.00 51.03 396 ALA A O 1
ATOM 2585 N N . SER A 1 397 ? -17.307 18.885 -3.776 1.00 62.34 397 SER A N 1
ATOM 2586 C CA . SER A 1 397 ? -18.617 18.428 -4.274 1.00 62.34 397 SER A CA 1
ATOM 2587 C C . SER A 1 397 ? -19.172 17.239 -3.450 1.00 62.34 397 SER A C 1
ATOM 2589 O O . SER A 1 397 ? -18.807 17.071 -2.290 1.00 62.34 397 SER A O 1
ATOM 2591 N N . ASN A 1 398 ? -20.096 16.448 -4.017 1.00 66.38 398 ASN A N 1
ATOM 2592 C CA . ASN A 1 398 ? -20.796 15.355 -3.325 1.00 66.38 398 ASN A CA 1
ATOM 2593 C C . ASN A 1 398 ? -19.843 14.241 -2.867 1.00 66.38 398 ASN A C 1
ATOM 2595 O O . ASN A 1 398 ? -19.154 13.623 -3.685 1.00 66.38 398 ASN A O 1
ATOM 2599 N N . TYR A 1 399 ? -19.856 13.939 -1.570 1.00 70.19 399 TYR A N 1
ATOM 2600 C CA . TYR A 1 399 ? -18.980 12.932 -0.979 1.00 70.19 399 TYR A CA 1
ATOM 2601 C C . TYR A 1 399 ? -19.674 12.202 0.173 1.00 70.19 399 TYR A C 1
ATOM 2603 O O . TYR A 1 399 ? -20.358 12.835 0.978 1.00 70.19 399 TYR A O 1
ATOM 2611 N N . THR A 1 400 ? -19.445 10.890 0.277 1.00 75.19 400 THR A N 1
ATOM 2612 C CA . THR A 1 400 ? -19.933 10.069 1.395 1.00 75.19 400 THR A CA 1
ATOM 2613 C C . THR A 1 400 ? -18.758 9.552 2.218 1.00 75.19 400 THR A C 1
ATOM 2615 O O . THR A 1 400 ? -17.868 8.875 1.691 1.00 75.19 400 THR A O 1
ATOM 2618 N N . ALA A 1 401 ? -18.747 9.850 3.516 1.00 69.81 401 ALA A N 1
ATOM 2619 C CA . ALA A 1 401 ? -17.839 9.209 4.459 1.00 69.81 401 ALA A CA 1
ATOM 2620 C C . ALA A 1 401 ? -18.616 8.303 5.410 1.00 69.81 401 ALA A C 1
ATOM 2622 O O . ALA A 1 401 ? -19.539 8.758 6.081 1.00 69.81 401 ALA A O 1
ATOM 2623 N N . THR A 1 402 ? -18.195 7.048 5.511 1.00 76.06 402 THR A N 1
ATOM 2624 C CA . THR A 1 402 ? -18.795 6.056 6.402 1.00 76.06 402 THR A CA 1
ATOM 2625 C C . THR A 1 402 ? -17.744 5.549 7.381 1.00 76.06 402 THR A C 1
ATOM 2627 O O . THR A 1 402 ? -16.618 5.217 7.010 1.00 76.06 402 THR A O 1
ATOM 2630 N N . SER A 1 403 ? -18.088 5.483 8.659 1.00 72.56 403 SER A N 1
ATOM 2631 C CA . SER A 1 403 ? -17.282 4.808 9.677 1.00 72.56 403 SER A CA 1
ATOM 2632 C C . SER A 1 403 ? -18.111 3.722 10.341 1.00 72.56 403 SER A C 1
ATOM 2634 O O . SER A 1 403 ? -19.196 4.004 10.830 1.00 72.56 403 SER A O 1
ATOM 2636 N N . GLU A 1 404 ? -17.613 2.493 10.412 1.00 74.38 404 GLU A N 1
ATOM 2637 C CA . GLU A 1 404 ? -18.333 1.388 11.049 1.00 74.38 404 GLU A CA 1
ATOM 2638 C C . GLU A 1 404 ? -17.522 0.755 12.171 1.00 74.38 404 GLU A C 1
ATOM 2640 O O . GLU A 1 404 ? -16.345 0.412 12.023 1.00 74.38 404 GLU A O 1
ATOM 2645 N N . THR A 1 405 ? -18.192 0.531 13.298 1.00 69.75 405 THR A N 1
ATOM 2646 C CA . THR A 1 405 ? -17.655 -0.251 14.408 1.00 69.75 405 THR A CA 1
ATOM 2647 C C . THR A 1 405 ? -18.552 -1.382 14.823 1.00 69.75 405 THR A C 1
ATOM 2649 O O . THR A 1 405 ? -19.766 -1.226 14.949 1.00 69.75 405 THR A O 1
ATOM 2652 N N . SER A 1 406 ? -17.921 -2.514 15.122 1.00 64.00 406 SER A N 1
ATOM 2653 C CA . SER A 1 406 ? -18.595 -3.676 15.687 1.00 64.00 406 SER A CA 1
ATOM 2654 C C . SER A 1 406 ? -17.796 -4.279 16.833 1.00 64.00 406 SER A C 1
ATOM 2656 O O . SER A 1 406 ? -16.561 -4.387 16.766 1.00 64.00 406 SER A O 1
ATOM 2658 N N . PHE A 1 407 ? -18.502 -4.670 17.894 1.00 67.12 407 PHE A N 1
ATOM 2659 C CA . PHE A 1 407 ? -17.912 -5.345 19.040 1.00 67.12 407 PHE A CA 1
ATOM 2660 C C . PHE A 1 407 ? -18.802 -6.385 19.703 1.00 67.12 407 PHE A C 1
ATOM 2662 O O . PHE A 1 407 ? -20.027 -6.333 19.607 1.00 67.12 407 PHE A O 1
ATOM 2669 N N . GLY A 1 408 ? -18.158 -7.343 20.381 1.00 57.97 408 GLY A N 1
ATOM 2670 C CA . GLY A 1 408 ? -18.847 -8.295 21.249 1.00 57.97 408 GLY A CA 1
ATOM 2671 C C . GLY A 1 408 ? -19.420 -7.633 22.505 1.00 57.97 408 GLY A C 1
ATOM 2672 O O . GLY A 1 408 ? -19.640 -6.427 22.550 1.00 57.97 408 GLY A O 1
ATOM 2673 N N . GLY A 1 409 ? -19.703 -8.421 23.541 1.00 46.69 409 GLY A N 1
ATOM 2674 C CA . GLY A 1 409 ? -20.324 -7.892 24.759 1.00 46.69 409 GLY A CA 1
ATOM 2675 C C . GLY A 1 409 ? -19.488 -6.794 25.431 1.00 46.69 409 GLY A C 1
ATOM 2676 O O . GLY A 1 409 ? -18.266 -6.919 25.534 1.00 46.69 409 GLY A O 1
ATOM 2677 N N . LEU A 1 410 ? -20.143 -5.745 25.947 1.00 47.25 410 LEU A N 1
ATOM 2678 C CA . LEU A 1 410 ? -19.521 -4.805 26.889 1.00 47.25 410 LEU A CA 1
ATOM 2679 C C . LEU A 1 410 ? -19.240 -5.515 28.216 1.00 47.25 410 LEU A C 1
ATOM 2681 O O . LEU A 1 410 ? -20.059 -5.506 29.133 1.00 47.25 410 LEU A O 1
ATOM 2685 N N . GLY A 1 411 ? -18.081 -6.157 28.318 1.00 39.44 411 GLY A N 1
ATOM 2686 C CA . GLY A 1 411 ? -17.462 -6.438 29.605 1.00 39.44 411 GLY A CA 1
ATOM 2687 C C . GLY A 1 411 ? -16.669 -5.208 30.024 1.00 39.44 411 GLY A C 1
ATOM 2688 O O . GLY A 1 411 ? -15.584 -4.986 29.495 1.00 39.44 411 GLY A O 1
ATOM 2689 N N . LEU A 1 412 ? -17.200 -4.400 30.945 1.00 36.53 412 LEU A N 1
ATOM 2690 C CA . LEU A 1 412 ? -16.460 -3.308 31.588 1.00 36.53 412 LEU A CA 1
ATOM 2691 C C . LEU A 1 412 ? -15.336 -3.906 32.446 1.00 36.53 412 LEU A C 1
ATOM 2693 O O . LEU A 1 412 ? -15.475 -4.116 33.646 1.00 36.53 412 LEU A O 1
ATOM 2697 N N . VAL A 1 413 ? -14.217 -4.244 31.813 1.00 30.00 413 VAL A N 1
ATOM 2698 C CA . VAL A 1 413 ? -12.988 -4.655 32.490 1.00 30.00 413 VAL A CA 1
ATOM 2699 C C . VAL A 1 413 ? -11.983 -3.537 32.282 1.00 30.00 413 VAL A C 1
ATOM 2701 O O . VAL A 1 413 ? -11.465 -3.385 31.182 1.00 30.00 413 VAL A O 1
ATOM 2704 N N . LEU A 1 414 ? -11.724 -2.743 33.328 1.00 26.94 414 LEU A N 1
ATOM 2705 C CA . LEU A 1 414 ? -10.667 -1.726 33.344 1.00 26.94 414 LEU A CA 1
ATOM 2706 C C . LEU A 1 414 ? -9.292 -2.374 33.075 1.00 26.94 414 LEU A C 1
ATOM 2708 O O . LEU A 1 414 ? -8.815 -3.124 33.933 1.00 26.94 414 LEU A O 1
ATOM 2712 N N . PRO A 1 415 ? -8.580 -2.039 31.982 1.00 27.98 415 PRO A N 1
ATOM 2713 C CA . PRO A 1 415 ? -7.148 -2.279 31.877 1.00 27.98 415 PRO A CA 1
ATOM 2714 C C . PRO A 1 415 ? -6.388 -1.072 32.454 1.00 27.98 415 PRO A C 1
ATOM 2716 O O . PRO A 1 415 ? -6.794 0.081 32.295 1.00 27.98 415 PRO A O 1
ATOM 2719 N N . GLY A 1 416 ? -5.284 -1.337 33.155 1.00 23.94 416 GLY A N 1
ATOM 2720 C CA . GLY A 1 416 ? -4.509 -0.336 33.893 1.00 23.94 416 GLY A CA 1
ATOM 2721 C C . GLY A 1 416 ? -3.969 0.819 33.039 1.00 23.94 416 GLY A C 1
ATOM 2722 O O . GLY A 1 416 ? -3.491 0.627 31.924 1.00 23.94 416 GLY A O 1
ATOM 2723 N N . LEU A 1 417 ? -4.015 2.027 33.610 1.00 24.00 417 LEU A N 1
ATOM 2724 C CA . LEU A 1 417 ? -3.448 3.252 33.045 1.00 24.00 417 LEU A CA 1
ATOM 2725 C C . LEU A 1 417 ? -1.923 3.160 32.875 1.00 24.00 417 LEU A C 1
ATOM 2727 O O . LEU A 1 417 ? -1.210 2.995 33.864 1.00 24.00 417 LEU A O 1
ATOM 2731 N N . GLN A 1 418 ? -1.416 3.448 31.672 1.00 22.55 418 GLN A N 1
ATOM 2732 C CA . GLN A 1 418 ? -0.073 4.008 31.488 1.00 22.55 418 GLN A CA 1
ATOM 2733 C C . GLN A 1 418 ? -0.056 5.088 30.392 1.00 22.55 418 GLN A C 1
ATOM 2735 O O . GLN A 1 418 ? -0.158 4.765 29.219 1.00 22.55 418 GLN A O 1
ATOM 2740 N N . SER A 1 419 ? 0.083 6.346 30.846 1.00 22.27 419 SER A N 1
ATOM 2741 C CA . SER A 1 419 ? 0.934 7.462 30.361 1.00 22.27 419 SER A CA 1
ATOM 2742 C C . SER A 1 419 ? 1.063 7.827 28.861 1.00 22.27 419 SER A C 1
ATOM 2744 O O . SER A 1 419 ? 0.748 7.047 27.975 1.00 22.27 419 SER A O 1
ATOM 2746 N N . PRO A 1 420 ? 1.506 9.065 28.542 1.00 25.59 420 PRO A N 1
ATOM 2747 C CA . PRO A 1 420 ? 0.892 9.876 27.504 1.00 25.59 420 PRO A CA 1
ATOM 2748 C C . PRO A 1 420 ? 1.753 9.969 26.245 1.00 25.59 420 PRO A C 1
ATOM 2750 O O . PRO A 1 420 ? 2.931 10.315 26.308 1.00 25.59 420 PRO A O 1
ATOM 2753 N N . TYR A 1 421 ? 1.126 9.783 25.088 1.00 22.52 421 TYR A N 1
ATOM 2754 C CA . TYR A 1 421 ? 1.638 10.296 23.824 1.00 22.52 421 TYR A CA 1
ATOM 2755 C C . TYR A 1 421 ? 0.502 10.836 22.950 1.00 22.52 421 TYR A C 1
ATOM 2757 O O . TYR A 1 421 ? -0.565 10.236 22.853 1.00 22.52 421 TYR A O 1
ATOM 2765 N N . ALA A 1 422 ? 0.851 11.930 22.269 1.00 24.56 422 ALA A N 1
ATOM 2766 C CA . ALA A 1 422 ? 0.315 12.447 21.011 1.00 24.56 422 ALA A CA 1
ATOM 2767 C C . ALA A 1 422 ? -0.889 13.409 21.053 1.00 24.56 422 ALA A C 1
ATOM 2769 O O . ALA A 1 422 ? -2.054 13.021 21.062 1.00 24.56 422 ALA A O 1
ATOM 2770 N N . ASN A 1 423 ? -0.534 14.695 20.941 1.00 23.66 423 ASN A N 1
ATOM 2771 C CA . ASN A 1 423 ? -1.301 15.713 20.228 1.00 23.66 423 ASN A CA 1
ATOM 2772 C C . ASN A 1 423 ? -1.612 15.244 18.797 1.00 23.66 423 ASN A C 1
ATOM 2774 O O . ASN A 1 423 ? -0.715 14.762 18.105 1.00 23.66 423 ASN A O 1
ATOM 2778 N N . GLY A 1 424 ? -2.841 15.495 18.347 1.00 23.28 424 GLY A N 1
ATOM 2779 C CA . GLY A 1 424 ? -3.235 15.430 16.943 1.00 23.28 424 GLY A CA 1
ATOM 2780 C C . GLY A 1 424 ? -4.192 14.285 16.619 1.00 23.28 424 GLY A C 1
ATOM 2781 O O . GLY A 1 424 ? -3.765 13.149 16.451 1.00 23.28 424 GLY A O 1
ATOM 2782 N N . TYR A 1 425 ? -5.457 14.657 16.411 1.00 31.48 425 TYR A N 1
ATOM 2783 C CA . TYR A 1 425 ? -6.465 13.922 15.640 1.00 31.48 425 TYR A CA 1
ATOM 2784 C C . TYR A 1 425 ? -7.072 12.679 16.328 1.00 31.48 425 TYR A C 1
ATOM 2786 O O . TYR A 1 425 ? -6.592 11.554 16.207 1.00 31.48 425 TYR A O 1
ATOM 2794 N N . ALA A 1 426 ? -8.182 12.933 17.038 1.00 26.61 426 ALA A N 1
ATOM 2795 C CA . ALA A 1 426 ? -9.166 11.979 17.568 1.00 26.61 426 ALA A CA 1
ATOM 2796 C C . ALA A 1 426 ? -8.597 10.759 18.326 1.00 26.61 426 ALA A C 1
ATOM 2798 O O . ALA A 1 426 ? -8.959 9.608 18.076 1.00 26.61 426 ALA A O 1
ATOM 2799 N N . THR A 1 427 ? -7.723 11.002 19.301 1.00 29.17 427 THR A N 1
ATOM 2800 C CA . THR A 1 427 ? -7.356 10.019 20.328 1.00 29.17 427 THR A CA 1
ATOM 2801 C C . THR A 1 427 ? -8.391 10.054 21.451 1.00 29.17 427 THR A C 1
ATOM 2803 O O . THR A 1 427 ? -8.299 10.863 22.372 1.00 29.17 427 THR A O 1
ATOM 2806 N N . ALA A 1 428 ? -9.357 9.134 21.437 1.00 28.97 428 ALA A N 1
ATOM 2807 C CA . ALA A 1 428 ? -10.064 8.761 22.660 1.00 28.97 428 ALA A CA 1
ATOM 2808 C C . ALA A 1 428 ? -9.132 7.917 23.547 1.00 28.97 428 ALA A C 1
ATOM 2810 O O . ALA A 1 428 ? -9.337 6.726 23.755 1.00 28.97 428 ALA A O 1
ATOM 2811 N N . THR A 1 429 ? -8.087 8.547 24.083 1.00 28.98 429 THR A N 1
ATOM 2812 C CA . THR A 1 429 ? -7.396 8.061 25.280 1.00 28.98 429 THR A CA 1
ATOM 2813 C C . THR A 1 429 ? -8.107 8.679 26.481 1.00 28.98 429 THR A C 1
ATOM 2815 O O . THR A 1 429 ? -7.572 9.550 27.164 1.00 28.98 429 THR A O 1
ATOM 2818 N N . ALA A 1 430 ? -9.356 8.273 26.718 1.00 26.42 430 ALA A N 1
ATOM 2819 C CA . ALA A 1 430 ? -10.004 8.529 27.996 1.00 26.42 430 ALA A CA 1
ATOM 2820 C C . ALA A 1 430 ? -9.528 7.449 28.968 1.00 26.42 430 ALA A C 1
ATOM 2822 O O . ALA A 1 430 ? -9.873 6.276 28.845 1.00 26.42 430 ALA A O 1
ATOM 2823 N N . GLY A 1 431 ? -8.667 7.839 29.907 1.00 26.92 431 GLY A N 1
ATOM 2824 C CA . GLY A 1 431 ? -8.277 6.964 31.002 1.00 26.92 431 GLY A CA 1
ATOM 2825 C C . GLY A 1 431 ? -9.511 6.468 31.758 1.00 26.92 431 GLY A C 1
ATOM 2826 O O . GLY A 1 431 ? -10.325 7.270 32.202 1.00 26.92 431 GLY A O 1
ATOM 2827 N N . GLY A 1 432 ? -9.613 5.151 31.928 1.00 26.67 432 GLY A N 1
ATOM 2828 C CA . GLY A 1 432 ? -10.419 4.532 32.982 1.00 26.67 432 GLY A CA 1
ATOM 2829 C C . GLY A 1 432 ? -11.799 3.981 32.614 1.00 26.67 432 GLY A C 1
ATOM 2830 O O . GLY A 1 432 ? -12.311 3.209 33.413 1.00 26.67 432 GLY A O 1
ATOM 2831 N N . ALA A 1 433 ? -12.364 4.264 31.438 1.00 28.75 433 ALA A N 1
ATOM 2832 C CA . ALA A 1 433 ? -13.658 3.708 31.022 1.00 28.75 433 ALA A CA 1
ATOM 2833 C C . ALA A 1 433 ? -13.574 3.119 29.607 1.00 28.75 433 ALA A C 1
ATOM 2835 O O . ALA A 1 433 ? -12.845 3.638 28.761 1.00 28.75 433 ALA A O 1
ATOM 2836 N N . ALA A 1 434 ? -14.309 2.036 29.339 1.00 34.84 434 ALA A N 1
ATOM 2837 C CA . ALA A 1 434 ? -14.454 1.451 28.005 1.00 34.84 434 ALA A CA 1
ATOM 2838 C C . ALA A 1 434 ? -15.254 2.405 27.091 1.00 34.84 434 ALA A C 1
ATOM 2840 O O . ALA A 1 434 ? -16.440 2.205 26.851 1.00 34.84 434 ALA A O 1
ATOM 2841 N N . GLY A 1 435 ? -14.626 3.497 26.651 1.00 41.28 435 GLY A N 1
ATOM 2842 C CA . GLY A 1 435 ? -15.230 4.502 25.781 1.00 41.28 435 GLY A CA 1
ATOM 2843 C C . GLY A 1 435 ? -15.012 4.177 24.306 1.00 41.28 435 GLY A C 1
ATOM 2844 O O . GLY A 1 435 ? -13.902 3.831 23.898 1.00 41.28 435 GLY A O 1
ATOM 2845 N N . LEU A 1 436 ? -16.061 4.315 23.495 1.00 53.03 436 LEU A N 1
ATOM 2846 C CA . LEU A 1 436 ? -15.947 4.287 22.035 1.00 53.03 436 LEU A CA 1
ATOM 2847 C C . LEU A 1 436 ? -15.640 5.702 21.558 1.00 53.03 436 LEU A C 1
ATOM 2849 O O . LEU A 1 436 ? -16.398 6.618 21.869 1.00 53.03 436 LEU A O 1
ATOM 2853 N N . GLY A 1 437 ? -14.543 5.882 20.825 1.00 52.91 437 GLY A N 1
ATOM 2854 C CA . GLY A 1 437 ? -14.165 7.165 20.240 1.00 52.91 437 GLY A CA 1
ATOM 2855 C C . GLY A 1 437 ? -14.357 7.181 18.731 1.00 52.91 437 GLY A C 1
ATOM 2856 O O . GLY A 1 437 ? -13.893 6.270 18.041 1.00 52.91 437 GLY A O 1
ATOM 2857 N N . GLY A 1 438 ? -14.995 8.231 18.228 1.00 56.38 438 GLY A N 1
ATOM 2858 C CA . GLY A 1 438 ? -15.127 8.508 16.802 1.00 56.38 438 GLY A CA 1
ATOM 2859 C C . GLY A 1 438 ? -14.725 9.945 16.496 1.00 56.38 438 GLY A C 1
ATOM 2860 O O . GLY A 1 438 ? -14.851 10.839 17.338 1.00 56.38 438 GLY A O 1
ATOM 2861 N N . GLY A 1 439 ? -14.207 10.168 15.296 1.00 56.38 439 GLY A N 1
ATOM 2862 C CA . GLY A 1 439 ? -13.958 11.502 14.775 1.00 56.38 439 GLY A CA 1
ATOM 2863 C C . GLY A 1 439 ? -14.421 11.581 13.336 1.00 56.38 439 GLY A C 1
ATOM 2864 O O . GLY A 1 439 ? -14.097 10.710 12.529 1.00 56.38 439 GLY A O 1
ATOM 2865 N N . VAL A 1 440 ? -15.160 12.638 13.036 1.00 58.91 440 VAL A N 1
ATOM 2866 C CA . VAL A 1 440 ? -15.644 12.926 11.696 1.00 58.91 440 VAL A CA 1
ATOM 2867 C C . VAL A 1 440 ? -15.160 14.317 11.332 1.00 58.91 440 VAL A C 1
ATOM 2869 O O . VAL A 1 440 ? -15.314 15.258 12.111 1.00 58.91 440 VAL A O 1
ATOM 2872 N N . GLN A 1 441 ? -14.552 14.451 10.159 1.00 58.81 441 GLN A N 1
ATOM 2873 C CA . GLN A 1 441 ? -14.159 15.751 9.636 1.00 58.81 441 GLN A CA 1
ATOM 2874 C C . GLN A 1 441 ? -14.532 15.855 8.165 1.00 58.81 441 GLN A C 1
ATOM 2876 O O . GLN A 1 441 ? -14.130 15.023 7.353 1.00 58.81 441 GLN A O 1
ATOM 2881 N N . ALA A 1 442 ? -15.259 16.918 7.839 1.00 56.94 442 ALA A N 1
ATOM 2882 C CA . ALA A 1 442 ? -15.549 17.307 6.474 1.00 56.94 442 ALA A CA 1
ATOM 2883 C C . ALA A 1 442 ? -15.042 18.722 6.207 1.00 56.94 442 ALA A C 1
ATOM 2885 O O . ALA A 1 442 ? -15.187 19.633 7.026 1.00 56.94 442 ALA A O 1
ATOM 2886 N N . ALA A 1 443 ? -14.487 18.921 5.022 1.00 56.50 443 ALA A N 1
ATOM 2887 C CA . ALA A 1 443 ? -14.339 20.226 4.406 1.00 56.50 443 ALA A CA 1
ATOM 2888 C C . ALA A 1 443 ? -15.040 20.203 3.050 1.00 56.50 443 ALA A C 1
ATOM 2890 O O . ALA A 1 443 ? -14.829 19.278 2.272 1.00 56.50 443 ALA A O 1
ATOM 2891 N N . ASN A 1 444 ? -15.863 21.214 2.790 1.00 55.97 444 ASN A N 1
ATOM 2892 C CA . ASN A 1 444 ? -16.523 21.457 1.521 1.00 55.97 444 ASN A CA 1
ATOM 2893 C C . ASN A 1 444 ? -16.121 22.840 0.990 1.00 55.97 444 ASN A C 1
ATOM 2895 O O . ASN A 1 444 ? -16.386 23.870 1.624 1.00 55.97 444 ASN A O 1
ATOM 2899 N N . GLY A 1 445 ? -15.450 22.858 -0.160 1.00 57.16 445 GLY A N 1
ATOM 2900 C CA . GLY A 1 445 ? -15.093 24.079 -0.879 1.00 57.16 445 GLY A CA 1
ATOM 2901 C C . GLY A 1 445 ? -16.320 24.847 -1.397 1.00 57.16 445 GLY A C 1
ATOM 2902 O O . GLY A 1 445 ? -17.447 24.357 -1.325 1.00 57.16 445 GLY A O 1
ATOM 2903 N N . PRO A 1 446 ? -16.139 26.070 -1.928 1.00 51.69 446 PRO A N 1
ATOM 2904 C CA . PRO A 1 446 ? -17.218 26.817 -2.570 1.00 51.69 446 PRO A CA 1
ATOM 2905 C C . PRO A 1 446 ? -17.666 26.100 -3.859 1.00 51.69 446 PRO A C 1
ATOM 2907 O O . PRO A 1 446 ? -17.111 26.321 -4.933 1.00 51.69 446 PRO A O 1
ATOM 2910 N N . GLY A 1 447 ? -18.664 25.225 -3.746 1.00 55.47 447 GLY A N 1
ATOM 2911 C CA . GLY A 1 447 ? -19.219 24.416 -4.832 1.00 55.47 447 GLY A CA 1
ATOM 2912 C C . GLY A 1 447 ? -20.663 23.984 -4.550 1.00 55.47 447 GLY A C 1
ATOM 2913 O O . GLY A 1 447 ? -21.174 24.156 -3.446 1.00 55.47 447 GLY A O 1
ATOM 2914 N N . PHE A 1 448 ? -21.350 23.453 -5.566 1.00 53.47 448 PHE A N 1
ATOM 2915 C CA . PHE A 1 448 ? -22.710 22.919 -5.438 1.00 53.47 448 PHE A CA 1
ATOM 2916 C C . PHE A 1 448 ? -22.640 21.442 -5.005 1.00 53.47 448 PHE A C 1
ATOM 2918 O O . PHE A 1 448 ? -22.524 20.565 -5.859 1.00 53.47 448 PHE A O 1
ATOM 2925 N N . GLY A 1 449 ? -22.676 21.147 -3.704 1.00 64.88 449 GLY A N 1
ATOM 2926 C CA . GLY A 1 449 ? -22.704 19.764 -3.211 1.00 64.88 449 GLY A CA 1
ATOM 2927 C C . GLY A 1 449 ? -22.890 19.658 -1.700 1.00 64.88 449 GLY A C 1
ATOM 2928 O O . GLY A 1 449 ? -22.667 20.634 -0.988 1.00 64.88 449 GLY A O 1
ATOM 2929 N N . TYR A 1 450 ? -23.292 18.478 -1.229 1.00 69.44 450 TYR A N 1
ATOM 2930 C CA . TYR A 1 450 ? -23.375 18.140 0.196 1.00 69.44 450 TYR A CA 1
ATOM 2931 C C . TYR A 1 450 ? -22.321 17.088 0.544 1.00 69.44 450 TYR A C 1
ATOM 2933 O O . TYR A 1 450 ? -22.072 16.169 -0.238 1.00 69.44 450 TYR A O 1
ATOM 2941 N N . VAL A 1 451 ? -21.722 17.209 1.726 1.00 72.31 451 VAL A N 1
ATOM 2942 C CA . VAL A 1 451 ? -20.921 16.131 2.316 1.00 72.31 451 VAL A CA 1
ATOM 2943 C C . VAL A 1 451 ? -21.785 15.422 3.347 1.00 72.31 451 VAL A C 1
ATOM 2945 O O . VAL A 1 451 ? -22.244 16.054 4.301 1.00 72.31 451 VAL A O 1
ATOM 2948 N N . GLU A 1 452 ? -22.004 14.128 3.137 1.00 81.00 452 GLU A N 1
ATOM 2949 C CA . GLU A 1 452 ? -22.718 13.252 4.062 1.00 81.00 452 GLU A CA 1
ATOM 2950 C C . GLU A 1 452 ? -21.715 12.401 4.830 1.00 81.00 452 GLU A C 1
ATOM 2952 O O . GLU A 1 452 ? -20.785 11.811 4.268 1.00 81.00 452 GLU A O 1
ATOM 2957 N N . LEU A 1 453 ? -21.898 12.367 6.142 1.00 77.06 453 LEU A N 1
ATOM 2958 C CA . LEU A 1 453 ? -21.022 11.672 7.063 1.00 77.06 453 LEU A CA 1
ATOM 2959 C C . LEU A 1 453 ? -21.882 10.778 7.941 1.00 77.06 453 LEU A C 1
ATOM 2961 O O . LEU A 1 453 ? -22.756 11.265 8.659 1.00 77.06 453 LEU A O 1
ATOM 2965 N N . GLU A 1 454 ? -21.606 9.484 7.916 1.00 84.00 454 GLU A N 1
ATOM 2966 C CA . GLU A 1 454 ? -22.349 8.486 8.669 1.00 84.00 454 GLU A CA 1
ATOM 2967 C C . GLU A 1 454 ? -21.389 7.656 9.517 1.00 84.00 454 GLU A C 1
ATOM 2969 O O . GLU A 1 454 ? -20.354 7.178 9.049 1.00 84.00 454 GLU A O 1
ATOM 2974 N N . THR A 1 455 ? -21.699 7.501 10.800 1.00 81.00 455 THR A N 1
ATOM 2975 C CA . THR A 1 455 ? -20.950 6.620 11.695 1.00 81.00 455 THR A CA 1
ATOM 2976 C C . THR A 1 455 ? -21.877 5.621 12.365 1.00 81.00 455 THR A C 1
ATOM 2978 O O . THR A 1 455 ? -22.813 6.009 13.060 1.00 81.00 455 THR A O 1
ATOM 2981 N N . HIS A 1 456 ? -21.574 4.337 12.202 1.00 82.62 456 HIS A N 1
ATOM 2982 C CA . HIS A 1 456 ? -22.287 3.220 12.801 1.00 82.62 456 HIS A CA 1
ATOM 2983 C C . HIS A 1 456 ? -21.512 2.637 13.982 1.00 82.62 456 HIS A C 1
ATOM 2985 O O . HIS A 1 456 ? -20.324 2.298 13.893 1.00 82.62 456 HIS A O 1
ATOM 2991 N N . HIS A 1 457 ? -22.220 2.431 15.084 1.00 80.81 457 HIS A N 1
ATOM 2992 C CA . HIS A 1 457 ? -21.749 1.690 16.240 1.00 80.81 457 HIS A CA 1
ATOM 2993 C C . HIS A 1 457 ? -22.703 0.542 16.535 1.00 80.81 457 HIS A C 1
ATOM 2995 O O . HIS A 1 457 ? -23.850 0.762 16.916 1.00 80.81 457 HIS A O 1
ATOM 3001 N N . SER A 1 458 ? -22.211 -0.689 16.402 1.00 81.56 458 SER A N 1
ATOM 3002 C CA . SER A 1 458 ? -22.978 -1.902 16.683 1.00 81.56 458 SER A CA 1
ATOM 3003 C C . SER A 1 458 ? -22.379 -2.686 17.844 1.00 81.56 458 SER A C 1
ATOM 3005 O O . SER A 1 458 ? -21.167 -2.934 17.882 1.00 81.56 458 SER A O 1
ATOM 3007 N N . TRP A 1 459 ? -23.224 -3.075 18.803 1.00 79.69 459 TRP A N 1
ATOM 3008 C CA . TRP A 1 459 ? -22.778 -3.851 19.958 1.00 79.69 459 TRP A CA 1
ATOM 3009 C C . TRP A 1 459 ? -23.852 -4.634 20.677 1.00 79.69 459 TRP A C 1
ATOM 3011 O O . TRP A 1 459 ? -25.031 -4.295 20.648 1.00 79.69 459 TRP A O 1
ATOM 3021 N N . GLN A 1 460 ? -23.409 -5.648 21.417 1.00 78.94 460 GLN A N 1
ATOM 3022 C CA . GLN A 1 460 ? -24.271 -6.391 22.319 1.00 78.94 460 GLN A CA 1
ATOM 3023 C C . GLN A 1 460 ? -24.263 -5.764 23.718 1.00 78.94 460 GLN A C 1
ATOM 3025 O O . GLN A 1 460 ? -23.269 -5.840 24.447 1.00 78.94 460 GLN A O 1
ATOM 3030 N N . GLN A 1 461 ? -25.400 -5.202 24.127 1.00 77.31 461 GLN A N 1
ATOM 3031 C CA . GLN A 1 461 ? -25.610 -4.715 25.485 1.00 77.31 461 GLN A CA 1
ATOM 3032 C C . GLN A 1 461 ? -26.045 -5.861 26.407 1.00 77.31 461 GLN A C 1
ATOM 3034 O O . GLN A 1 461 ? -27.129 -6.424 26.248 1.00 77.31 461 GLN A O 1
ATOM 3039 N N . SER A 1 462 ? -25.213 -6.196 27.395 1.00 70.44 462 SER A N 1
ATOM 3040 C CA . SER A 1 462 ? -25.474 -7.317 28.315 1.00 70.44 462 SER A CA 1
ATOM 3041 C C . SER A 1 462 ? -26.413 -6.964 29.474 1.00 70.44 462 SER A C 1
ATOM 3043 O O . SER A 1 462 ? -27.084 -7.844 30.008 1.00 70.44 462 SER A O 1
ATOM 3045 N N . ILE A 1 463 ? -26.456 -5.694 29.884 1.00 69.38 463 ILE A N 1
ATOM 3046 C CA . ILE A 1 463 ? -27.234 -5.201 31.033 1.00 69.38 463 ILE A CA 1
ATOM 3047 C C . ILE A 1 463 ? -27.886 -3.883 30.625 1.00 69.38 463 ILE A C 1
ATOM 3049 O O . ILE A 1 463 ? -27.252 -3.095 29.931 1.00 69.38 463 ILE A O 1
ATOM 3053 N N . ALA A 1 464 ? -29.128 -3.626 31.036 1.00 70.19 464 ALA A N 1
ATOM 3054 C CA . ALA A 1 464 ? -29.744 -2.325 30.793 1.00 70.19 464 ALA A CA 1
ATOM 3055 C C . ALA A 1 464 ? -28.876 -1.219 31.410 1.00 70.19 464 ALA A C 1
ATOM 3057 O O . ALA A 1 464 ? -28.360 -1.385 32.516 1.00 70.19 464 ALA A O 1
ATOM 3058 N N . ALA A 1 465 ? -28.714 -0.116 30.690 1.00 68.31 465 ALA A N 1
ATOM 3059 C CA . ALA A 1 465 ? -28.045 1.062 31.211 1.00 68.31 465 ALA A CA 1
ATOM 3060 C C . ALA A 1 465 ? -29.040 2.206 31.335 1.00 68.31 465 ALA A C 1
ATOM 3062 O O . ALA A 1 465 ? -29.857 2.418 30.436 1.00 68.31 465 ALA A O 1
ATOM 3063 N N . ASP A 1 466 ? -28.939 2.951 32.435 1.00 67.25 466 ASP A N 1
ATOM 3064 C CA . ASP A 1 466 ? -29.874 4.036 32.719 1.00 67.25 466 ASP A CA 1
ATOM 3065 C C . ASP A 1 466 ? -29.777 5.145 31.663 1.00 67.25 466 ASP A C 1
ATOM 3067 O O . ASP A 1 466 ? -30.809 5.665 31.253 1.00 67.25 466 ASP A O 1
ATOM 3071 N N . HIS A 1 467 ? -28.565 5.468 31.189 1.00 75.06 467 HIS A N 1
ATOM 3072 C CA . HIS A 1 467 ? -28.332 6.529 30.205 1.00 75.06 467 HIS A CA 1
ATOM 3073 C C . HIS A 1 467 ? -27.101 6.257 29.324 1.00 75.06 467 HIS A C 1
ATOM 3075 O O . HIS A 1 467 ? -26.013 5.978 29.838 1.00 75.06 467 HIS A O 1
ATOM 3081 N N . LEU A 1 468 ? -27.253 6.394 28.005 1.00 78.88 468 LEU A N 1
ATOM 3082 C CA . LEU A 1 468 ? -26.148 6.496 27.051 1.00 78.88 468 LEU A CA 1
ATOM 3083 C C . LEU A 1 468 ? -25.788 7.972 26.859 1.00 78.88 468 LEU A C 1
ATOM 3085 O O . LEU A 1 468 ? -26.638 8.776 26.495 1.00 78.88 468 LEU A O 1
ATOM 3089 N N . TRP A 1 469 ? -24.518 8.319 27.043 1.00 80.62 469 TRP A N 1
ATOM 3090 C CA . TRP A 1 469 ? -24.032 9.681 26.846 1.00 80.62 469 TRP A CA 1
ATOM 3091 C C . TRP A 1 469 ? -23.110 9.768 25.639 1.00 80.62 469 TRP A C 1
ATOM 3093 O O . TRP A 1 469 ? -22.211 8.942 25.472 1.00 80.62 469 TRP A O 1
ATOM 3103 N N . LEU A 1 470 ? -23.288 10.820 24.844 1.00 81.44 470 LEU A N 1
ATOM 3104 C CA . LEU A 1 470 ? -22.364 11.227 23.794 1.00 81.44 470 LEU A CA 1
ATOM 3105 C C . LEU A 1 470 ? -21.716 12.547 24.197 1.00 81.44 470 LEU A C 1
ATOM 3107 O O . LEU A 1 470 ? -22.387 13.568 24.328 1.00 81.44 470 LEU A O 1
ATOM 3111 N N . LYS A 1 471 ? -20.402 12.538 24.405 1.00 78.38 471 LYS A N 1
ATOM 3112 C CA . LYS A 1 471 ? -19.639 13.735 24.764 1.00 78.38 471 LYS A CA 1
ATOM 3113 C C . LYS A 1 471 ? -18.778 14.185 23.600 1.00 78.38 471 LYS A C 1
ATOM 3115 O O . LYS A 1 471 ? -17.951 13.411 23.127 1.00 78.38 471 LYS A O 1
ATOM 3120 N N . PHE A 1 472 ? -18.907 15.447 23.216 1.00 76.81 472 PHE A N 1
ATOM 3121 C CA . PHE A 1 472 ? -18.038 16.074 22.229 1.00 76.81 472 PHE A CA 1
ATOM 3122 C C . PHE A 1 472 ? -16.728 16.523 22.889 1.00 76.81 472 PHE A C 1
ATOM 3124 O O . PHE A 1 472 ? -16.719 17.050 24.006 1.00 76.81 472 PHE A O 1
ATOM 3131 N N . LEU A 1 473 ? -15.605 16.246 22.231 1.00 66.75 473 LEU A N 1
ATOM 3132 C CA . LEU A 1 473 ? -14.263 16.467 22.770 1.00 66.75 473 LEU A CA 1
ATOM 3133 C C . LEU A 1 473 ? -13.591 17.699 22.178 1.00 66.75 473 LEU A C 1
ATOM 3135 O O . LEU A 1 473 ? -12.982 18.473 22.910 1.00 66.75 473 LEU A O 1
ATOM 3139 N N . ASP A 1 474 ? -13.675 17.832 20.860 1.00 66.12 474 ASP A N 1
ATOM 3140 C CA . ASP A 1 474 ? -12.992 18.870 20.102 1.00 66.12 474 ASP A CA 1
ATOM 3141 C C . ASP A 1 474 ? -13.756 19.157 18.811 1.00 66.12 474 ASP A C 1
ATOM 3143 O O . ASP A 1 474 ? -14.44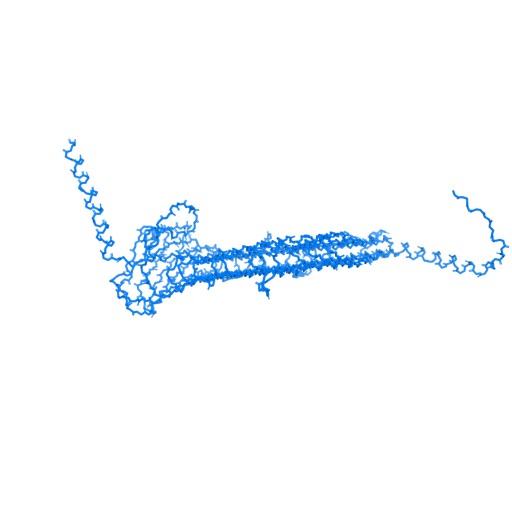5 18.271 18.287 1.00 66.12 474 ASP A O 1
ATOM 3147 N N . VAL A 1 475 ? -13.603 20.380 18.315 1.00 66.50 475 VAL A N 1
ATOM 3148 C CA . VAL A 1 475 ? -14.245 20.903 17.110 1.00 66.50 475 VAL A CA 1
ATOM 3149 C C . VAL A 1 475 ? -13.188 21.583 16.251 1.00 66.50 475 VAL A C 1
ATOM 3151 O O . VAL A 1 475 ? -12.405 22.395 16.737 1.00 66.50 475 VAL A O 1
ATOM 3154 N N . ASN A 1 476 ? -13.196 21.294 14.954 1.00 66.19 476 ASN A N 1
ATOM 3155 C CA . ASN A 1 476 ? -12.416 22.024 13.964 1.00 66.19 476 ASN A CA 1
ATOM 3156 C C . ASN A 1 476 ? -13.373 22.644 12.944 1.00 66.19 476 ASN A C 1
ATOM 3158 O O . ASN A 1 476 ? -14.140 21.918 12.310 1.00 66.19 476 ASN A O 1
ATOM 3162 N N . SER A 1 477 ? -13.355 23.970 12.797 1.00 64.38 477 SER A N 1
ATOM 3163 C CA . SER A 1 477 ? -14.323 24.680 11.960 1.00 64.38 477 SER A CA 1
ATOM 3164 C C . SER A 1 477 ? -13.706 25.817 11.133 1.00 64.38 477 SER A C 1
ATOM 3166 O O . SER A 1 477 ? -12.796 26.528 11.557 1.00 64.38 477 SER A O 1
ATOM 3168 N N . THR A 1 478 ? -14.223 25.989 9.915 1.00 65.62 478 THR A N 1
ATOM 3169 C CA . THR A 1 478 ? -14.054 27.173 9.041 1.00 65.62 478 THR A CA 1
ATOM 3170 C C . THR A 1 478 ? -15.459 27.704 8.691 1.00 65.62 478 THR A C 1
ATOM 3172 O O . THR A 1 478 ? -16.423 27.027 9.051 1.00 65.62 478 THR A O 1
ATOM 3175 N N . PRO A 1 479 ? -15.639 28.873 8.035 1.00 60.53 479 PRO A N 1
ATOM 3176 C CA . PRO A 1 479 ? -16.960 29.494 7.883 1.00 60.53 479 PRO A CA 1
ATOM 3177 C C . PRO A 1 479 ? -18.037 28.522 7.379 1.00 60.53 479 PRO A C 1
ATOM 3179 O O . PRO A 1 479 ? -17.949 28.025 6.258 1.00 60.53 479 PRO A O 1
ATOM 3182 N N . LEU A 1 480 ? -19.039 28.259 8.223 1.00 67.06 480 LEU A N 1
ATOM 3183 C CA . LEU A 1 480 ? -20.145 27.337 7.946 1.00 67.06 480 LEU A CA 1
ATOM 3184 C C . LEU A 1 480 ? -21.332 28.048 7.302 1.00 67.06 480 LEU A C 1
ATOM 3186 O O . LEU A 1 480 ? -21.675 29.161 7.702 1.00 67.06 480 LEU A O 1
ATOM 3190 N N . GLY A 1 481 ? -21.986 27.366 6.357 1.00 66.88 481 GLY A N 1
ATOM 3191 C CA . GLY A 1 481 ? -23.298 27.767 5.833 1.00 66.88 481 GLY A CA 1
ATOM 3192 C C . GLY A 1 481 ? -24.450 27.060 6.546 1.00 66.88 481 GLY A C 1
ATOM 3193 O O . GLY A 1 481 ? -25.206 27.691 7.273 1.00 66.88 481 GLY A O 1
ATOM 3194 N N . TYR A 1 482 ? -24.573 25.746 6.351 1.00 81.38 482 TYR A N 1
ATOM 3195 C CA . TYR A 1 482 ? -25.596 24.902 6.978 1.00 81.38 482 TYR A CA 1
ATOM 3196 C C . TYR A 1 482 ? -24.986 23.557 7.376 1.00 81.38 482 TYR A C 1
ATOM 3198 O O . TYR A 1 482 ? -24.242 22.962 6.587 1.00 81.38 482 TYR A O 1
ATOM 3206 N N . PHE A 1 483 ? -25.313 23.097 8.582 1.00 84.06 483 PHE A N 1
ATOM 3207 C CA . PHE A 1 483 ? -24.883 21.821 9.141 1.00 84.06 483 PHE A CA 1
ATOM 3208 C C . PHE A 1 483 ? -26.057 21.148 9.870 1.00 84.06 483 PHE A C 1
ATOM 3210 O O . PHE A 1 483 ? -26.784 21.810 10.610 1.00 84.06 483 PHE A O 1
ATOM 3217 N N . SER A 1 484 ? -26.240 19.841 9.688 1.00 89.31 484 SER A N 1
ATOM 3218 C CA . SER A 1 484 ? -27.263 19.056 10.391 1.00 89.31 484 SER A CA 1
ATOM 3219 C C . SER A 1 484 ? -26.646 17.861 11.111 1.00 89.31 484 SER A C 1
ATOM 3221 O O . SER A 1 484 ? -25.659 17.292 10.644 1.00 89.31 484 SER A O 1
ATOM 3223 N N . LEU A 1 485 ? -27.252 17.456 12.226 1.00 90.19 485 LEU A N 1
ATOM 3224 C CA . LEU A 1 485 ? -26.886 16.278 13.009 1.00 90.19 485 LEU A CA 1
ATOM 3225 C C . LEU A 1 485 ? -28.150 15.479 13.345 1.00 90.19 485 LEU A C 1
ATOM 3227 O O . LEU A 1 485 ? -29.078 16.013 13.948 1.00 90.19 485 LEU A O 1
ATOM 3231 N N . ASP A 1 486 ? -28.155 14.197 13.003 1.00 92.75 486 ASP A N 1
ATOM 3232 C CA . ASP A 1 486 ? -29.162 13.212 13.397 1.00 92.75 486 ASP A CA 1
ATOM 3233 C C . ASP A 1 486 ? -28.465 12.050 14.109 1.00 92.75 486 ASP A C 1
ATOM 3235 O O . ASP A 1 486 ? -27.414 11.569 13.682 1.00 92.75 486 ASP A O 1
ATOM 3239 N N . ILE A 1 487 ? -29.031 11.608 15.223 1.00 92.50 487 ILE A N 1
ATOM 3240 C CA . ILE A 1 487 ? -28.544 10.464 15.984 1.00 92.50 487 ILE A CA 1
ATOM 3241 C C . ILE A 1 487 ? -29.720 9.527 16.181 1.00 92.50 487 ILE A C 1
ATOM 3243 O O . ILE A 1 487 ? -30.736 9.911 16.760 1.00 92.50 487 ILE A O 1
ATOM 3247 N N . SER A 1 488 ? -29.567 8.276 15.766 1.00 92.88 488 SER A N 1
ATOM 3248 C CA . SER A 1 488 ? -30.589 7.247 15.925 1.00 92.88 488 SER A CA 1
ATOM 3249 C C . SER A 1 488 ? -30.020 5.972 16.529 1.00 92.88 488 SER A C 1
ATOM 3251 O O . SER A 1 488 ? -28.831 5.695 16.412 1.00 92.88 488 SER A O 1
ATOM 3253 N N . ASN A 1 489 ? -30.862 5.176 17.183 1.00 90.44 489 ASN A N 1
ATOM 3254 C CA . ASN A 1 489 ? -30.519 3.829 17.631 1.00 90.44 489 ASN A CA 1
ATOM 3255 C C . ASN A 1 489 ? -31.583 2.844 17.154 1.00 90.44 489 ASN A C 1
ATOM 3257 O O . ASN A 1 489 ? -32.772 3.039 17.411 1.00 90.44 489 ASN A O 1
ATOM 3261 N N . ASN A 1 490 ? -31.172 1.792 16.442 1.00 89.19 490 ASN A N 1
ATOM 3262 C CA . ASN A 1 490 ? -32.076 0.801 15.848 1.00 89.19 490 ASN A CA 1
ATOM 3263 C C . ASN A 1 490 ? -33.187 1.446 14.986 1.00 89.19 490 ASN A C 1
ATOM 3265 O O . ASN A 1 490 ? -34.328 0.983 14.968 1.00 89.19 490 ASN A O 1
ATOM 3269 N N . GLY A 1 491 ? -32.859 2.546 14.299 1.00 89.50 491 GLY A N 1
ATOM 3270 C CA . GLY A 1 491 ? -33.793 3.321 13.477 1.00 89.50 491 GLY A CA 1
ATOM 3271 C C . GLY A 1 491 ? -34.729 4.260 14.251 1.00 89.50 491 GLY A C 1
ATOM 3272 O O . GLY A 1 491 ? -35.531 4.949 13.625 1.00 89.50 491 GLY A O 1
ATOM 3273 N N . GLN A 1 492 ? -34.654 4.325 15.586 1.00 91.31 492 GLN A N 1
ATOM 3274 C CA . GLN A 1 492 ? -35.357 5.343 16.373 1.00 91.31 492 GLN A CA 1
ATOM 3275 C C . GLN A 1 492 ? -34.486 6.588 16.533 1.00 91.31 492 GLN A C 1
ATOM 3277 O O . GLN A 1 492 ? -33.389 6.488 17.077 1.00 91.31 492 GLN A O 1
ATOM 3282 N N . SER A 1 493 ? -34.969 7.751 16.086 1.00 92.56 493 SER A N 1
ATOM 3283 C CA . SER A 1 493 ? -34.260 9.021 16.288 1.00 92.56 493 SER A CA 1
ATOM 3284 C C . SER A 1 493 ? -34.229 9.378 17.776 1.00 92.56 493 SER A C 1
ATOM 3286 O O . SER A 1 493 ? -35.259 9.382 18.454 1.00 92.56 493 SER A O 1
ATOM 3288 N N . LEU A 1 494 ? -33.023 9.632 18.274 1.00 92.44 494 LEU A N 1
ATOM 3289 C CA . LEU A 1 494 ? -32.719 10.044 19.641 1.00 92.44 494 LEU A CA 1
ATOM 3290 C C . LEU A 1 494 ? -32.467 11.550 19.716 1.00 92.44 494 LEU A C 1
ATOM 3292 O O . LEU A 1 494 ? -32.785 12.185 20.719 1.00 92.44 494 LEU A O 1
ATOM 3296 N N . TYR A 1 495 ? -31.896 12.121 18.657 1.00 94.00 495 TYR A N 1
ATOM 3297 C CA . TYR A 1 495 ? -31.610 13.543 18.568 1.00 94.00 495 TYR A CA 1
ATOM 3298 C C . TYR A 1 495 ? -31.605 14.001 17.115 1.00 94.00 495 TYR A C 1
ATOM 3300 O O . TYR A 1 495 ? -31.070 13.316 16.253 1.00 94.00 495 TYR A O 1
ATOM 3308 N N . PHE A 1 496 ? -32.130 15.200 16.879 1.00 94.12 496 PHE A N 1
ATOM 3309 C CA . PHE A 1 496 ? -32.018 15.901 15.609 1.00 94.12 496 PHE A CA 1
ATOM 3310 C C . PHE A 1 496 ? -31.766 17.388 15.870 1.00 94.12 496 PHE A C 1
ATOM 3312 O O . PHE A 1 496 ? -32.448 17.996 16.701 1.00 94.12 496 PHE A O 1
ATOM 3319 N N . GLY A 1 497 ? -30.802 17.970 15.160 1.00 91.44 497 GLY A N 1
ATOM 3320 C CA . GLY A 1 497 ? -30.451 19.383 15.250 1.00 91.44 497 GLY A CA 1
ATOM 3321 C C . GLY A 1 497 ? -29.961 19.940 13.917 1.00 91.44 497 GLY A C 1
ATOM 3322 O O . GLY A 1 497 ? -29.242 19.272 13.175 1.00 91.44 497 GLY A O 1
ATOM 3323 N N . GLU A 1 498 ? -30.332 21.185 13.633 1.00 92.44 498 GLU A N 1
ATOM 3324 C CA . GLU A 1 498 ? -29.863 21.950 12.478 1.00 92.44 498 GLU A CA 1
ATOM 3325 C C . GLU A 1 498 ? -29.195 23.233 12.959 1.00 92.44 498 GLU A C 1
ATOM 3327 O O . GLU A 1 498 ? -29.671 23.878 13.891 1.00 92.44 498 GLU A O 1
ATOM 3332 N N . PHE A 1 499 ? -28.100 23.601 12.306 1.00 89.06 499 PHE A N 1
ATOM 3333 C CA . PHE A 1 499 ? -27.249 24.716 12.687 1.00 89.06 499 PHE A CA 1
ATOM 3334 C C . PHE A 1 499 ? -27.022 25.597 11.461 1.00 89.06 499 PHE A C 1
ATOM 3336 O O . PHE A 1 499 ? -26.451 25.165 10.456 1.00 89.06 499 PHE A O 1
ATOM 3343 N N . ASN A 1 500 ? -27.467 26.849 11.547 1.00 85.81 500 ASN A N 1
ATOM 3344 C CA . ASN A 1 500 ? -27.437 27.802 10.430 1.00 85.81 500 ASN A CA 1
ATOM 3345 C C . ASN A 1 500 ? -26.246 28.766 10.509 1.00 85.81 500 ASN A C 1
ATOM 3347 O O . ASN A 1 500 ? -26.119 29.687 9.702 1.00 85.81 500 ASN A O 1
ATOM 3351 N N . SER A 1 501 ? -25.394 28.614 11.524 1.00 82.19 501 SER A N 1
ATOM 3352 C CA . SER A 1 501 ? -24.180 29.406 11.679 1.00 82.19 501 SER A CA 1
ATOM 3353 C C . SER A 1 501 ? -23.103 28.641 12.437 1.00 82.19 501 SER A C 1
ATOM 3355 O O . SER A 1 501 ? -23.395 27.802 13.290 1.00 82.19 501 SER A O 1
ATOM 3357 N N . GLN A 1 502 ? -21.843 28.998 12.183 1.00 81.06 502 GLN A N 1
ATOM 3358 C CA . GLN A 1 502 ? -20.703 28.453 12.921 1.00 81.06 502 GLN A CA 1
ATOM 3359 C C . GLN A 1 502 ? -20.813 28.713 14.426 1.00 81.06 502 GLN A C 1
ATOM 3361 O O . GLN A 1 502 ? -20.568 27.813 15.215 1.00 81.06 502 GLN A O 1
ATOM 3366 N N . SER A 1 503 ? -21.255 29.904 14.836 1.00 83.50 503 SER A N 1
ATOM 3367 C CA . SER A 1 503 ? -21.429 30.230 16.256 1.00 83.50 503 SER A CA 1
ATOM 3368 C C . SER A 1 503 ? -22.468 29.361 16.962 1.00 83.50 503 SER A C 1
ATOM 3370 O O . SER A 1 503 ? -22.302 29.058 18.139 1.00 83.50 503 SER A O 1
ATOM 3372 N N . GLU A 1 504 ? -23.544 28.986 16.268 1.00 85.75 504 GLU A N 1
ATOM 3373 C CA . GLU A 1 504 ? -24.600 28.132 16.818 1.00 85.75 504 GLU A CA 1
ATOM 3374 C C . GLU A 1 504 ? -24.105 26.691 16.976 1.00 85.75 504 GLU A C 1
ATOM 3376 O O . GLU A 1 504 ? -24.288 26.086 18.031 1.00 85.75 504 GLU A O 1
ATOM 3381 N N . ALA A 1 505 ? -23.400 26.179 15.962 1.00 82.69 505 ALA A N 1
ATOM 3382 C CA . ALA A 1 505 ? -22.752 24.876 16.029 1.00 82.69 505 ALA A CA 1
ATOM 3383 C C . ALA A 1 505 ? -21.695 24.846 17.148 1.00 82.69 505 ALA A C 1
ATOM 3385 O O . ALA A 1 505 ? -21.753 24.003 18.037 1.00 82.69 505 ALA A O 1
ATOM 3386 N N . ASP A 1 506 ? -20.780 25.814 17.195 1.00 81.62 506 ASP A N 1
ATOM 3387 C CA . ASP A 1 506 ? -19.716 25.861 18.203 1.00 81.62 506 ASP A CA 1
ATOM 3388 C C . ASP A 1 506 ? -20.271 25.924 19.639 1.00 81.62 506 ASP A C 1
ATOM 3390 O O . ASP A 1 506 ? -19.731 25.275 20.535 1.00 81.62 506 ASP A O 1
ATOM 3394 N N . GLN A 1 507 ? -21.384 26.633 19.869 1.00 82.81 507 GLN A N 1
ATOM 3395 C CA . GLN A 1 507 ? -22.072 26.632 21.168 1.00 82.81 507 GLN A CA 1
ATOM 3396 C C . GLN A 1 507 ? -22.621 25.256 21.554 1.00 82.81 507 GLN A C 1
ATOM 3398 O O . GLN A 1 507 ? -22.641 24.922 22.739 1.00 82.81 507 GLN A O 1
ATOM 3403 N N . PHE A 1 508 ? -23.076 24.473 20.579 1.00 85.44 508 PHE A N 1
ATOM 3404 C CA . PHE A 1 508 ? -23.596 23.135 20.816 1.00 85.44 508 PHE A CA 1
ATOM 3405 C C . PHE A 1 508 ? -22.494 22.089 20.978 1.00 85.44 508 PHE A C 1
ATOM 3407 O O . PHE A 1 508 ? -22.644 21.197 21.800 1.00 85.44 508 PHE A O 1
ATOM 3414 N N . PHE A 1 509 ? -21.395 22.162 20.229 1.00 80.81 509 PHE A N 1
ATOM 3415 C CA . PHE A 1 509 ? -20.378 21.106 20.233 1.00 80.81 509 PHE A CA 1
ATOM 3416 C C . PHE A 1 509 ? -19.268 21.319 21.274 1.00 80.81 509 PHE A C 1
ATOM 3418 O O . PHE A 1 509 ? -18.734 20.347 21.810 1.00 80.81 509 PHE A O 1
ATOM 3425 N N . ILE A 1 510 ? -18.900 22.558 21.610 1.00 76.31 510 ILE A N 1
ATOM 3426 C CA . ILE A 1 510 ? -17.759 22.808 22.503 1.00 76.31 510 ILE A CA 1
ATOM 3427 C C . ILE A 1 510 ? -18.123 22.468 23.955 1.00 76.31 510 ILE A C 1
ATOM 3429 O O . ILE A 1 510 ? -18.824 23.209 24.643 1.00 76.31 510 ILE A O 1
ATOM 3433 N N . GLY A 1 511 ? -17.588 21.347 24.450 1.00 67.56 511 GLY A N 1
ATOM 3434 C CA . GLY A 1 511 ? -17.714 20.930 25.850 1.00 67.56 511 GLY A CA 1
ATOM 3435 C C . GLY A 1 511 ? -19.097 20.405 26.243 1.00 67.56 511 GLY A C 1
ATOM 3436 O O . GLY A 1 511 ? -19.363 20.238 27.435 1.00 67.56 511 GLY A O 1
ATOM 3437 N N . HIS A 1 512 ? -19.961 20.131 25.268 1.00 80.00 512 HIS A N 1
ATOM 3438 C CA . HIS A 1 512 ? -21.310 19.637 25.505 1.00 80.00 512 HIS A CA 1
ATOM 3439 C C . HIS A 1 512 ? -21.350 18.107 25.596 1.00 80.00 512 HIS A C 1
ATOM 3441 O O . HIS A 1 512 ? -20.555 17.388 24.980 1.00 80.00 512 HIS A O 1
ATOM 3447 N N . ALA A 1 513 ? -22.303 17.607 26.374 1.00 81.88 513 ALA A N 1
ATOM 3448 C CA . ALA A 1 513 ? -22.625 16.193 26.462 1.00 81.88 513 ALA A CA 1
ATOM 3449 C C . ALA A 1 513 ? -24.125 16.021 26.230 1.00 81.88 513 ALA A C 1
ATOM 3451 O O . ALA A 1 513 ? -24.936 16.737 26.816 1.00 81.88 513 ALA A O 1
ATOM 3452 N N . LEU A 1 514 ? -24.473 15.087 25.358 1.00 87.31 514 LEU A N 1
ATOM 3453 C CA . LEU A 1 514 ? -25.835 14.759 24.991 1.00 87.31 514 LEU A CA 1
ATOM 3454 C C . LEU A 1 514 ? -26.238 13.457 25.685 1.00 87.31 514 LEU A C 1
ATOM 3456 O O . LEU A 1 514 ? -25.570 12.434 25.528 1.00 87.31 514 LEU A O 1
ATOM 3460 N N . ASP A 1 515 ? -27.320 13.515 26.453 1.00 88.25 515 ASP A N 1
ATOM 3461 C CA . ASP A 1 515 ? -27.987 12.331 26.985 1.00 88.25 515 ASP A CA 1
ATOM 3462 C C . ASP A 1 515 ? -28.875 11.747 25.885 1.00 88.25 515 ASP A C 1
ATOM 3464 O O . ASP A 1 515 ? -29.838 12.378 25.448 1.00 88.25 515 ASP A O 1
ATOM 3468 N N . LEU A 1 516 ? -28.514 10.562 25.406 1.00 87.50 516 LEU A N 1
ATOM 3469 C CA . LEU A 1 516 ? -29.226 9.834 24.359 1.00 87.50 516 LEU A CA 1
ATOM 3470 C C . LEU A 1 516 ? -30.349 8.952 24.929 1.00 87.50 516 LEU A C 1
ATOM 3472 O O . LEU A 1 516 ? -31.035 8.262 24.175 1.00 87.50 516 LEU A O 1
ATOM 3476 N N . GLY A 1 517 ? -30.557 8.987 26.248 1.00 85.81 517 GLY A N 1
ATOM 3477 C CA . GLY A 1 517 ? -31.599 8.246 26.939 1.00 85.81 517 GLY A CA 1
ATOM 3478 C C . GLY A 1 517 ? -31.193 6.818 27.322 1.00 85.81 517 GLY A C 1
ATOM 3479 O O . GLY A 1 517 ? -30.025 6.431 27.206 1.00 85.81 517 GLY A O 1
ATOM 3480 N N . PRO A 1 518 ? -32.155 6.027 27.829 1.00 83.38 518 PRO A N 1
ATOM 3481 C CA . PRO A 1 518 ? -31.890 4.699 28.360 1.00 83.38 518 PRO A CA 1
ATOM 3482 C C . PRO A 1 518 ? -31.519 3.701 27.266 1.00 83.38 518 PRO A C 1
ATOM 3484 O O . PRO A 1 518 ? -32.094 3.693 26.175 1.00 83.38 518 PRO A O 1
ATOM 3487 N N . LEU A 1 519 ? -30.597 2.798 27.595 1.00 78.44 519 LEU A N 1
ATOM 3488 C CA . LEU A 1 519 ? -30.130 1.756 26.691 1.00 78.44 519 LEU A CA 1
ATOM 3489 C C . LEU A 1 519 ? -30.695 0.394 27.113 1.00 78.44 519 LEU A C 1
ATOM 3491 O O . LEU A 1 519 ? -30.426 -0.109 28.208 1.00 78.44 519 LEU A O 1
ATOM 3495 N N . GLY A 1 520 ? -31.472 -0.219 26.222 1.00 78.81 520 GLY A N 1
ATOM 3496 C CA . GLY A 1 520 ? -32.024 -1.556 26.435 1.00 78.81 520 GLY A CA 1
ATOM 3497 C C . GLY A 1 520 ? -30.964 -2.664 26.399 1.00 78.81 520 GLY A C 1
ATOM 3498 O O . GLY A 1 520 ? -29.866 -2.489 25.882 1.00 78.81 520 GLY A O 1
ATOM 3499 N N . VAL A 1 521 ? -31.311 -3.842 26.920 1.00 79.25 521 VAL A N 1
ATOM 3500 C CA . VAL A 1 521 ? -30.513 -5.071 26.749 1.00 79.25 521 VAL A CA 1
ATOM 3501 C C . VAL A 1 521 ? -30.646 -5.561 25.303 1.00 79.25 521 VAL A C 1
ATOM 3503 O O . VAL A 1 521 ? -31.722 -5.464 24.715 1.00 79.25 521 VAL A O 1
ATOM 3506 N N . GLY A 1 522 ? -29.584 -6.146 24.749 1.00 80.75 522 GLY A N 1
ATOM 3507 C CA . GLY A 1 522 ? -29.566 -6.724 23.403 1.00 80.75 522 GLY A CA 1
ATOM 3508 C C . GLY A 1 522 ? -28.732 -5.921 22.411 1.00 80.75 522 GLY A C 1
ATOM 3509 O O . GLY A 1 522 ? -27.952 -5.052 22.803 1.00 80.75 522 GLY A O 1
ATOM 3510 N N . MET A 1 523 ? -28.885 -6.239 21.125 1.00 83.00 523 MET A N 1
ATOM 3511 C CA . MET A 1 523 ? -28.132 -5.589 20.056 1.00 83.00 523 MET A CA 1
ATOM 3512 C C . MET A 1 523 ? -28.537 -4.116 19.941 1.00 83.00 523 MET A C 1
ATOM 3514 O O . MET A 1 523 ? -29.716 -3.792 19.777 1.00 83.00 523 MET A O 1
ATOM 3518 N N . GLN A 1 524 ? -27.550 -3.238 20.021 1.00 82.81 524 GLN A N 1
ATOM 3519 C CA . GLN A 1 524 ? -27.681 -1.809 19.785 1.00 82.81 524 GLN A CA 1
ATOM 3520 C C . GLN A 1 524 ? -27.021 -1.473 18.452 1.00 82.81 524 GLN A C 1
ATOM 3522 O O . GLN A 1 524 ? -25.992 -2.059 18.103 1.00 82.81 524 GLN A O 1
ATOM 3527 N N . ASN A 1 525 ? -27.612 -0.533 17.725 1.00 87.50 525 ASN A N 1
ATOM 3528 C CA . ASN A 1 525 ? -27.075 -0.012 16.477 1.00 87.50 525 ASN A CA 1
ATOM 3529 C C . ASN A 1 525 ? -27.275 1.500 16.465 1.00 87.50 525 ASN A C 1
ATOM 3531 O O . ASN A 1 525 ? -28.312 1.987 16.011 1.00 87.50 525 ASN A O 1
ATOM 3535 N N . LEU A 1 526 ? -26.302 2.219 17.017 1.00 86.50 526 LEU A N 1
ATOM 3536 C CA . LEU A 1 526 ? -26.294 3.673 17.040 1.00 86.50 526 LEU A CA 1
ATOM 3537 C C . LEU A 1 526 ? -25.735 4.193 15.715 1.00 86.50 526 LEU A C 1
ATOM 3539 O O . LEU A 1 526 ? -24.633 3.820 15.319 1.00 86.50 526 LEU A O 1
ATOM 3543 N N . VAL A 1 527 ? -26.472 5.086 15.071 1.00 89.88 527 VAL A N 1
ATOM 3544 C CA . VAL A 1 527 ? -26.069 5.775 13.848 1.00 89.88 527 VAL A CA 1
ATOM 3545 C C . VAL A 1 527 ? -25.992 7.263 14.145 1.00 89.88 527 VAL A C 1
ATOM 3547 O O . VAL A 1 527 ? -26.956 7.847 14.636 1.00 89.88 527 VAL A O 1
ATOM 3550 N N . ILE A 1 528 ? -24.842 7.864 13.862 1.00 87.31 528 ILE A N 1
ATOM 3551 C CA . ILE A 1 528 ? -24.617 9.307 13.927 1.00 87.31 528 ILE A CA 1
ATOM 3552 C C . ILE A 1 528 ? -24.446 9.782 12.492 1.00 87.31 528 ILE A C 1
ATOM 3554 O O . ILE A 1 528 ? -23.452 9.460 11.842 1.00 87.31 528 ILE A O 1
ATOM 3558 N N . HIS A 1 529 ? -25.426 10.526 12.007 1.00 89.06 529 HIS A N 1
ATOM 3559 C CA . HIS A 1 529 ? -25.456 11.074 10.666 1.00 89.06 529 HIS A CA 1
ATOM 3560 C C . HIS A 1 529 ? -25.308 12.593 10.735 1.00 89.06 529 HIS A C 1
ATOM 3562 O O . HIS A 1 529 ? -25.955 13.262 11.539 1.00 89.06 529 HIS A O 1
ATOM 3568 N N . SER A 1 530 ? -24.453 13.160 9.893 1.00 84.44 530 SER A N 1
ATOM 3569 C CA . SER A 1 530 ? -24.327 14.607 9.759 1.00 84.44 530 SER A CA 1
ATOM 3570 C C . SER A 1 530 ? -24.179 15.012 8.304 1.00 84.44 530 SER A C 1
ATOM 3572 O O . SER A 1 530 ? -23.577 14.288 7.511 1.00 84.44 530 SER A O 1
ATOM 3574 N N . SER A 1 531 ? -24.725 16.177 7.967 1.00 83.19 531 SER A N 1
ATOM 3575 C CA . SER A 1 531 ? -24.637 16.736 6.621 1.00 83.19 531 SER A CA 1
ATOM 3576 C C . SER A 1 531 ? -24.076 18.152 6.663 1.00 83.19 531 SER A C 1
ATOM 3578 O O . SER A 1 531 ? -24.355 18.921 7.586 1.00 83.19 531 SER A O 1
ATOM 3580 N N . LEU A 1 532 ? -23.261 18.493 5.667 1.00 77.88 532 LEU A N 1
ATOM 3581 C CA . LEU A 1 532 ? -22.629 19.802 5.537 1.00 77.88 532 LEU A CA 1
ATOM 3582 C C . LEU A 1 532 ? -22.833 20.348 4.124 1.00 77.88 532 LEU A C 1
ATOM 3584 O O . LEU A 1 532 ? -22.422 19.722 3.147 1.00 77.88 532 LEU A O 1
ATOM 3588 N N . ALA A 1 533 ? -23.426 21.540 4.022 1.00 74.56 533 ALA A N 1
ATOM 3589 C CA . ALA A 1 533 ? -23.680 22.188 2.734 1.00 74.56 533 ALA A CA 1
ATOM 3590 C C . ALA A 1 533 ? -22.475 22.995 2.226 1.00 74.56 533 ALA A C 1
ATOM 3592 O O . ALA A 1 533 ? -22.123 22.901 1.060 1.00 74.56 533 ALA A O 1
ATOM 3593 N N . THR A 1 534 ? -21.820 23.785 3.082 1.00 71.19 534 THR A N 1
ATOM 3594 C CA . THR A 1 534 ? -20.647 24.605 2.713 1.00 71.19 534 THR A CA 1
ATOM 3595 C C . THR A 1 534 ? -19.751 24.849 3.923 1.00 71.19 534 THR A C 1
ATOM 3597 O O . THR A 1 534 ? -20.262 25.008 5.036 1.00 71.19 534 THR A O 1
ATOM 3600 N N . GLY A 1 535 ? -18.442 24.991 3.701 1.00 69.50 535 GLY A N 1
ATOM 3601 C CA . GLY A 1 535 ? -17.465 25.249 4.762 1.00 69.50 535 GLY A CA 1
ATOM 3602 C C . GLY A 1 535 ? -16.805 23.970 5.257 1.00 69.50 535 GLY A C 1
ATOM 3603 O O . GLY A 1 535 ? -16.915 22.926 4.628 1.00 69.50 535 GLY A O 1
ATOM 3604 N N . SER A 1 536 ? -16.113 24.023 6.391 1.00 68.25 536 SER A N 1
ATOM 3605 C CA . SER A 1 536 ? -15.548 22.830 7.035 1.00 68.25 536 SER A CA 1
ATOM 3606 C C . SER A 1 536 ? -16.028 22.735 8.466 1.00 68.25 536 SER A C 1
ATOM 3608 O O . SER A 1 536 ? -15.922 23.712 9.209 1.00 68.25 536 SER A O 1
ATOM 3610 N N . TYR A 1 537 ? -16.519 21.553 8.832 1.00 68.06 537 TYR A N 1
ATOM 3611 C CA . TYR A 1 537 ? -16.832 21.189 10.202 1.00 68.06 537 TYR A CA 1
ATOM 3612 C C . TYR A 1 537 ? -16.327 19.783 10.492 1.00 68.06 537 TYR A C 1
ATOM 3614 O O . TYR A 1 537 ? -16.533 18.850 9.713 1.00 68.06 537 TYR A O 1
ATOM 3622 N N . GLY A 1 538 ? -15.680 19.625 11.633 1.00 68.31 538 GLY A N 1
ATOM 3623 C CA . GLY A 1 538 ? -15.340 18.329 12.181 1.00 68.31 538 GLY A CA 1
ATOM 3624 C C . GLY A 1 538 ? -15.495 18.341 13.684 1.00 68.31 538 GLY A C 1
ATOM 3625 O O . GLY A 1 538 ? -15.211 19.344 14.336 1.00 68.31 538 GLY A O 1
ATOM 3626 N N . PHE A 1 539 ? -15.923 17.214 14.229 1.00 68.38 539 PHE A N 1
ATOM 3627 C CA . PHE A 1 539 ? -16.019 17.009 15.661 1.00 68.38 539 PHE A CA 1
ATOM 3628 C C . PHE A 1 539 ? -15.531 15.610 16.021 1.00 68.38 539 PHE A C 1
ATOM 3630 O O . PHE A 1 539 ? -15.616 14.655 15.244 1.00 68.38 539 PHE A O 1
ATOM 3637 N N . SER A 1 540 ? -14.997 15.495 17.228 1.00 70.12 540 SER A N 1
ATOM 3638 C CA . SER A 1 540 ? -14.664 14.211 17.839 1.00 70.12 540 SER A CA 1
ATOM 3639 C C . SER A 1 540 ? -15.530 13.987 19.065 1.00 70.12 540 SER A C 1
ATOM 3641 O O . SER A 1 540 ? -15.898 14.939 19.757 1.00 70.12 540 SER A O 1
ATOM 3643 N N . TYR A 1 541 ? -15.885 12.735 19.328 1.00 69.25 541 TYR A N 1
ATOM 3644 C CA . TYR A 1 541 ? -16.772 12.383 20.428 1.00 69.25 541 TYR A CA 1
ATOM 3645 C C . TYR A 1 541 ? -16.372 11.070 21.098 1.00 69.25 541 TYR A C 1
ATOM 3647 O O . TYR A 1 541 ? -15.649 10.246 20.534 1.00 69.25 541 TYR A O 1
ATOM 3655 N N . ILE A 1 542 ? -16.866 10.889 22.322 1.00 71.19 542 ILE A N 1
ATOM 3656 C CA . ILE A 1 542 ? -16.813 9.631 23.066 1.00 71.19 542 ILE A CA 1
ATOM 3657 C C . ILE A 1 542 ? -18.229 9.226 23.467 1.00 71.19 542 ILE A C 1
ATOM 3659 O O . ILE A 1 542 ? -18.994 10.051 23.968 1.00 71.19 542 ILE A O 1
ATOM 3663 N N . LEU A 1 543 ? -18.545 7.944 23.290 1.00 72.19 543 LEU A N 1
ATOM 3664 C CA . LEU A 1 543 ? -19.719 7.304 23.876 1.00 72.19 543 LEU A CA 1
ATOM 3665 C C . LEU A 1 543 ? -19.352 6.699 25.227 1.00 72.19 543 LEU A C 1
ATOM 3667 O O . LEU A 1 543 ? -18.361 5.971 25.335 1.00 72.19 543 LEU A O 1
ATOM 3671 N N . ALA A 1 544 ? -20.161 6.984 26.240 1.00 69.00 544 ALA A N 1
ATOM 3672 C CA . ALA A 1 544 ? -19.984 6.452 27.579 1.00 69.00 544 ALA A CA 1
ATOM 3673 C C . ALA A 1 544 ? -21.323 6.032 28.186 1.00 69.00 544 ALA A C 1
ATOM 3675 O O . ALA A 1 544 ? -22.337 6.715 28.044 1.00 69.00 544 ALA A O 1
ATOM 3676 N N . VAL A 1 545 ? -21.286 4.920 28.914 1.00 65.69 545 VAL A N 1
ATOM 3677 C CA . VAL A 1 545 ? -22.332 4.526 29.853 1.00 65.69 545 VAL A CA 1
ATOM 3678 C C . VAL A 1 545 ? -21.739 4.714 31.246 1.00 65.69 545 VAL A C 1
ATOM 3680 O O . VAL A 1 545 ? -20.957 3.864 31.671 1.00 65.69 545 VAL A O 1
ATOM 3683 N N . PRO A 1 546 ? -22.012 5.835 31.927 1.00 57.84 546 PRO A N 1
ATOM 3684 C CA . PRO A 1 546 ? -21.438 6.070 33.239 1.00 57.84 546 PRO A CA 1
ATOM 3685 C C . PRO A 1 546 ? -22.013 5.068 34.240 1.00 57.84 546 PRO A C 1
ATOM 3687 O O . PRO A 1 546 ? -23.233 4.969 34.401 1.00 57.84 546 PRO A O 1
ATOM 3690 N N . GLU A 1 547 ? -21.147 4.330 34.934 1.00 52.41 547 GLU A N 1
ATOM 3691 C CA . GLU A 1 547 ? -21.612 3.438 35.995 1.00 52.41 547 GLU A CA 1
ATOM 3692 C C . GLU A 1 547 ? -22.069 4.244 37.229 1.00 52.41 547 GLU A C 1
ATOM 3694 O O . GLU A 1 547 ? -21.515 5.309 37.530 1.00 52.41 547 GLU A O 1
ATOM 3699 N N . PRO A 1 548 ? -23.017 3.724 38.036 1.00 51.00 548 PRO A N 1
ATOM 3700 C CA . PRO A 1 548 ? -23.423 4.353 39.297 1.00 51.00 548 PRO A CA 1
ATOM 3701 C C . PRO A 1 548 ? -22.245 4.662 40.241 1.00 51.00 548 PRO A C 1
ATOM 3703 O O . PRO A 1 548 ? -22.284 5.626 41.009 1.00 51.00 548 PRO A O 1
ATOM 3706 N N . LEU A 1 549 ? -21.174 3.862 40.179 1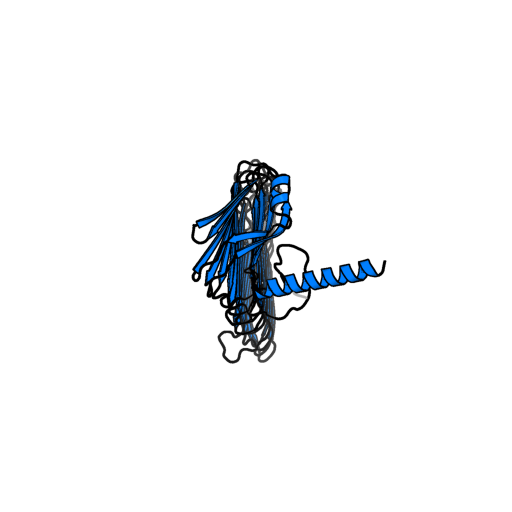.00 49.66 549 LEU A N 1
ATOM 3707 C CA . LEU A 1 549 ? -19.976 4.045 40.997 1.00 49.66 549 LEU A CA 1
ATOM 3708 C C . LEU A 1 549 ? -19.084 5.202 40.509 1.00 49.66 549 LEU A C 1
ATOM 3710 O O . LEU A 1 549 ? -18.429 5.851 41.324 1.00 49.66 549 LEU A O 1
ATOM 3714 N N . GLU A 1 550 ? -19.090 5.508 39.209 1.00 52.53 550 GLU A N 1
ATOM 3715 C CA . GLU A 1 550 ? -18.375 6.657 38.637 1.00 52.53 550 GLU A CA 1
ATOM 3716 C C . GLU A 1 550 ? -19.046 7.971 39.027 1.00 52.53 550 GLU A C 1
ATOM 3718 O O . GLU A 1 550 ? -18.361 8.924 39.399 1.00 52.53 550 GLU A O 1
ATOM 3723 N N . TRP A 1 551 ? -20.382 8.002 39.067 1.00 50.50 551 TRP A N 1
ATOM 3724 C CA . TRP A 1 551 ? -21.121 9.119 39.654 1.00 50.50 551 TRP A CA 1
ATOM 3725 C C . TRP A 1 551 ? -20.756 9.322 41.123 1.00 50.50 551 TRP A C 1
ATOM 3727 O O . TRP A 1 551 ? -20.529 10.455 41.543 1.00 50.50 551 TRP A O 1
ATOM 3737 N N . LEU A 1 552 ? -20.625 8.242 41.899 1.00 48.72 552 LEU A N 1
ATOM 3738 C CA . LEU A 1 552 ? -20.178 8.306 43.294 1.00 48.72 552 LEU A CA 1
ATOM 3739 C C . LEU A 1 552 ? -18.731 8.799 43.429 1.00 48.72 552 LEU A C 1
ATOM 3741 O O . LEU A 1 552 ? -18.436 9.575 44.340 1.00 48.72 552 LEU A O 1
ATOM 3745 N N . LEU A 1 553 ? -17.821 8.404 42.537 1.00 56.72 553 LEU A N 1
ATOM 3746 C CA . LEU A 1 553 ? -16.430 8.873 42.533 1.00 56.72 553 LEU A CA 1
ATOM 3747 C C . LEU A 1 553 ? -16.311 10.339 42.100 1.00 56.72 553 LEU A C 1
ATOM 3749 O O . LEU A 1 553 ? -15.583 11.113 42.721 1.00 56.72 553 LEU A O 1
ATOM 3753 N N . MET A 1 554 ? -17.081 10.755 41.098 1.00 50.62 554 MET A N 1
ATOM 3754 C CA . MET A 1 554 ? -17.130 12.143 40.653 1.00 50.62 554 MET A CA 1
ATOM 3755 C C . MET A 1 554 ? -17.770 13.043 41.717 1.00 50.62 554 MET A C 1
ATOM 3757 O O . MET A 1 554 ? -17.215 14.091 42.048 1.00 50.62 554 MET A O 1
ATOM 3761 N N . LEU A 1 555 ? -18.880 12.611 42.329 1.00 57.19 555 LEU A N 1
ATOM 3762 C CA . LEU A 1 555 ? -19.517 13.313 43.446 1.00 57.19 555 LEU A CA 1
ATOM 3763 C C . LEU A 1 555 ? -18.596 13.375 44.664 1.00 57.19 555 LEU A C 1
ATOM 3765 O O . LEU A 1 555 ? -18.458 14.446 45.252 1.00 57.19 555 LEU A O 1
ATOM 3769 N N . SER A 1 556 ? -17.923 12.275 45.016 1.00 61.41 556 SER A N 1
ATOM 3770 C CA . SER A 1 556 ? -16.999 12.242 46.156 1.00 61.41 556 SER A CA 1
ATOM 3771 C C . SER A 1 556 ? -15.784 13.152 45.937 1.00 61.41 556 SER A C 1
ATOM 3773 O O . SER A 1 556 ? -15.435 13.926 46.837 1.00 61.41 556 SER A O 1
ATOM 3775 N N . GLY A 1 557 ? -15.217 13.164 44.726 1.00 57.72 557 GLY A N 1
ATOM 3776 C CA . GLY A 1 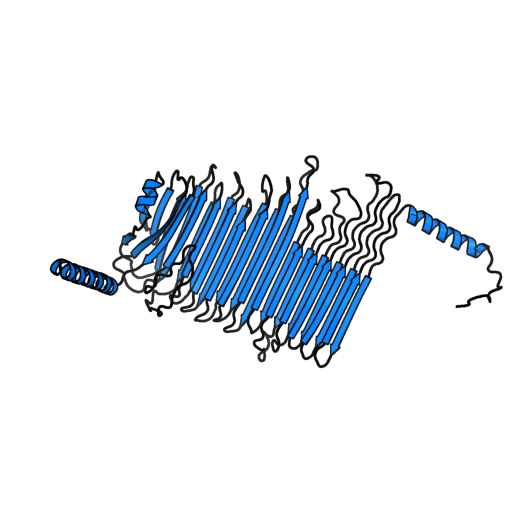557 ? -14.181 14.108 44.300 1.00 57.72 557 GLY A CA 1
ATOM 3777 C C . GLY A 1 557 ? -14.640 15.567 44.382 1.00 57.72 557 GLY A C 1
ATOM 3778 O O . GLY A 1 557 ? -13.936 16.404 44.953 1.00 57.72 557 GLY A O 1
ATOM 3779 N N . LEU A 1 558 ? -15.857 15.870 43.917 1.00 52.44 558 LEU A N 1
ATOM 3780 C CA . LEU A 1 558 ? -16.444 17.210 44.000 1.00 52.44 558 LEU A CA 1
ATOM 3781 C C . LEU A 1 558 ? -16.651 17.649 45.460 1.00 52.44 558 LEU A C 1
ATOM 3783 O O . LEU A 1 558 ? -16.309 18.776 45.822 1.00 52.44 558 LEU A O 1
ATOM 3787 N N . THR A 1 559 ? -17.129 16.757 46.337 1.00 63.16 559 THR A N 1
ATOM 3788 C CA . THR A 1 559 ? -17.231 17.045 47.779 1.00 63.16 559 THR A CA 1
ATOM 3789 C C . THR A 1 559 ? -15.873 17.288 48.424 1.00 63.16 559 THR A C 1
ATOM 3791 O O . THR A 1 559 ? -15.761 18.186 49.257 1.00 63.16 559 THR A O 1
ATOM 3794 N N . LEU A 1 560 ? -14.826 16.555 48.041 1.00 64.88 560 LEU A N 1
ATOM 3795 C CA . LEU A 1 560 ? -13.467 16.773 48.547 1.00 64.88 560 LEU A CA 1
ATOM 3796 C C . LEU A 1 560 ? -12.930 18.152 48.147 1.00 64.88 560 LEU A C 1
ATOM 3798 O O . LEU A 1 560 ? -12.385 18.864 48.993 1.00 64.88 560 LEU A O 1
ATOM 3802 N N . VAL A 1 561 ? -13.156 18.568 46.899 1.00 62.88 561 VAL A N 1
ATOM 3803 C CA . VAL A 1 561 ? -12.792 19.907 46.409 1.00 62.88 561 VAL A CA 1
ATOM 3804 C C . VAL A 1 561 ? -13.587 20.994 47.135 1.00 62.88 561 VAL A C 1
ATOM 3806 O O . VAL A 1 561 ? -13.002 21.982 47.580 1.00 62.88 561 VAL A O 1
ATOM 3809 N N . MET A 1 562 ? -14.892 20.802 47.355 1.00 60.22 562 MET A N 1
ATOM 3810 C CA . MET A 1 562 ? -15.709 21.749 48.123 1.00 60.22 562 MET A CA 1
ATOM 3811 C C . MET A 1 562 ? -15.273 21.845 49.590 1.00 60.22 562 MET A C 1
ATOM 3813 O O . MET A 1 562 ? -15.220 22.945 50.140 1.00 60.22 562 MET A O 1
ATOM 3817 N N . VAL A 1 563 ? -14.916 20.730 50.235 1.00 71.12 563 VAL A N 1
ATOM 3818 C CA . VAL A 1 563 ? -14.410 20.711 51.619 1.00 71.12 563 VAL A CA 1
ATOM 3819 C C . VAL A 1 563 ? -13.039 21.385 51.715 1.00 71.12 563 VAL A C 1
ATOM 3821 O O . VAL A 1 563 ? -12.799 22.150 52.654 1.00 71.12 563 VAL A O 1
ATOM 3824 N N . ALA A 1 564 ? -12.157 21.166 50.739 1.00 61.81 564 ALA A N 1
ATOM 3825 C CA . ALA A 1 564 ? -10.861 21.835 50.661 1.00 61.81 564 ALA A CA 1
ATOM 3826 C C . ALA A 1 564 ? -11.009 23.351 50.425 1.00 61.81 564 ALA A C 1
ATOM 3828 O O . ALA A 1 564 ? -10.373 24.146 51.121 1.00 61.81 564 ALA A O 1
ATOM 3829 N N . ALA A 1 565 ? -11.909 23.766 49.528 1.00 58.97 565 ALA A N 1
ATOM 3830 C CA . ALA A 1 565 ? -12.220 25.173 49.277 1.00 58.97 565 ALA A CA 1
ATOM 3831 C C . ALA A 1 565 ? -12.803 25.868 50.524 1.00 58.97 565 ALA A C 1
ATOM 3833 O O . ALA A 1 565 ? -12.378 26.970 50.872 1.00 58.97 565 ALA A O 1
ATOM 3834 N N . ARG A 1 566 ? -13.690 25.192 51.269 1.00 60.28 566 ARG A N 1
ATOM 3835 C CA . ARG A 1 566 ? -14.256 25.696 52.537 1.00 60.28 566 ARG A CA 1
ATOM 3836 C C . ARG A 1 566 ? -13.237 25.808 53.668 1.00 60.28 566 ARG A C 1
ATOM 3838 O O . ARG A 1 566 ? -13.395 26.652 54.547 1.00 60.28 566 ARG A O 1
ATOM 3845 N N . ARG A 1 567 ? -12.213 24.949 53.694 1.00 58.50 567 ARG A N 1
ATOM 3846 C CA . ARG A 1 567 ? -11.110 25.064 54.663 1.00 58.50 567 ARG A CA 1
ATOM 3847 C C . ARG A 1 567 ? -10.221 26.261 54.347 1.00 58.50 567 ARG A C 1
ATOM 3849 O O . ARG A 1 567 ? -9.838 26.974 55.267 1.00 58.50 567 ARG A O 1
ATOM 3856 N N . LYS A 1 568 ? -9.968 26.525 53.064 1.00 42.22 568 LYS A N 1
ATOM 3857 C CA . LYS A 1 568 ? -9.167 27.670 52.620 1.00 42.22 568 LYS A CA 1
ATOM 3858 C C . LYS A 1 568 ? -9.870 29.009 52.885 1.00 42.22 568 LYS A C 1
ATOM 3860 O O . LYS A 1 568 ? -9.222 29.936 53.348 1.00 42.22 568 LYS A O 1
ATOM 3865 N N . SER A 1 569 ? -11.194 29.083 52.719 1.00 45.25 569 SER A N 1
ATOM 3866 C CA . SER A 1 569 ? -11.986 30.294 53.010 1.00 45.25 569 SER A CA 1
ATOM 3867 C C . SER A 1 569 ? -12.208 30.584 54.503 1.00 45.25 569 SER A C 1
ATOM 3869 O O . SER A 1 569 ? -12.839 31.577 54.837 1.00 45.25 569 SER A O 1
ATOM 3871 N N . ARG A 1 570 ? -11.785 29.689 55.406 1.00 48.31 570 ARG A N 1
ATOM 3872 C CA . ARG A 1 570 ? -11.804 29.904 56.867 1.00 48.31 570 ARG A CA 1
ATOM 3873 C C . ARG A 1 570 ? -10.421 30.249 57.433 1.00 48.31 570 ARG A C 1
ATOM 3875 O O . ARG A 1 570 ? -10.308 30.473 58.633 1.00 48.31 570 ARG A O 1
ATOM 3882 N N . GLN A 1 571 ? -9.383 30.223 56.595 1.00 47.16 571 GLN A N 1
ATOM 3883 C CA . GLN A 1 571 ? -8.003 30.584 56.946 1.00 47.16 571 GLN A CA 1
ATOM 3884 C C . GLN A 1 571 ? -7.559 31.926 56.334 1.00 47.16 571 GLN A C 1
ATOM 3886 O O . GLN A 1 571 ? -6.434 32.354 56.581 1.00 47.16 571 GLN A O 1
ATOM 3891 N N . SER A 1 572 ? -8.435 32.581 55.566 1.00 40.47 572 SER A N 1
ATOM 3892 C CA . SER A 1 572 ? -8.416 34.021 55.273 1.00 40.47 572 SER A CA 1
ATOM 3893 C C . SER A 1 572 ? -9.445 34.714 56.149 1.00 40.47 572 SER A C 1
ATOM 3895 O O . SER A 1 572 ? -9.156 35.827 56.626 1.00 40.47 572 SER A O 1
#

Secondary structure (DSSP, 8-state):
------------HHHHHHHHHHHHHHHHHHHHBPPPPPPEEEEEEEEESS-EEEEEEEEPPPPPPBSSBPPPPPPEEEEEEEEESSEEEEEEEEEPPPPPPBSS--TTSBPPPPPPEEEEEEEEESEEEEEEEEEPPPPSSS-TT---PPPEEEEEEEEE-SSS-EEEEEEEE--TTT--EEEEEEEEESTT-TT-----EEEEEEEE---BSS-B-EEEEEEEEESS-EEEEEEEEEEEE---TTS--EEEEEEEEEEEEEE-SS--EEEEEEEEEEEESSEEEEEEEEEEEEESSSEEEEEEEEEEEESS----EEEEEEEEEEEEET-EEEEEEEEESSEEEEEEEEEEETT--EEEEEEEE--TTT-EEEEEEEEEESSS--EEEEEEEEESS-EEEEEEEEEEE----PPPP------SS-----TTS--EEEEEEEEE-SSS--EEEEEEEEEEE-S-BS--EEEEEEEEE---S-EEEEEEETTEEEEEEEESSHHHHHHHHTT-EEE---B-SEEEEEEEEEEESSEEEEEEEEEE---HHHHHHHHHHHHHHHHHHHHHTT--

Organism: NCBI:txid2666081

pLDDT: mean 77.42, std 19.05, range [22.27, 98.62]

Radius of gyration: 31.9 Å; chains: 1; bounding box: 90×61×116 Å